Protein 2WU8 (pdb70)

Solvent-accessible surface area: 23755 Å² total; per-residue (Å²): 172,40,18,44,83,30,111,10,24,75,21,0,36,136,11,44,116,141,24,7,149,30,49,0,88,101,9,46,77,110,25,119,30,1,33,204,106,6,27,15,89,14,52,61,4,89,0,24,9,3,34,5,30,0,41,98,104,0,16,55,32,0,6,66,0,0,103,66,12,101,2,62,97,91,17,74,52,1,44,58,5,58,68,34,3,57,54,43,98,91,8,5,0,3,4,0,3,6,34,52,154,124,24,168,32,108,11,114,77,48,68,0,5,83,51,4,25,54,25,25,48,48,0,0,55,9,0,61,113,5,63,90,28,74,12,42,1,43,69,68,107,53,6,50,10,0,0,1,1,0,51,30,10,16,15,46,2,0,23,1,0,45,59,0,1,127,74,53,45,102,34,72,8,47,8,75,30,1,31,81,79,67,89,58,31,15,124,70,26,11,84,106,22,66,23,7,23,0,0,0,0,0,0,4,48,76,1,68,37,129,58,0,47,62,7,0,40,35,0,75,146,65,0,28,122,59,42,32,120,96,6,10,49,106,0,0,0,0,0,0,71,43,54,172,45,0,72,111,17,32,2,75,63,111,16,35,6,19,13,50,91,23,7,27,38,8,3,1,2,1,4,2,1,0,0,1,1,4,0,2,6,5,86,109,19,2,55,77,0,12,46,0,0,42,66,0,4,150,27,0,30,83,16,87,1,93,59,0,1,0,1,3,9,0,2,4,7,0,0,1,9,28,26,42,49,8,144,19,13,0,2,0,0,2,15,116,26,0,26,95,0,4,16,10,0,70,29,1,7,61,54,0,5,51,37,83,66,35,41,123,47,33,101,40,69,34,101,16,28,13,86,6,65,15,73,4,10,52,87,1,27,145,79,38,4,123,83,6,22,62,20,120,152,43,16,8,1,9,0,0,0,9,51,83,43,32,109,63,110,74,25,112,136,55,91,65,17,95,25,95,96,40,11,64,45,1,110,44,29,1,106,61,3,0,47,16,85,59,51,142,69,5,56,91,97,63,13,75,90,151,48,14,78,145,97,42,45,66,6,17,37,1,1,4,14,1,45,0,41,85,6,33,9,22,1,0,0,0,0,0,0,0,1,3,0,4,5,5,0,5,0,19,2,10,23,13,10,4,24,6,57,142,79,67,97,132,49,136,70,82,62,154,57,48,102,78,21,44,75,29,113,49,80,10,92,124,43,113,62,104,71,40,29,40,120,11,81,161,92,5,69,130,139,71,77,13,64,191,87

CATH classification: 3.40.50.10490 (+2 more: 3.40.50.10490, 1.10.1390.10)

Nearest PDB structures (foldseek):
  2wu8-assembly1_A-2  TM=1.002E+00  e=4.234E-99  Mycobacterium tuberculosis H37Rv
  1gzd-assembly1_A  TM=9.671E-01  e=4.983E-58  Sus scrofa
  7e77-assembly2_D  TM=9.723E-01  e=6.398E-58  Triticum aestivum
  3ljk-assembly1_A  TM=9.546E-01  e=1.048E-55  Francisella tularensis subsp. tularensis
  3ujh-assembly1_B  TM=9.706E-01  e=7.358E-55  Toxoplasma gondii

InterPro domains:
  IPR001672 Phosphoglucose isomerase (PGI) [MF_00473] (48-524)
  IPR001672 Phosphoglucose isomerase (PGI) [PF00342] (54-542)
  IPR001672 Phosphoglucose isomerase (PGI) [PR00662] (152-171)
  IPR001672 Phosphoglucose isomerase (PGI) [PR00662] (263-281)
  IPR001672 Phosphoglucose isomerase (PGI) [PR00662] (340-361)
  IPR001672 Phosphoglucose isomerase (PGI) [PR00662] (465-483)
  IPR001672 Phosphoglucose isomerase (PGI) [PR00662] (483-497)
  IPR001672 Phosphoglucose isomerase (PGI) [PR00662] (497-510)
  IPR001672 Phosphoglucose isomerase (PGI) [PS51463] (12-549)
  IPR001672 Phosphoglucose isomerase (PGI) [PTHR11469] (4-548)
  IPR018189 Phosphoglucose isomerase, conserved site [PS00174] (497-514)
  IPR018189 Phosphoglucose isomerase, conserved site [PS00765] (267-280)
  IPR023096 Phosphoglucose isomerase, C-terminal [G3DSA:1.10.1390.10] (511-553)
  IPR035476 Phosphoglucose isomerase, SIS domain 1 [cd05015] (123-284)
  IPR035482 Phosphoglucose isomerase, SIS domain 2 [cd05016] (333-520)
  IPR046348 SIS domain superfamily [SSF53697] (8-549)

GO terms:
  GO:0004347 glucose-6-phosphate isomerase activity (F, IDA)
  GO:0006096 glycolytic process (P, IDA)
  GO:0005886 plasma membrane (C, HDA)
  GO:0004347 glucose-6-phosphate isomerase activity (F, EXP)

Radius of gyration: 25.59 Å; Cα contacts (8 Å, |Δi|>4): 986; chains: 1; bounding box: 72×73×70 Å

Foldseek 3Di:
DFLCPDPLNVVLLVVCVPQVPPALVVLCVVPVCLQPVQWFDFDLKTWRQSLASDHLVNLVSLVVLLVVLVLLVVLVCQCQWAQLLQVVRGHAPLVLLLDDLPDAHDYPNDRSSVVNVVLLVLLQVVLVCLLVLVQFFLPRHGAQEEEEFEEDLLFLLLVLLCLLAVVLQDSNHHYHYAYDLPVCRLCVVCVPDDLRRYAYEQEDAACVDDSRVSSVLVVLCVSCVRNNDLRNARRYAYAYNDQVNCVVVNYDSSSYRYDDPSYFSLSPCLGCSVSSVCNRNNSVLSSLLSVLLNSLSVQQNPPDLSNNQLQSVLSSVCSCCFNVVAQAAEEEEQDPSSFSVQVSLQCLFCLQWVDQAFSVGDGFPTDITHGYYYGYAPVRVVPPVVCLFPNDHAHEYEYEYEDDEPDWAADPVRHDTVNVVSVVCSVVSQVCQRNWAALVRVVVVVDDNVCSVVRGGPHSRGYMYMYGHYSGSSVVSNVVSSSSSSSSSSSSSSNHSRRDRPPCVVVVVVCVVCVCQLPPADHHDQDPDVVVNVVSQVSCVVVVRVPVD

Secondary structure (DSSP, 8-state):
--GGGSHHHHHHHHHHHHHTT--HHHHHHH-TTHHHHSEEEETTEEEE--SSS--HHHHHHHHHHHHHTTHHHHHHHHHHT---BTTTTB---GGGGG--TT---EETTEEHHHHHHHHHHHHHHHHHHHHHT-SB-SSSPBP-EEEEE--GGGTHHHHHHHHHTGGG--SS-EEEEE--SSHHHHHHHHTT--GGGEEEEEE-SSS--HHHHHHHHHHHHHHHHHH-GGGGGGTEEEE-S-HHHHHHHT--GGGEE---TTS-GGG-TTTGGGHHHHHHH-HHHHHHHHHHHHHHHHHHHHS-GGG-HHHHHHHHHHIIIIIS---EEEEEES-GGGTTHHHHHHIIIIIHH--SBBSSSPBPSS----EEE---TTTGGGTTHHHHHHSS----EEEEEEEE-SS----TTS-S-HHHHHHHHHHHHHHHHHH-B-HHHHHTTT--HHHHHHH-B-----EEEEEEEE--HHHHHHHHHHHHHHHHHHHHHHTB-TT--GGGHHHHHHHHHHHHHHHSSSPPPP-SSHHHHHHHHHHHHHTT--TT-

Structure (mmCIF, N/CA/C/O backbone):
data_2WU8
#
_entry.id   2WU8
#
_cell.length_a   109.700
_cell.length_b   118.500
_cell.length_c   137.600
_cell.angle_alpha   90.00
_cell.angle_beta   90.00
_cell.angle_gamma   90.00
#
_symmetry.space_group_name_H-M   'I 21 21 21'
#
loop_
_entity.id
_entity.type
_entity.pdbx_description
1 polymer 'GLUCOSE-6-PHOSPHATE ISOMERASE'
2 non-polymer 'SULFATE ION'
3 water water
#
loop_
_atom_site.group_PDB
_atom_site.id
_atom_site.type_symbol
_atom_site.label_atom_id
_atom_site.label_alt_id
_atom_site.label_comp_id
_atom_site.label_asym_id
_atom_site.label_entity_id
_atom_site.label_seq_id
_atom_site.pdbx_PDB_ins_code
_atom_site.Cartn_x
_atom_site.Cartn_y
_atom_site.Cartn_z
_atom_site.occupancy
_atom_site.B_iso_or_equiv
_atom_site.auth_seq_id
_atom_site.auth_comp_id
_atom_site.auth_asym_id
_atom_site.auth_atom_id
_atom_site.pdbx_PDB_model_num
ATOM 1 N N . PRO A 1 1 ? 9.576 -6.008 -39.013 1.00 77.79 7 PRO A N 1
ATOM 2 C CA . PRO A 1 1 ? 9.201 -6.722 -40.239 1.00 82.04 7 PRO A CA 1
ATOM 3 C C . PRO A 1 1 ? 8.805 -8.165 -39.939 1.00 88.26 7 PRO A C 1
ATOM 4 O O . PRO A 1 1 ? 9.115 -8.661 -38.856 1.00 95.55 7 PRO A O 1
ATOM 8 N N . ASP A 1 2 ? 8.134 -8.824 -40.881 1.00 79.98 8 ASP A N 1
ATOM 9 C CA . ASP A 1 2 ? 7.705 -10.212 -40.701 1.00 69.30 8 ASP A CA 1
ATOM 10 C C . ASP A 1 2 ? 8.874 -11.199 -40.778 1.00 63.92 8 ASP A C 1
ATOM 11 O O . ASP A 1 2 ? 9.405 -11.451 -41.858 1.00 62.31 8 ASP A O 1
ATOM 16 N N . ILE A 1 3 ? 9.252 -11.767 -39.632 1.00 52.73 9 ILE A N 1
ATOM 17 C CA . ILE A 1 3 ? 10.368 -12.712 -39.557 1.00 50.09 9 ILE A CA 1
ATOM 18 C C . ILE A 1 3 ? 10.190 -13.903 -40.503 1.00 49.76 9 ILE A C 1
ATOM 19 O O . ILE A 1 3 ? 11.167 -14.504 -40.948 1.00 51.09 9 ILE A O 1
ATOM 24 N N . THR A 1 4 ? 8.941 -14.223 -40.822 1.00 43.22 10 THR A N 1
ATOM 25 C CA . THR A 1 4 ? 8.625 -15.389 -41.640 1.00 49.30 10 THR A CA 1
ATOM 26 C C . THR A 1 4 ? 8.952 -15.169 -43.123 1.00 59.30 10 THR A C 1
ATOM 27 O O . THR A 1 4 ? 8.958 -16.112 -43.918 1.00 59.04 10 THR A O 1
ATOM 31 N N . ALA A 1 5 ? 9.235 -13.923 -43.489 1.00 54.78 11 ALA A N 1
ATOM 32 C CA . ALA A 1 5 ? 9.524 -13.592 -44.881 1.00 62.05 11 ALA A CA 1
ATOM 33 C C . ALA A 1 5 ? 11.017 -13.404 -45.150 1.00 64.82 11 ALA A C 1
ATOM 34 O O . ALA A 1 5 ? 11.419 -13.168 -46.287 1.00 75.89 11 ALA A O 1
ATOM 36 N N . THR A 1 6 ? 11.835 -13.510 -44.108 1.00 58.39 12 THR A N 1
ATOM 37 C CA . THR A 1 6 ? 13.268 -13.285 -44.247 1.00 56.37 12 THR A CA 1
ATOM 38 C C . THR A 1 6 ? 13.983 -14.495 -44.837 1.00 56.46 12 THR A C 1
ATOM 39 O O . THR A 1 6 ? 13.485 -15.617 -44.751 1.00 59.98 12 THR A O 1
ATOM 43 N N . PRO A 1 7 ? 15.155 -14.263 -45.449 1.00 54.80 13 PRO A N 1
ATOM 44 C CA . PRO A 1 7 ? 16.016 -15.345 -45.944 1.00 58.02 13 PRO A CA 1
ATOM 45 C C . PRO A 1 7 ? 16.384 -16.350 -44.849 1.00 54.38 13 PRO A C 1
ATOM 46 O O . PRO A 1 7 ? 16.332 -17.554 -45.096 1.00 55.73 13 PRO A O 1
ATOM 50 N N . ALA A 1 8 ? 16.738 -15.870 -43.661 1.00 50.65 14 ALA A N 1
ATOM 51 C CA . ALA A 1 8 ? 17.033 -16.773 -42.549 1.00 54.15 14 ALA A CA 1
ATOM 52 C C . ALA A 1 8 ? 15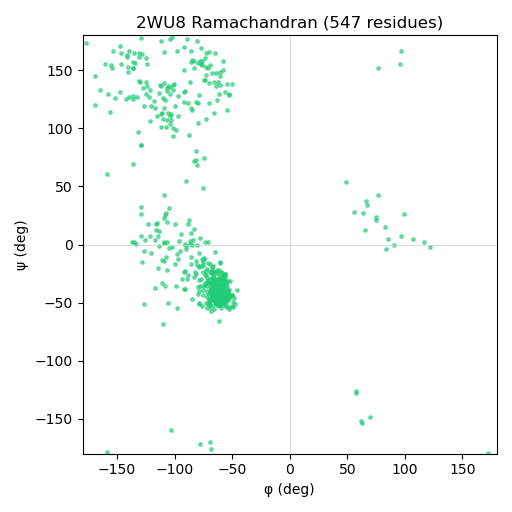.899 -17.781 -42.318 1.00 57.86 14 ALA A C 1
ATOM 53 O O . ALA A 1 8 ? 16.151 -18.972 -42.111 1.00 52.95 14 ALA A O 1
ATOM 55 N N . TRP A 1 9 ? 14.653 -17.309 -42.368 1.00 52.73 15 TRP A N 1
ATOM 56 C CA . TRP A 1 9 ? 13.514 -18.197 -42.148 1.00 52.01 15 TRP A CA 1
ATOM 57 C C . TRP A 1 9 ? 13.428 -19.233 -43.261 1.00 49.13 15 TRP A C 1
ATOM 58 O O . TRP A 1 9 ? 13.282 -20.421 -42.997 1.00 47.32 15 TRP A O 1
ATOM 69 N N . ASP A 1 10 ? 13.528 -18.783 -44.507 1.00 51.50 16 ASP A N 1
ATOM 70 C CA . ASP A 1 10 ? 13.472 -19.700 -45.642 1.00 60.50 16 ASP A CA 1
ATOM 71 C C . ASP A 1 10 ? 14.596 -20.732 -45.596 1.00 55.17 16 ASP A C 1
ATOM 72 O O . ASP A 1 10 ? 14.374 -21.911 -45.874 1.00 51.76 16 ASP A O 1
ATOM 77 N N . ALA A 1 11 ? 15.799 -20.283 -45.248 1.00 50.82 17 ALA A N 1
ATOM 78 C CA . ALA A 1 11 ? 16.940 -21.185 -45.112 1.00 53.69 17 ALA A CA 1
ATOM 79 C C . ALA A 1 11 ? 16.637 -22.295 -44.107 1.00 54.42 17 ALA A C 1
ATOM 80 O O . ALA A 1 11 ? 16.985 -23.455 -44.323 1.00 57.62 17 ALA A O 1
ATOM 82 N N . LEU A 1 12 ? 15.967 -21.939 -43.017 1.00 52.29 18 LEU A N 1
ATOM 83 C CA . LEU A 1 12 ? 15.561 -22.928 -42.019 1.00 55.09 18 LEU A CA 1
ATOM 84 C C . LEU A 1 12 ? 14.473 -23.882 -42.541 1.00 54.66 18 LEU A C 1
ATOM 85 O O . LEU A 1 12 ? 14.506 -25.078 -42.254 1.00 43.87 18 LEU A O 1
ATOM 90 N N . ALA A 1 13 ? 13.523 -23.365 -43.320 1.00 50.20 19 ALA A N 1
ATOM 91 C CA . ALA A 1 13 ? 12.524 -24.228 -43.947 1.00 53.91 19 ALA A CA 1
ATOM 92 C C . ALA A 1 13 ? 13.195 -25.264 -44.855 1.00 53.87 19 ALA A C 1
ATOM 93 O O . ALA A 1 13 ? 12.892 -26.459 -44.777 1.00 49.03 19 ALA A O 1
ATOM 95 N N . ARG A 1 14 ? 14.117 -24.809 -45.703 1.00 42.96 20 ARG A N 1
ATOM 96 C CA . ARG A 1 14 ? 14.827 -25.720 -46.596 1.00 53.71 20 ARG A CA 1
ATOM 97 C C . ARG A 1 14 ? 15.650 -26.744 -45.815 1.00 54.96 20 ARG A C 1
ATOM 98 O O . ARG A 1 14 ? 15.673 -27.927 -46.154 1.00 53.72 20 ARG A O 1
ATOM 106 N N . HIS A 1 15 ? 16.305 -26.284 -44.756 1.00 51.09 21 HIS A N 1
ATOM 107 C CA . HIS A 1 15 ? 17.066 -27.167 -43.885 1.00 47.34 21 HIS A CA 1
ATOM 108 C C . HIS A 1 15 ? 16.162 -28.249 -43.280 1.00 45.56 21 HIS A C 1
ATOM 109 O O . HIS A 1 15 ? 16.528 -29.428 -43.260 1.00 46.72 21 HIS A O 1
ATOM 116 N N . HIS A 1 16 ? 14.981 -27.849 -42.802 1.00 39.84 22 HIS A N 1
ATOM 117 C CA . HIS A 1 16 ? 14.015 -28.803 -42.256 1.00 41.38 22 HIS A CA 1
ATOM 118 C C . HIS A 1 16 ? 13.558 -29.825 -43.295 1.00 47.13 22 HIS A C 1
ATOM 119 O O . HIS A 1 16 ? 13.322 -30.987 -42.971 1.00 45.74 22 HIS A O 1
ATOM 126 N N . ASP A 1 17 ? 13.412 -29.387 -44.541 1.00 46.29 23 ASP A N 1
ATOM 127 C CA . ASP A 1 17 ? 13.101 -30.313 -45.623 1.00 53.72 23 ASP A CA 1
ATOM 128 C C . ASP A 1 17 ? 14.139 -31.440 -45.733 1.00 52.95 23 ASP A C 1
ATOM 129 O O . ASP A 1 17 ? 13.802 -32.552 -46.126 1.00 53.76 23 ASP A O 1
ATOM 134 N N . GLN A 1 18 ? 15.388 -31.156 -45.370 1.00 50.44 24 GLN A N 1
ATOM 135 C CA . GLN A 1 18 ? 16.440 -32.176 -45.414 1.00 56.51 24 GLN A CA 1
ATOM 136 C C . GLN A 1 18 ? 16.543 -33.069 -44.183 1.00 59.28 24 GLN A C 1
ATOM 137 O O . GLN A 1 18 ? 16.660 -34.284 -44.318 1.00 63.31 24 GLN A O 1
ATOM 143 N N . ILE A 1 19 ? 16.529 -32.483 -42.990 1.00 51.33 25 ILE A N 1
ATOM 144 C CA . ILE A 1 19 ? 16.831 -33.271 -41.792 1.00 57.38 25 ILE A CA 1
ATOM 145 C C . ILE A 1 19 ? 15.616 -33.521 -40.888 1.00 53.84 25 ILE A C 1
ATOM 146 O O . ILE A 1 19 ? 15.736 -34.155 -39.841 1.00 48.88 25 ILE A O 1
ATOM 151 N N . GLY A 1 20 ? 14.452 -33.029 -41.304 1.00 43.37 26 GLY A N 1
ATOM 152 C CA . GLY A 1 20 ? 13.236 -33.139 -40.514 1.00 41.49 26 GLY A CA 1
ATOM 153 C C . GLY A 1 20 ? 12.826 -34.548 -40.125 1.00 43.23 26 GLY A C 1
ATOM 154 O O . GLY A 1 20 ? 12.133 -34.743 -39.131 1.00 47.78 26 GLY A O 1
ATOM 155 N N . ASN A 1 21 ? 13.243 -35.534 -40.905 1.00 46.80 27 ASN A N 1
ATOM 156 C CA . ASN A 1 21 ? 12.905 -36.921 -40.604 1.00 51.99 27 ASN A CA 1
ATOM 157 C C . ASN A 1 21 ? 14.092 -37.751 -40.132 1.00 49.05 27 ASN A C 1
ATOM 158 O O . ASN A 1 21 ? 13.957 -38.944 -39.867 1.00 49.79 27 ASN A O 1
ATOM 163 N N . THR A 1 22 ? 15.250 -37.110 -40.013 1.00 41.83 28 THR A N 1
ATOM 164 C CA . THR A 1 22 ? 16.445 -37.786 -39.516 1.00 42.75 28 THR A CA 1
ATOM 165 C C . THR A 1 22 ? 16.283 -38.189 -38.045 1.00 47.32 28 THR A C 1
ATOM 166 O O . THR A 1 22 ? 15.727 -37.437 -37.245 1.00 48.50 28 THR A O 1
ATOM 170 N N . HIS A 1 23 ? 16.773 -39.377 -37.707 1.00 43.27 29 HIS A N 1
ATOM 171 C CA . HIS A 1 23 ? 16.643 -39.944 -36.371 1.00 40.76 29 HIS A CA 1
ATOM 172 C C . HIS A 1 23 ? 17.844 -39.576 -35.495 1.00 45.74 29 HIS A C 1
ATOM 173 O O . HIS A 1 23 ? 18.955 -39.398 -35.997 1.00 43.54 29 HIS A O 1
ATOM 180 N N . LEU A 1 24 ? 17.619 -39.467 -34.186 1.00 37.31 30 LEU A N 1
ATOM 181 C CA . LEU A 1 24 ? 18.689 -39.098 -33.262 1.00 36.60 30 LEU A CA 1
ATOM 182 C C . LEU A 1 24 ? 19.845 -40.100 -33.281 1.00 37.11 30 LEU A C 1
ATOM 183 O O . LEU A 1 24 ? 20.998 -39.721 -33.083 1.00 43.28 30 LEU A O 1
ATOM 188 N N . ARG A 1 25 ? 19.541 -41.371 -33.529 1.00 37.63 31 ARG A N 1
ATOM 189 C CA . ARG A 1 25 ? 20.595 -42.374 -33.701 1.00 43.37 31 ARG A CA 1
ATOM 190 C C . ARG A 1 25 ? 21.591 -41.963 -34.791 1.00 44.69 31 ARG A C 1
ATOM 191 O O . ARG A 1 25 ? 22.797 -42.156 -34.646 1.00 45.85 31 ARG A O 1
ATOM 199 N N . GLN A 1 26 ? 21.080 -41.394 -35.881 1.00 44.93 32 GLN A N 1
ATOM 200 C CA . GLN A 1 26 ? 21.930 -40.982 -36.991 1.00 52.98 32 GLN A CA 1
ATOM 201 C C . GLN A 1 26 ? 22.627 -39.661 -36.682 1.00 56.46 32 GLN A C 1
ATOM 202 O O . GLN A 1 26 ? 23.803 -39.479 -37.001 1.00 52.40 32 GLN A O 1
ATOM 208 N N . PHE A 1 27 ? 21.902 -38.741 -36.054 1.00 49.29 33 PHE A N 1
ATOM 209 C CA . PHE A 1 27 ? 22.511 -37.494 -35.614 1.00 46.45 33 PHE A CA 1
ATOM 210 C C . PHE A 1 27 ? 23.773 -37.775 -34.798 1.00 45.20 33 PHE A C 1
ATOM 211 O O . PHE A 1 27 ? 24.804 -37.135 -34.993 1.00 47.81 33 PHE A O 1
ATOM 219 N N . PHE A 1 28 ? 23.682 -38.736 -33.885 1.00 37.90 34 PHE A N 1
ATOM 220 C CA . PHE A 1 28 ? 24.798 -39.062 -33.012 1.00 39.41 34 PHE A CA 1
ATOM 221 C C . PHE A 1 28 ? 25.900 -39.853 -33.728 1.00 48.97 34 PHE A C 1
ATOM 222 O O . PHE A 1 28 ? 27.084 -39.646 -33.470 1.00 50.83 34 PHE A O 1
ATOM 230 N N . ALA A 1 29 ? 25.510 -40.732 -34.646 1.00 47.08 35 ALA A N 1
ATOM 231 C CA . ALA A 1 29 ? 26.485 -41.493 -35.422 1.00 49.86 35 ALA A CA 1
ATOM 232 C C . ALA A 1 29 ? 27.346 -40.561 -36.269 1.00 51.93 35 ALA A C 1
ATOM 233 O O . ALA A 1 29 ? 28.555 -40.771 -36.404 1.00 54.25 35 ALA A O 1
ATOM 235 N N . ASP A 1 30 ? 26.721 -39.528 -36.825 1.00 48.69 36 ASP A N 1
ATOM 236 C CA . ASP A 1 30 ? 27.418 -38.569 -37.672 1.00 52.11 36 ASP A CA 1
ATOM 237 C C . ASP A 1 30 ? 28.216 -37.548 -36.858 1.00 54.43 36 ASP A C 1
ATOM 238 O O . ASP A 1 30 ? 29.120 -36.900 -37.384 1.00 50.78 36 ASP A O 1
ATOM 243 N N . ASP A 1 31 ? 27.878 -37.400 -35.579 1.00 42.95 37 ASP A N 1
ATOM 244 C CA . ASP A 1 31 ? 28.442 -36.317 -34.777 1.00 49.11 37 ASP A CA 1
ATOM 245 C C . ASP A 1 31 ? 28.873 -36.807 -33.391 1.00 49.57 37 ASP A C 1
ATOM 246 O O . ASP A 1 31 ? 28.278 -36.443 -32.373 1.00 44.99 37 ASP A O 1
ATOM 251 N N . PRO A 1 32 ? 29.935 -37.622 -33.353 1.00 58.34 38 PRO A N 1
ATOM 252 C CA . PRO A 1 32 ? 30.416 -38.288 -32.135 1.00 57.33 38 PRO A CA 1
ATOM 253 C C . PRO A 1 32 ? 30.710 -37.339 -30.966 1.00 55.93 38 PRO A C 1
ATOM 254 O O . PRO A 1 32 ? 30.484 -37.727 -29.818 1.00 59.75 38 PRO A O 1
ATOM 258 N N . GLY A 1 33 ? 31.210 -36.135 -31.243 1.00 36.16 39 GLY A N 1
ATOM 259 C CA . GLY A 1 33 ? 31.585 -35.215 -30.182 1.00 41.73 39 GLY A CA 1
ATOM 260 C C . GLY A 1 33 ? 30.454 -34.354 -29.622 1.00 47.62 39 GLY A C 1
ATOM 261 O O . GLY A 1 33 ? 30.675 -33.541 -28.719 1.00 36.90 39 GLY A O 1
ATOM 262 N N . ARG A 1 34 ? 29.245 -34.516 -30.152 1.00 40.36 40 ARG A N 1
ATOM 263 C CA . ARG A 1 34 ? 28.153 -33.618 -29.774 1.00 42.29 40 ARG A CA 1
ATOM 264 C C . ARG A 1 34 ? 27.869 -33.663 -28.282 1.00 35.19 40 ARG A C 1
ATOM 265 O O . ARG A 1 34 ? 27.539 -32.643 -27.683 1.00 39.39 40 ARG A O 1
ATOM 273 N N . GLY A 1 35 ? 28.022 -34.844 -27.688 1.00 38.62 41 GLY A N 1
ATOM 274 C CA . GLY A 1 35 ? 27.767 -35.036 -26.270 1.00 36.37 41 GLY A CA 1
ATOM 275 C C . GLY A 1 35 ? 28.609 -34.134 -25.385 1.00 47.16 41 GLY A C 1
ATOM 276 O O . GLY A 1 35 ? 28.205 -33.775 -24.277 1.00 46.96 41 GLY A O 1
ATOM 277 N N . ARG A 1 36 ? 29.781 -33.751 -25.871 1.00 39.39 42 ARG A N 1
ATOM 278 C CA . ARG A 1 36 ? 30.650 -32.885 -25.094 1.00 47.71 42 ARG A CA 1
ATOM 279 C C . ARG A 1 36 ? 30.513 -31.444 -25.555 1.00 44.32 42 ARG A C 1
ATOM 280 O O . ARG A 1 36 ? 30.541 -30.518 -24.747 1.00 44.92 42 ARG A O 1
ATOM 288 N N . GLU A 1 37 ? 30.327 -31.269 -26.857 1.00 38.23 43 GLU A N 1
ATOM 289 C CA . GLU A 1 37 ? 30.403 -29.947 -27.469 1.00 41.23 43 GLU A CA 1
ATOM 290 C C . GLU A 1 37 ? 29.093 -29.164 -27.518 1.00 40.43 43 GLU A C 1
ATOM 291 O O . GLU A 1 37 ? 29.111 -27.934 -27.486 1.00 45.00 43 GLU A O 1
ATOM 297 N N . LEU A 1 38 ? 27.963 -29.861 -27.604 1.00 33.50 44 LEU A N 1
ATOM 298 C CA . LEU A 1 38 ? 26.674 -29.179 -27.556 1.00 36.01 44 LEU A CA 1
ATOM 299 C C . LEU A 1 38 ? 26.206 -29.085 -26.107 1.00 38.11 44 LEU A C 1
ATOM 300 O O . LEU A 1 38 ? 25.112 -29.532 -25.765 1.00 40.11 44 LEU A O 1
ATOM 305 N N . THR A 1 39 ? 27.058 -28.518 -25.258 1.00 28.26 45 THR A N 1
ATOM 306 C CA . THR A 1 39 ? 26.726 -28.295 -23.863 1.00 33.65 45 THR A CA 1
ATOM 307 C C . THR A 1 39 ? 27.171 -26.900 -23.465 1.00 37.78 45 THR A C 1
ATOM 308 O O . THR A 1 39 ? 28.042 -26.313 -24.099 1.00 43.81 45 THR A O 1
ATOM 312 N N . VAL A 1 40 ? 26.556 -26.363 -22.421 1.00 37.13 46 VAL A N 1
ATOM 313 C CA . VAL A 1 40 ? 27.013 -25.112 -21.851 1.00 42.89 46 VAL A CA 1
ATOM 314 C C . VAL A 1 40 ? 27.088 -25.274 -20.350 1.00 42.63 46 VAL A C 1
ATOM 315 O O . VAL A 1 40 ? 26.125 -25.710 -19.721 1.00 39.79 46 VAL A O 1
ATOM 319 N N . SER A 1 41 ? 28.246 -24.952 -19.784 1.00 39.61 47 SER A N 1
ATOM 320 C CA . SER A 1 41 ? 28.401 -24.903 -18.337 1.00 38.42 47 SER A CA 1
ATOM 321 C C . SER A 1 41 ? 28.317 -23.451 -17.886 1.00 41.58 47 SER A C 1
ATOM 322 O O . SER A 1 41 ? 29.129 -22.618 -18.303 1.00 39.25 47 SER A O 1
ATOM 325 N N . VAL A 1 42 ? 27.339 -23.137 -17.044 1.00 35.82 48 VAL A N 1
ATOM 326 C CA . VAL A 1 42 ? 27.175 -21.762 -16.572 1.00 37.41 48 VAL A CA 1
ATOM 327 C C . VAL A 1 42 ? 26.640 -21.719 -15.150 1.00 37.27 48 VAL A C 1
ATOM 328 O O . VAL A 1 42 ? 25.653 -22.385 -14.825 1.00 34.90 48 VAL A O 1
ATOM 332 N N . GLY A 1 43 ? 27.280 -20.922 -14.304 1.00 41.56 49 GLY A N 1
ATOM 333 C CA . GLY A 1 43 ? 26.942 -20.913 -12.895 1.00 40.00 49 GLY A CA 1
ATOM 334 C C . GLY A 1 43 ? 27.105 -22.316 -12.354 1.00 40.85 49 GLY A C 1
ATOM 335 O O . GLY A 1 43 ? 28.145 -22.947 -12.565 1.00 39.58 49 GLY A O 1
ATOM 336 N N . ASP A 1 44 ? 26.065 -22.818 -11.691 1.00 34.93 50 ASP A N 1
ATOM 337 C CA . ASP A 1 44 ? 26.061 -24.182 -11.166 1.00 39.66 50 ASP A CA 1
ATOM 338 C C . ASP A 1 44 ? 25.299 -25.149 -12.065 1.00 43.44 50 ASP A C 1
ATOM 339 O O . ASP A 1 44 ? 24.928 -26.253 -11.647 1.00 40.44 50 ASP A O 1
ATOM 344 N N . LEU A 1 45 ? 25.090 -24.731 -13.307 1.00 37.63 51 LEU A N 1
ATOM 345 C CA . LEU A 1 45 ? 24.303 -25.504 -14.262 1.00 36.10 51 LEU A CA 1
ATOM 346 C C . LEU A 1 45 ? 25.178 -26.157 -15.324 1.00 39.38 51 LEU A C 1
ATOM 347 O O . LEU A 1 45 ? 26.043 -25.517 -15.923 1.00 39.97 51 LEU A O 1
ATOM 352 N N . TYR A 1 46 ? 24.948 -27.441 -15.547 1.00 33.19 52 TYR A N 1
ATOM 353 C CA . TYR A 1 46 ? 25.498 -28.115 -16.704 1.00 34.33 52 TYR A CA 1
ATOM 354 C C . TYR A 1 46 ? 24.323 -28.386 -17.629 1.00 35.79 52 TYR A C 1
ATOM 355 O O . TYR A 1 46 ? 23.389 -29.110 -17.263 1.00 33.66 52 TYR A O 1
ATOM 364 N N . ILE A 1 47 ? 24.366 -27.790 -18.813 1.00 34.40 53 ILE A N 1
ATOM 365 C CA . ILE A 1 47 ? 23.256 -27.842 -19.756 1.00 28.06 53 ILE A CA 1
ATOM 366 C C . ILE A 1 47 ? 23.673 -28.591 -21.003 1.00 30.41 53 ILE A C 1
ATOM 367 O O . ILE A 1 47 ? 24.506 -28.117 -21.771 1.00 35.10 53 ILE A O 1
ATOM 372 N N . ASP A 1 48 ? 23.097 -29.773 -21.179 1.00 34.09 54 ASP A N 1
ATOM 373 C CA . ASP A 1 48 ? 23.412 -30.653 -22.290 1.00 27.13 54 ASP A CA 1
ATOM 374 C C . ASP A 1 48 ? 22.250 -30.615 -23.266 1.00 39.10 54 ASP A C 1
ATOM 375 O O . ASP A 1 48 ? 21.183 -31.168 -22.987 1.00 32.90 54 ASP A O 1
ATOM 380 N N . TYR A 1 49 ? 22.451 -29.961 -24.406 1.00 27.66 55 TYR A N 1
ATOM 381 C CA . TYR A 1 49 ? 21.396 -29.851 -25.405 1.00 37.10 55 TYR A CA 1
ATOM 382 C C . TYR A 1 49 ? 21.671 -30.714 -26.635 1.00 36.61 55 TYR A C 1
ATOM 383 O O . TYR A 1 49 ? 21.168 -30.433 -27.723 1.00 39.12 55 TYR A O 1
ATOM 392 N N . SER A 1 50 ? 22.454 -31.773 -26.448 1.00 26.70 56 SER A N 1
ATOM 393 C CA . SER A 1 50 ? 22.914 -32.596 -27.561 1.00 35.97 56 SER A CA 1
ATOM 394 C C . SER A 1 50 ? 21.859 -33.579 -28.066 1.00 37.81 56 SER A C 1
ATOM 395 O O . SER A 1 50 ? 21.850 -33.914 -29.248 1.00 39.63 56 SER A O 1
ATOM 398 N N . LYS A 1 51 ? 20.975 -34.043 -27.185 1.00 36.00 57 LYS A N 1
ATOM 399 C CA . LYS A 1 51 ? 19.868 -34.923 -27.605 1.00 35.62 57 LYS A CA 1
ATOM 400 C C . LYS A 1 51 ? 18.743 -34.159 -28.319 1.00 36.79 57 LYS A C 1
ATOM 401 O O . LYS A 1 51 ? 17.573 -34.316 -27.986 1.00 38.33 57 LYS A O 1
ATOM 407 N N . HIS A 1 52 ? 19.103 -33.323 -29.286 1.00 33.32 58 HIS A N 1
ATOM 408 C CA . HIS A 1 52 ? 18.104 -32.604 -30.047 1.00 32.27 58 HIS A CA 1
ATOM 409 C C . HIS A 1 52 ? 18.272 -32.870 -31.523 1.00 35.93 58 HIS A C 1
ATOM 410 O O . HIS A 1 52 ? 19.362 -33.234 -31.979 1.00 35.44 58 HIS A O 1
ATOM 417 N N . ARG A 1 53 ? 17.190 -32.712 -32.274 1.00 36.90 59 ARG A N 1
ATOM 418 C CA . ARG A 1 53 ? 17.247 -32.999 -33.698 1.00 42.29 59 ARG A CA 1
ATOM 419 C C . ARG A 1 53 ? 17.871 -31.828 -34.434 1.00 40.65 59 ARG A C 1
ATOM 420 O O . ARG A 1 53 ? 17.199 -31.126 -35.186 1.00 38.86 59 ARG A O 1
ATOM 428 N N . VAL A 1 54 ? 19.161 -31.620 -34.199 1.00 33.63 60 VAL A N 1
ATOM 429 C CA . VAL A 1 54 ? 19.893 -30.515 -34.808 1.00 39.17 60 VAL A CA 1
ATOM 430 C C . VAL A 1 54 ? 21.301 -30.952 -35.227 1.00 41.48 60 VAL A C 1
ATOM 431 O O . VAL A 1 54 ? 21.899 -31.822 -34.590 1.00 39.36 60 VAL A O 1
ATOM 435 N N . THR A 1 55 ? 21.818 -30.355 -36.300 1.00 41.64 61 THR A N 1
ATOM 436 C CA . THR A 1 55 ? 23.231 -30.483 -36.644 1.00 44.68 61 THR A CA 1
ATOM 437 C C . THR A 1 55 ? 23.915 -29.198 -36.213 1.00 48.29 61 THR A C 1
ATOM 438 O O . THR A 1 55 ? 23.251 -28.280 -35.718 1.00 37.93 61 THR A O 1
ATOM 442 N N . ARG A 1 56 ? 25.229 -29.114 -36.407 1.00 40.08 62 ARG A N 1
ATOM 443 C CA . ARG A 1 56 ? 25.931 -27.865 -36.133 1.00 42.22 62 ARG A CA 1
ATOM 444 C C . ARG A 1 56 ? 25.406 -26.807 -37.091 1.00 42.51 62 ARG A C 1
ATOM 445 O O . ARG A 1 56 ? 25.314 -25.629 -36.743 1.00 47.32 62 ARG A O 1
ATOM 453 N N . GLU A 1 57 ? 25.059 -27.236 -38.300 1.00 44.72 63 GLU A N 1
ATOM 454 C CA . GLU A 1 57 ? 24.471 -26.333 -39.287 1.00 48.84 63 GLU A CA 1
ATOM 455 C C . GLU A 1 57 ? 23.107 -25.786 -38.832 1.00 51.51 63 GLU A C 1
ATOM 456 O O . GLU A 1 57 ? 22.819 -24.605 -39.024 1.00 56.31 63 GLU A O 1
ATOM 462 N N . THR A 1 58 ? 22.271 -26.630 -38.228 1.00 50.19 64 THR A N 1
ATOM 463 C CA . THR A 1 58 ? 20.983 -26.158 -37.708 1.00 41.63 64 THR A CA 1
ATOM 464 C C . THR A 1 58 ? 21.212 -25.009 -36.738 1.00 46.13 64 THR A C 1
ATOM 465 O O . THR A 1 58 ? 20.543 -23.978 -36.801 1.00 40.54 64 THR A O 1
ATOM 469 N N . LEU A 1 59 ? 22.172 -25.192 -35.839 1.00 45.06 65 LEU A N 1
ATOM 470 C CA . LEU A 1 59 ? 22.425 -24.209 -34.798 1.00 38.96 65 LEU A CA 1
ATOM 471 C C . LEU A 1 59 ? 22.841 -22.870 -35.388 1.00 44.65 65 LEU A C 1
ATOM 472 O O . LEU A 1 59 ? 22.399 -21.817 -34.919 1.00 44.13 65 LEU A O 1
ATOM 477 N N . ALA A 1 60 ? 23.673 -22.916 -36.430 1.00 45.59 66 ALA A N 1
ATOM 478 C CA . ALA A 1 60 ? 24.140 -21.704 -37.091 1.00 41.98 66 ALA A CA 1
ATOM 479 C C . ALA A 1 60 ? 22.982 -21.008 -37.799 1.00 49.36 66 ALA A C 1
ATOM 480 O O . ALA A 1 60 ? 22.843 -19.786 -37.733 1.00 54.69 66 ALA A O 1
ATOM 482 N N . LEU A 1 61 ? 22.143 -21.790 -38.469 1.00 48.45 67 LEU A N 1
ATOM 483 C CA . LEU A 1 61 ? 20.973 -21.232 -39.144 1.00 49.42 67 LEU A CA 1
ATOM 484 C C . LEU A 1 61 ? 19.993 -20.615 -38.142 1.00 50.10 67 LEU A C 1
ATOM 485 O O . LEU A 1 61 ? 19.437 -19.542 -38.390 1.00 45.86 67 LEU A O 1
ATOM 490 N N . LEU A 1 62 ? 19.799 -21.280 -37.003 1.00 47.61 68 LEU A N 1
ATOM 491 C CA . LEU A 1 62 ? 18.928 -20.746 -35.953 1.00 46.70 68 LEU A CA 1
ATOM 492 C C . LEU A 1 62 ? 19.487 -19.437 -35.406 1.00 47.87 68 LEU A C 1
ATOM 493 O O . LEU A 1 62 ? 18.743 -18.484 -35.158 1.00 45.96 68 LEU A O 1
ATOM 498 N N . ILE A 1 63 ? 20.805 -19.402 -35.228 1.00 44.46 69 ILE A N 1
ATOM 499 C CA . ILE A 1 63 ? 21.488 -18.213 -34.731 1.00 43.85 69 ILE A CA 1
ATOM 500 C C . ILE A 1 63 ? 21.406 -17.068 -35.755 1.00 49.04 69 ILE A C 1
ATOM 501 O O . ILE A 1 63 ? 21.233 -15.906 -35.387 1.00 50.49 69 ILE A O 1
ATOM 506 N N . ASP A 1 64 ? 21.492 -17.407 -37.038 1.00 47.14 70 ASP A N 1
ATOM 507 C CA . ASP A 1 64 ? 21.241 -16.440 -38.111 1.00 52.95 70 ASP A CA 1
ATOM 508 C C . ASP A 1 64 ? 19.858 -15.796 -37.985 1.00 54.24 70 ASP A C 1
ATOM 509 O O . ASP A 1 64 ? 19.721 -14.579 -38.116 1.00 53.72 70 ASP A O 1
ATOM 514 N N . LEU A 1 65 ? 18.837 -16.616 -37.741 1.00 48.17 71 LEU A N 1
ATOM 515 C CA . LEU A 1 65 ? 17.480 -16.108 -37.540 1.00 47.16 71 LEU A CA 1
ATOM 516 C C . LEU A 1 65 ? 17.460 -15.116 -36.385 1.00 46.71 71 LEU A C 1
ATOM 517 O O . LEU A 1 65 ? 16.885 -14.037 -36.489 1.00 49.63 71 LEU A O 1
ATOM 522 N N . ALA A 1 66 ? 18.104 -15.492 -35.286 1.00 45.07 72 ALA A N 1
ATOM 523 C CA . ALA A 1 66 ? 18.195 -14.640 -34.108 1.00 43.27 72 ALA A CA 1
ATOM 524 C C . ALA A 1 66 ? 18.799 -13.275 -34.430 1.00 52.88 72 ALA A C 1
ATOM 525 O O . ALA A 1 66 ? 18.262 -12.237 -34.031 1.00 51.54 72 ALA A O 1
ATOM 527 N N . ARG A 1 67 ? 19.919 -13.280 -35.150 1.00 46.56 73 ARG A N 1
ATOM 528 C CA . ARG A 1 67 ? 20.585 -12.034 -35.517 1.00 52.11 73 ARG A CA 1
ATOM 529 C C . ARG A 1 67 ? 19.726 -11.163 -36.425 1.00 53.07 73 ARG A C 1
ATOM 530 O O . ARG A 1 67 ? 19.667 -9.951 -36.232 1.00 54.93 73 ARG A O 1
ATOM 538 N N . THR A 1 68 ? 19.052 -11.767 -37.402 1.00 50.81 74 THR A N 1
ATOM 539 C CA . THR A 1 68 ? 18.189 -10.981 -38.278 1.00 52.44 74 THR A CA 1
ATOM 540 C C . THR A 1 68 ? 16.994 -10.414 -37.511 1.00 59.45 74 THR A C 1
ATOM 541 O O . THR A 1 68 ? 16.355 -9.466 -37.966 1.00 60.73 74 THR A O 1
ATOM 545 N N . ALA A 1 69 ? 16.706 -10.989 -36.344 1.00 51.18 75 ALA A N 1
ATOM 546 C CA . ALA A 1 69 ? 15.647 -10.475 -35.477 1.00 53.38 75 ALA A CA 1
ATOM 547 C C . ALA A 1 69 ? 16.189 -9.438 -34.494 1.00 58.16 75 ALA A C 1
ATOM 548 O O . ALA A 1 69 ? 15.430 -8.843 -33.730 1.00 59.32 75 ALA A O 1
ATOM 550 N N . HIS A 1 70 ? 17.504 -9.232 -34.524 1.00 60.89 76 HIS A N 1
ATOM 551 C CA . HIS A 1 70 ? 18.169 -8.230 -33.688 1.00 65.91 76 HIS A CA 1
ATOM 552 C C . HIS A 1 70 ? 18.091 -8.567 -32.201 1.00 59.80 76 HIS A C 1
ATOM 553 O O . HIS A 1 70 ? 17.942 -7.681 -31.359 1.00 53.88 76 HIS A O 1
ATOM 560 N N . LEU A 1 71 ? 18.198 -9.852 -31.887 1.00 53.21 77 LEU A N 1
ATOM 561 C CA . LEU A 1 71 ? 18.079 -10.318 -30.512 1.00 49.44 77 LEU A CA 1
ATOM 562 C C . LEU A 1 71 ? 18.962 -9.506 -29.574 1.00 49.85 77 LEU A C 1
ATOM 563 O O . LEU A 1 71 ? 18.510 -9.027 -28.537 1.00 46.29 77 LEU A O 1
ATOM 568 N N . GLU A 1 72 ? 20.226 -9.345 -29.951 1.00 53.01 78 GLU A N 1
ATOM 569 C CA . GLU A 1 72 ? 21.200 -8.711 -29.070 1.00 51.57 78 GLU A CA 1
ATOM 570 C C . GLU A 1 72 ? 20.904 -7.237 -28.822 1.00 54.31 78 GLU A C 1
ATOM 571 O O . GLU A 1 72 ? 21.085 -6.740 -27.712 1.00 55.87 78 GLU A O 1
ATOM 577 N N . GLU A 1 73 ? 20.427 -6.545 -29.847 1.00 60.57 79 GLU A N 1
ATOM 578 C CA . GLU A 1 73 ? 20.032 -5.154 -29.678 1.00 70.65 79 GLU A CA 1
ATOM 579 C C . GLU A 1 73 ? 18.860 -5.062 -28.694 1.00 63.48 79 GLU A C 1
ATOM 580 O O . GLU A 1 73 ? 18.917 -4.312 -27.720 1.00 61.47 79 GLU A O 1
ATOM 586 N N . ARG A 1 74 ? 17.809 -5.840 -28.944 1.00 54.80 80 ARG A N 1
ATOM 587 C CA . ARG A 1 74 ? 16.644 -5.861 -28.062 1.00 57.31 80 ARG A CA 1
ATOM 588 C C . ARG A 1 74 ? 17.028 -6.243 -26.634 1.00 53.32 80 ARG A C 1
ATOM 589 O O . ARG A 1 74 ? 16.521 -5.668 -25.673 1.00 51.75 80 ARG A O 1
ATOM 597 N N . ARG A 1 75 ? 17.927 -7.211 -26.497 1.00 45.89 81 ARG A N 1
ATOM 598 C CA . ARG A 1 75 ? 18.386 -7.621 -25.176 1.00 49.46 81 ARG A CA 1
ATOM 599 C C . ARG A 1 75 ? 19.019 -6.453 -24.428 1.00 55.16 81 ARG A C 1
ATOM 600 O O . ARG A 1 75 ? 18.681 -6.188 -23.272 1.00 52.46 81 ARG A O 1
ATOM 608 N N . ASP A 1 76 ? 19.945 -5.762 -25.092 1.00 51.61 82 ASP A N 1
ATOM 609 C CA . ASP A 1 76 ? 20.591 -4.597 -24.502 1.00 50.44 82 ASP A CA 1
ATOM 610 C C . ASP A 1 76 ? 19.556 -3.530 -24.159 1.00 55.11 82 ASP A C 1
ATOM 611 O O . ASP A 1 76 ? 19.616 -2.917 -23.093 1.00 52.08 82 ASP A O 1
ATOM 616 N N . GLN A 1 77 ? 18.599 -3.329 -25.062 1.00 55.65 83 GLN A N 1
ATOM 617 C CA . GLN A 1 77 ? 17.509 -2.376 -24.844 1.00 58.91 83 GLN A CA 1
ATOM 618 C C . GLN A 1 77 ? 16.658 -2.695 -23.607 1.00 60.63 83 GLN A C 1
ATOM 619 O O . GLN A 1 77 ? 16.151 -1.785 -22.950 1.00 64.03 83 GLN A O 1
ATOM 625 N N . MET A 1 78 ? 16.495 -3.978 -23.292 1.00 56.06 84 MET A N 1
ATOM 626 C CA . MET A 1 78 ? 15.747 -4.366 -22.096 1.00 57.58 84 MET A CA 1
ATOM 627 C C . MET A 1 78 ? 16.520 -3.988 -20.842 1.00 51.70 84 MET A C 1
ATOM 628 O O . MET A 1 78 ? 15.999 -3.303 -19.966 1.00 51.82 84 MET A O 1
ATOM 633 N N . PHE A 1 79 ? 17.766 -4.444 -20.766 1.00 55.71 85 PHE A N 1
ATOM 634 C CA . PHE A 1 79 ? 18.633 -4.141 -19.634 1.00 61.19 85 PHE A CA 1
ATOM 635 C C . PHE A 1 79 ? 18.724 -2.639 -19.392 1.00 62.19 85 PHE A C 1
ATOM 636 O O . PHE A 1 79 ? 18.730 -2.187 -18.246 1.00 54.03 85 PHE A O 1
ATOM 644 N N . ALA A 1 80 ? 18.782 -1.873 -20.477 1.00 63.01 86 ALA A N 1
ATOM 645 C CA . ALA A 1 80 ? 18.951 -0.423 -20.395 1.00 63.30 86 ALA A CA 1
ATOM 646 C C . ALA A 1 80 ? 17.686 0.294 -19.932 1.00 65.12 86 ALA A C 1
ATOM 647 O O . ALA A 1 80 ? 17.754 1.383 -19.363 1.00 66.11 86 ALA A O 1
ATOM 649 N N . GLY A 1 81 ? 16.529 -0.308 -20.178 1.00 56.59 87 GLY A N 1
ATOM 650 C CA . GLY A 1 81 ? 15.290 0.255 -19.678 1.00 55.88 87 GLY A CA 1
ATOM 651 C C . GLY A 1 81 ? 14.520 1.043 -20.713 1.00 58.01 87 GLY A C 1
ATOM 652 O O . GLY A 1 81 ? 13.765 1.954 -20.383 1.00 60.23 87 GLY A O 1
ATOM 653 N N . VAL A 1 82 ? 14.713 0.701 -21.978 1.00 57.85 88 VAL A N 1
ATOM 654 C CA . VAL A 1 82 ? 13.888 1.274 -23.023 1.00 56.64 88 VAL A CA 1
ATOM 655 C C . VAL A 1 82 ? 12.530 0.584 -22.969 1.00 61.74 88 VAL A C 1
ATOM 656 O O . VAL A 1 82 ? 12.403 -0.523 -22.439 1.00 63.30 88 VAL A O 1
ATOM 660 N N . HIS A 1 83 ? 11.512 1.239 -23.509 1.00 63.65 89 HIS A N 1
ATOM 661 C CA . HIS A 1 83 ? 10.148 0.737 -23.396 1.00 65.06 89 HIS A CA 1
ATOM 662 C C . HIS A 1 83 ? 9.805 -0.314 -24.450 1.00 66.68 89 HIS A C 1
ATOM 663 O O . HIS A 1 83 ? 9.035 -0.050 -25.372 1.00 72.54 89 HIS A O 1
ATOM 670 N N . ILE A 1 84 ? 10.369 -1.510 -24.298 1.00 63.41 90 ILE A N 1
ATOM 671 C CA . ILE A 1 84 ? 10.124 -2.602 -25.241 1.00 59.37 90 ILE A CA 1
ATOM 672 C C . ILE A 1 84 ? 8.751 -3.256 -25.058 1.00 60.25 90 ILE A C 1
ATOM 673 O O . ILE A 1 84 ? 8.312 -4.042 -25.900 1.00 62.16 90 ILE A O 1
ATOM 678 N N . ASN A 1 85 ? 8.081 -2.941 -23.953 1.00 55.32 91 ASN A N 1
ATOM 679 C CA . ASN A 1 85 ? 6.682 -3.310 -23.801 1.00 51.74 91 ASN A CA 1
ATOM 680 C C . ASN A 1 85 ? 5.865 -2.261 -24.542 1.00 54.10 91 ASN A C 1
ATOM 681 O O . ASN A 1 85 ? 5.326 -1.334 -23.943 1.00 59.19 91 ASN A O 1
ATOM 686 N N . THR A 1 86 ? 5.791 -2.420 -25.857 1.00 58.37 92 THR A N 1
ATOM 687 C CA . THR A 1 86 ? 5.228 -1.407 -26.746 1.00 61.85 92 THR A CA 1
ATOM 688 C C . THR A 1 86 ? 3.743 -1.105 -26.537 1.00 57.43 92 THR A C 1
ATOM 689 O O . THR A 1 86 ? 3.332 0.052 -26.571 1.00 61.09 92 THR A O 1
ATOM 693 N N . SER A 1 87 ? 2.937 -2.140 -26.337 1.00 48.08 93 SER A N 1
ATOM 694 C CA . SER A 1 87 ? 1.499 -1.948 -26.241 1.00 44.08 93 SER A CA 1
ATOM 695 C C . SER A 1 87 ? 1.123 -1.135 -25.005 1.00 57.17 93 SER A C 1
ATOM 696 O O . SER A 1 87 ? 0.071 -0.498 -24.970 1.00 60.45 93 SER A O 1
ATOM 699 N N . GLU A 1 88 ? 1.990 -1.150 -23.998 1.00 57.10 94 GLU A N 1
ATOM 700 C CA . GLU A 1 88 ? 1.712 -0.432 -22.756 1.00 58.33 94 GLU A CA 1
ATOM 701 C C . GLU A 1 88 ? 2.670 0.740 -22.541 1.00 56.34 94 GLU A C 1
ATOM 702 O O . GLU A 1 88 ? 2.544 1.492 -21.577 1.00 60.20 94 GLU A O 1
ATOM 708 N N . ASP A 1 89 ? 3.599 0.892 -23.481 1.00 52.25 95 ASP A N 1
ATOM 709 C CA . ASP A 1 89 ? 4.675 1.877 -23.404 1.00 54.21 95 ASP A CA 1
ATOM 710 C C . ASP A 1 89 ? 5.421 1.898 -22.085 1.00 55.58 95 ASP A C 1
ATOM 711 O O . ASP A 1 89 ? 5.598 2.964 -21.485 1.00 65.05 95 ASP A O 1
ATOM 716 N N . ARG A 1 90 ? 5.922 0.753 -21.652 1.00 59.95 96 ARG A N 1
ATOM 717 C CA . ARG A 1 90 ? 6.750 0.793 -20.461 1.00 66.02 96 ARG A CA 1
ATOM 718 C C . ARG A 1 90 ? 7.975 -0.086 -20.483 1.00 57.73 96 ARG A C 1
ATOM 719 O O . ARG A 1 90 ? 8.151 -0.924 -21.371 1.00 51.03 96 ARG A O 1
ATOM 727 N N . ALA A 1 91 ? 8.847 0.175 -19.519 1.00 48.88 97 ALA A N 1
ATOM 728 C CA . ALA A 1 91 ? 10.088 -0.561 -19.404 1.00 51.61 97 ALA A CA 1
ATOM 72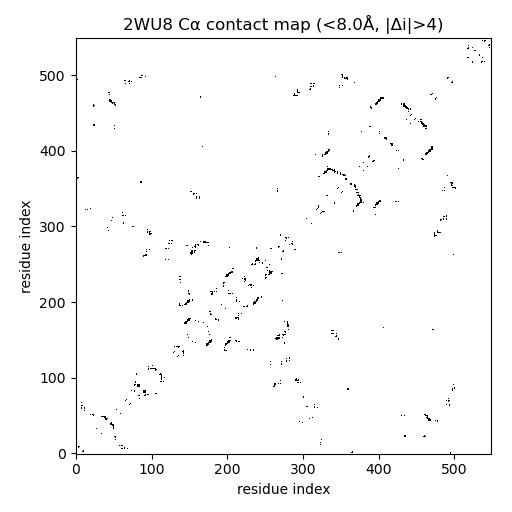9 C C . ALA A 1 91 ? 9.816 -1.994 -18.953 1.00 56.05 97 ALA A C 1
ATOM 730 O O . ALA A 1 91 ? 8.726 -2.319 -18.477 1.00 54.18 97 ALA A O 1
ATOM 732 N N . VAL A 1 92 ? 10.824 -2.840 -19.098 1.00 51.25 98 VAL A N 1
ATOM 733 C CA . VAL A 1 92 ? 10.756 -4.218 -18.664 1.00 44.41 98 VAL A CA 1
ATOM 734 C C . VAL A 1 92 ? 12.026 -4.460 -17.874 1.00 51.28 98 VAL A C 1
ATOM 735 O O . VAL A 1 92 ? 13.084 -4.726 -18.449 1.00 53.09 98 VAL A O 1
ATOM 739 N N . LEU A 1 93 ? 11.933 -4.346 -16.555 1.00 43.97 99 LEU A N 1
ATOM 740 C CA . LEU A 1 93 ? 13.139 -4.298 -15.742 1.00 47.45 99 LEU A CA 1
ATOM 741 C C . LEU A 1 93 ? 13.185 -5.265 -14.560 1.00 50.30 99 LEU A C 1
ATOM 742 O O . LEU A 1 93 ? 13.794 -4.962 -13.532 1.00 51.09 99 LEU A O 1
ATOM 747 N N . HIS A 1 94 ? 12.569 -6.432 -14.703 1.00 45.45 100 HIS A N 1
ATOM 748 C CA . HIS A 1 94 ? 12.698 -7.446 -13.663 1.00 41.52 100 HIS A CA 1
ATOM 749 C C . HIS A 1 94 ? 14.173 -7.758 -13.418 1.00 40.29 100 HIS A C 1
ATOM 750 O O . HIS A 1 94 ? 14.585 -8.082 -12.303 1.00 41.92 100 HIS A O 1
ATOM 757 N N . THR A 1 95 ? 14.965 -7.646 -14.476 1.00 42.66 101 THR A N 1
ATOM 758 C CA . THR A 1 95 ? 16.403 -7.872 -14.392 1.00 46.27 101 THR A CA 1
ATOM 759 C C . THR A 1 95 ? 17.085 -6.913 -13.391 1.00 43.81 101 THR A C 1
ATOM 760 O O . THR A 1 95 ? 18.067 -7.274 -12.745 1.00 43.70 101 THR A O 1
ATOM 764 N N . ALA A 1 96 ? 16.530 -5.714 -13.234 1.00 44.62 102 ALA A N 1
ATOM 765 C CA . ALA A 1 96 ? 17.036 -4.743 -12.259 1.00 53.89 102 ALA A CA 1
ATOM 766 C C . ALA A 1 96 ? 16.843 -5.168 -10.801 1.00 49.99 102 ALA A C 1
ATOM 767 O O . ALA A 1 96 ? 17.555 -4.693 -9.914 1.00 45.07 102 ALA A O 1
ATOM 769 N N . LEU A 1 97 ? 15.875 -6.054 -10.565 1.00 43.35 103 LEU A N 1
ATOM 770 C CA . LEU A 1 97 ? 15.522 -6.501 -9.216 1.00 42.91 103 LEU A CA 1
ATOM 771 C C . LEU A 1 97 ? 16.641 -7.274 -8.522 1.00 44.80 103 LEU A C 1
ATOM 772 O O . LEU A 1 97 ? 16.677 -7.357 -7.292 1.00 39.54 103 LEU A O 1
ATOM 777 N N . ARG A 1 98 ? 17.540 -7.854 -9.310 1.00 39.92 104 ARG A N 1
ATOM 778 C CA . ARG A 1 98 ? 18.605 -8.679 -8.755 1.00 43.08 104 ARG A CA 1
ATOM 779 C C . ARG A 1 98 ? 20.014 -8.096 -8.986 1.00 54.12 104 ARG A C 1
ATOM 780 O O . ARG A 1 98 ? 21.018 -8.810 -8.881 1.00 55.05 104 ARG A O 1
ATOM 788 N N . LEU A 1 99 ? 20.082 -6.800 -9.284 1.00 52.21 105 LEU A N 1
ATOM 789 C CA . LEU A 1 99 ? 21.366 -6.115 -9.457 1.00 50.29 105 LEU A CA 1
ATOM 790 C C . LEU A 1 99 ? 22.035 -5.877 -8.116 1.00 48.70 105 LEU A C 1
ATOM 791 O O . LEU A 1 99 ? 21.370 -5.535 -7.135 1.00 45.60 105 LEU A O 1
ATOM 796 N N . PRO A 1 100 ? 23.362 -6.030 -8.072 1.00 54.28 106 PRO A N 1
ATOM 797 C CA . PRO A 1 100 ? 24.093 -5.734 -6.839 1.00 57.07 106 PRO A CA 1
ATOM 798 C C . PRO A 1 100 ? 23.856 -4.290 -6.397 1.00 59.10 106 PRO A C 1
ATOM 799 O O . PRO A 1 100 ? 23.480 -3.434 -7.200 1.00 52.57 106 PRO A O 1
ATOM 803 N N . ARG A 1 101 ? 24.069 -4.034 -5.114 1.00 65.39 107 ARG A N 1
ATOM 804 C CA . ARG A 1 101 ? 23.857 -2.716 -4.534 1.00 72.42 107 ARG A CA 1
ATOM 805 C C . ARG A 1 101 ? 24.646 -1.628 -5.265 1.00 72.23 107 ARG A C 1
ATOM 806 O O . ARG A 1 101 ? 24.186 -0.493 -5.407 1.00 66.62 107 ARG A O 1
ATOM 814 N N . ASP A 1 102 ? 25.834 -1.992 -5.732 1.00 73.25 108 ASP A N 1
ATOM 815 C CA . ASP A 1 102 ? 26.756 -1.040 -6.344 1.00 82.77 108 ASP A CA 1
ATOM 816 C C . ASP A 1 102 ? 26.483 -0.795 -7.829 1.00 82.49 108 ASP A C 1
ATOM 817 O O . ASP A 1 102 ? 27.222 -0.062 -8.486 1.00 86.41 108 ASP A O 1
ATOM 822 N N . ALA A 1 103 ? 25.423 -1.403 -8.354 1.00 67.35 109 ALA A N 1
ATOM 823 C CA . ALA A 1 103 ? 25.116 -1.297 -9.776 1.00 66.77 109 ALA A CA 1
ATOM 824 C C . ALA A 1 103 ? 24.655 0.102 -10.179 1.00 67.40 109 ALA A C 1
ATOM 825 O O . ALA A 1 103 ? 24.125 0.861 -9.366 1.00 69.08 109 ALA A O 1
ATOM 827 N N . GLU A 1 104 ? 24.861 0.434 -11.446 1.00 70.13 110 GLU A N 1
ATOM 828 C CA . GLU A 1 104 ? 24.534 1.759 -11.952 1.00 80.69 110 GLU A CA 1
ATOM 829 C C . GLU A 1 104 ? 23.361 1.654 -12.901 1.00 71.38 110 GLU A C 1
ATOM 830 O O . GLU A 1 104 ? 23.487 1.069 -13.972 1.00 74.94 110 GLU A O 1
ATOM 836 N N . LEU A 1 105 ? 22.224 2.222 -12.524 1.00 65.00 111 LEU A N 1
ATOM 837 C CA . LEU A 1 105 ? 21.072 2.190 -13.414 1.00 69.56 111 LEU A CA 1
ATOM 838 C C . LEU A 1 105 ? 20.093 3.319 -13.125 1.00 73.44 111 LEU A C 1
ATOM 839 O O . LEU A 1 105 ? 19.481 3.370 -12.060 1.00 72.83 111 LEU A O 1
ATOM 844 N N . VAL A 1 106 ? 19.957 4.225 -14.085 1.00 74.38 112 VAL A N 1
ATOM 845 C CA . VAL A 1 106 ? 18.953 5.270 -14.007 1.00 73.22 112 VAL A CA 1
ATOM 846 C C . VAL A 1 106 ? 18.056 5.158 -15.232 1.00 71.81 112 VAL A C 1
ATOM 847 O O . VAL A 1 106 ? 18.538 5.106 -16.360 1.00 76.62 112 VAL A O 1
ATOM 851 N N . VAL A 1 107 ? 16.751 5.087 -15.007 1.00 71.07 113 VAL A N 1
ATOM 852 C CA . VAL A 1 107 ? 15.807 4.925 -16.104 1.00 69.18 113 VAL A CA 1
ATOM 853 C C . VAL A 1 107 ? 14.615 5.847 -15.921 1.00 78.89 113 VAL A C 1
ATOM 854 O O . VAL A 1 107 ? 13.959 5.826 -14.880 1.00 81.53 113 VAL A O 1
ATOM 858 N N . ASP A 1 108 ? 14.345 6.661 -16.938 1.00 85.21 114 ASP A N 1
ATOM 859 C CA . ASP A 1 108 ? 13.220 7.593 -16.910 1.00 87.88 114 ASP A CA 1
ATOM 860 C C . ASP A 1 108 ? 13.265 8.520 -15.695 1.00 84.74 114 ASP A C 1
ATOM 861 O O . ASP A 1 108 ? 12.230 8.976 -15.214 1.00 77.75 114 ASP A O 1
ATOM 866 N N . GLY A 1 109 ? 14.468 8.793 -15.201 1.00 89.22 115 GLY A N 1
ATOM 867 C CA . GLY A 1 109 ? 14.643 9.704 -14.084 1.00 93.72 115 GLY A CA 1
ATOM 868 C C . GLY A 1 109 ? 14.616 9.018 -12.732 1.00 94.37 115 GLY A C 1
ATOM 869 O O . GLY A 1 109 ? 14.764 9.664 -11.695 1.00 95.42 115 GLY A O 1
ATOM 870 N N . GLN A 1 110 ? 14.424 7.703 -12.744 1.00 88.01 116 GLN A N 1
ATOM 871 C CA . GLN A 1 110 ? 14.393 6.921 -11.517 1.00 79.90 116 GLN A CA 1
ATOM 872 C C . GLN A 1 110 ? 15.721 6.203 -11.322 1.00 75.77 116 GLN A C 1
ATOM 873 O O . GLN A 1 110 ? 16.250 5.599 -12.255 1.00 72.78 116 GLN A O 1
ATOM 879 N N . ASP A 1 111 ? 16.268 6.285 -10.114 1.00 77.41 117 ASP A N 1
ATOM 880 C CA . ASP A 1 111 ? 17.411 5.456 -9.756 1.00 80.43 117 ASP A CA 1
ATOM 881 C C . ASP A 1 111 ? 16.877 4.135 -9.227 1.00 77.58 117 ASP A C 1
ATOM 882 O O . ASP A 1 111 ? 16.558 4.010 -8.045 1.00 74.46 117 ASP A O 1
ATOM 887 N N . VAL A 1 112 ? 16.771 3.151 -10.112 1.00 76.63 118 VAL A N 1
ATOM 888 C CA . VAL A 1 112 ? 16.114 1.897 -9.768 1.00 71.63 118 VAL A CA 1
ATOM 889 C C . VAL A 1 112 ? 16.920 1.033 -8.803 1.00 65.33 118 VAL A C 1
ATOM 890 O O . VAL A 1 112 ? 16.339 0.294 -8.008 1.00 67.99 118 VAL A O 1
ATOM 894 N N . VAL A 1 113 ? 18.246 1.123 -8.866 1.00 56.77 119 VAL A N 1
ATOM 895 C CA . VAL A 1 113 ? 19.089 0.330 -7.978 1.00 55.79 119 VAL A CA 1
ATOM 896 C C . VAL A 1 113 ? 18.829 0.705 -6.525 1.00 59.63 119 VAL A C 1
ATOM 897 O O . VAL A 1 113 ? 18.621 -0.160 -5.676 1.00 63.19 119 VAL A O 1
ATOM 901 N N . THR A 1 114 ? 18.828 2.004 -6.261 1.00 62.24 120 THR A N 1
ATOM 902 C CA . THR A 1 114 ? 18.558 2.538 -4.940 1.00 60.50 120 THR A CA 1
ATOM 903 C C . THR A 1 114 ? 17.145 2.203 -4.475 1.00 56.15 120 THR A C 1
ATOM 904 O O . THR A 1 114 ? 16.952 1.814 -3.325 1.00 57.77 120 THR A O 1
ATOM 908 N N . ASP A 1 115 ? 16.164 2.366 -5.361 1.00 51.72 121 ASP A N 1
ATOM 909 C CA . ASP A 1 115 ? 14.781 2.027 -5.049 1.00 58.25 121 ASP A CA 1
ATOM 910 C C . ASP A 1 115 ? 14.625 0.541 -4.744 1.00 61.26 121 ASP A C 1
ATOM 911 O O . ASP A 1 115 ? 13.931 0.173 -3.801 1.00 58.85 121 ASP A O 1
ATOM 916 N N . VAL A 1 116 ? 15.289 -0.308 -5.524 1.00 57.42 122 VAL A N 1
ATOM 917 C CA . VAL A 1 116 ? 15.215 -1.754 -5.315 1.00 60.76 122 VAL A CA 1
ATOM 918 C C . VAL A 1 116 ? 15.744 -2.157 -3.945 1.00 55.99 122 VAL A C 1
ATOM 919 O O . VAL A 1 116 ? 15.076 -2.874 -3.201 1.00 53.99 122 VAL A O 1
ATOM 923 N N . HIS A 1 117 ? 16.948 -1.705 -3.611 1.00 52.36 123 HIS A N 1
ATOM 924 C CA . HIS A 1 117 ? 17.581 -2.121 -2.363 1.00 51.08 123 HIS A CA 1
ATOM 925 C C . HIS A 1 117 ? 16.928 -1.487 -1.146 1.00 54.11 123 HIS A C 1
ATOM 926 O O . HIS A 1 117 ? 16.955 -2.054 -0.056 1.00 57.97 123 HIS A O 1
ATOM 933 N N . ALA A 1 118 ? 16.312 -0.328 -1.340 1.00 53.44 124 ALA A N 1
ATOM 934 C CA . ALA A 1 118 ? 15.544 0.283 -0.271 1.00 55.67 124 ALA A CA 1
ATOM 935 C C . ALA A 1 118 ? 14.438 -0.681 0.163 1.00 60.62 124 ALA A C 1
ATOM 936 O O . ALA A 1 118 ? 14.276 -0.957 1.353 1.00 59.15 124 ALA A O 1
ATOM 938 N N . VAL A 1 119 ? 13.694 -1.209 -0.807 1.00 53.86 125 VAL A N 1
ATOM 939 C CA . VAL A 1 119 ? 12.645 -2.177 -0.507 1.00 48.16 125 VAL A CA 1
ATOM 940 C C . VAL A 1 119 ? 13.229 -3.456 0.102 1.00 49.71 125 VAL A C 1
ATOM 941 O O . VAL A 1 119 ? 12.714 -3.960 1.100 1.00 49.66 125 VAL A O 1
ATOM 945 N N . LEU A 1 120 ? 14.310 -3.969 -0.482 1.00 50.04 126 LEU A N 1
ATOM 946 C CA . LEU A 1 120 ? 14.937 -5.187 0.037 1.00 50.80 126 LEU A CA 1
ATOM 947 C C . LEU A 1 120 ? 15.409 -5.035 1.486 1.00 54.23 126 LEU A C 1
ATOM 948 O O . LEU A 1 120 ? 15.265 -5.958 2.291 1.00 55.92 126 LEU A O 1
ATOM 953 N N . ASP A 1 121 ? 15.973 -3.873 1.810 1.00 50.73 127 ASP A N 1
ATOM 954 C CA . ASP A 1 121 ? 16.378 -3.560 3.182 1.00 51.35 127 ASP A CA 1
ATOM 955 C C . ASP A 1 121 ? 15.190 -3.536 4.139 1.00 46.73 127 ASP A C 1
ATOM 956 O O . ASP A 1 121 ? 15.242 -4.120 5.224 1.00 45.36 127 ASP A O 1
ATOM 961 N N . ALA A 1 122 ? 14.130 -2.843 3.734 1.00 39.14 128 ALA A N 1
ATOM 962 C CA . ALA A 1 122 ? 12.888 -2.803 4.501 1.00 45.10 128 ALA A CA 1
ATOM 963 C C . ALA A 1 122 ? 12.298 -4.202 4.723 1.00 53.69 128 ALA A C 1
ATOM 964 O O . ALA A 1 122 ? 11.814 -4.508 5.814 1.00 56.75 128 ALA A O 1
ATOM 966 N N . MET A 1 123 ? 12.345 -5.047 3.693 1.00 52.24 129 MET A N 1
ATOM 967 C CA . MET A 1 123 ? 11.886 -6.431 3.827 1.00 43.89 129 MET A CA 1
ATOM 968 C C . MET A 1 123 ? 12.799 -7.175 4.789 1.00 45.33 129 MET A C 1
ATOM 969 O O . MET A 1 123 ? 12.335 -7.949 5.627 1.00 40.52 129 MET A O 1
ATOM 974 N N . GLY A 1 124 ? 14.103 -6.942 4.658 1.00 41.27 130 GLY A N 1
ATOM 975 C CA . GLY A 1 124 ? 15.072 -7.590 5.524 1.00 46.49 130 GLY A CA 1
ATOM 976 C C . GLY A 1 124 ? 14.829 -7.245 6.981 1.00 49.76 130 GLY A C 1
ATOM 977 O O . GLY A 1 124 ? 14.916 -8.105 7.856 1.00 47.83 130 GLY A O 1
ATOM 978 N N . ALA A 1 125 ? 14.513 -5.979 7.237 1.00 42.81 131 ALA A N 1
ATOM 979 C CA . ALA A 1 125 ? 14.285 -5.504 8.594 1.00 49.99 131 ALA A CA 1
ATOM 980 C C . ALA A 1 125 ? 12.986 -6.058 9.166 1.00 55.94 131 ALA A C 1
ATOM 981 O O . ALA A 1 125 ? 12.959 -6.550 10.294 1.00 55.30 131 ALA A O 1
ATOM 983 N N . PHE A 1 126 ? 11.909 -5.982 8.386 1.00 55.85 132 PHE A N 1
ATOM 984 C CA . PHE A 1 126 ? 10.624 -6.510 8.836 1.00 50.37 132 PHE A CA 1
ATOM 985 C C . PHE A 1 126 ? 10.734 -7.994 9.097 1.00 47.76 132 PHE A C 1
ATOM 986 O O . PHE A 1 126 ? 10.226 -8.513 10.088 1.00 46.04 132 PHE A O 1
ATOM 994 N N . THR A 1 127 ? 11.410 -8.674 8.186 1.00 52.47 133 THR A N 1
ATOM 995 C CA . THR A 1 127 ? 11.457 -10.120 8.218 1.00 49.41 133 THR A CA 1
ATOM 996 C C . THR A 1 127 ? 12.314 -10.593 9.397 1.00 49.63 133 THR A C 1
ATOM 997 O O . THR A 1 127 ? 11.909 -11.490 10.131 1.00 48.30 133 THR A O 1
ATOM 1001 N N . ASP A 1 128 ? 13.457 -9.943 9.616 1.00 50.77 134 ASP A N 1
ATOM 1002 C CA . ASP A 1 128 ? 14.285 -10.196 10.805 1.00 56.18 134 ASP A CA 1
ATOM 1003 C C . ASP A 1 128 ? 13.498 -10.145 12.120 1.00 56.34 134 ASP A C 1
ATOM 1004 O O . ASP A 1 128 ? 13.683 -10.996 12.993 1.00 59.41 134 ASP A O 1
ATOM 1009 N N . ARG A 1 129 ? 12.628 -9.147 12.258 1.00 47.31 135 ARG A N 1
ATOM 1010 C CA . ARG A 1 129 ? 11.773 -9.028 13.438 1.00 52.61 135 ARG A CA 1
ATOM 1011 C C . ARG A 1 129 ? 10.864 -10.247 13.623 1.00 53.19 135 ARG A C 1
ATOM 1012 O O . ARG A 1 129 ? 10.677 -10.725 14.744 1.00 53.59 135 ARG A O 1
ATOM 1020 N N . LEU A 1 130 ? 10.301 -10.747 12.522 1.00 44.44 136 LEU A N 1
ATOM 1021 C CA . LEU A 1 130 ? 9.465 -11.942 12.572 1.00 41.63 136 LEU A CA 1
ATOM 1022 C C . LEU A 1 130 ? 10.262 -13.171 13.007 1.00 42.05 136 LEU A C 1
ATOM 1023 O O . LEU A 1 130 ? 9.847 -13.910 13.902 1.00 46.71 136 LEU A O 1
ATOM 1028 N N . ARG A 1 131 ? 11.403 -13.389 12.363 1.00 31.87 137 ARG A N 1
ATOM 1029 C CA . ARG A 1 131 ? 12.225 -14.562 12.653 1.00 46.37 137 ARG A CA 1
ATOM 1030 C C . ARG A 1 131 ? 12.837 -14.550 14.067 1.00 49.45 137 ARG A C 1
ATOM 1031 O O . ARG A 1 131 ? 13.114 -15.605 14.638 1.00 48.85 137 ARG A O 1
ATOM 1039 N N . SER A 1 132 ? 13.040 -13.365 14.633 1.00 47.98 138 SER A N 1
ATOM 1040 C CA . SER A 1 132 ? 13.653 -13.263 15.961 1.00 57.68 138 SER A CA 1
ATOM 1041 C C . SER A 1 132 ? 12.612 -13.251 17.078 1.00 63.15 138 SER A C 1
ATOM 1042 O O . SER A 1 132 ? 12.919 -13.588 18.221 1.00 63.42 138 SER A O 1
ATOM 1045 N N . GLY A 1 133 ? 11.387 -12.852 16.749 1.00 58.49 139 GLY A N 1
ATOM 1046 C CA . GLY A 1 133 ? 10.332 -12.778 17.743 1.00 58.26 139 GLY A CA 1
ATOM 1047 C C . GLY A 1 133 ? 10.142 -11.388 18.328 1.00 56.82 139 GLY A C 1
ATOM 1048 O O . GLY A 1 133 ? 9.378 -11.208 19.272 1.00 62.19 139 GLY A O 1
ATOM 1049 N N . GLU A 1 134 ? 10.841 -10.404 17.773 1.00 55.01 140 GLU A N 1
ATOM 1050 C CA . GLU A 1 134 ? 10.638 -9.014 18.164 1.00 53.00 140 GLU A CA 1
ATOM 1051 C C . GLU A 1 134 ? 9.246 -8.566 17.735 1.00 52.35 140 GLU A C 1
ATOM 1052 O O . GLU A 1 134 ? 8.619 -7.738 18.389 1.00 64.05 140 GLU A O 1
ATOM 1054 N N . TRP A 1 135 ? 8.769 -9.123 16.625 1.00 58.70 141 TRP A N 1
ATOM 1055 C CA . TRP A 1 135 ? 7.404 -8.888 16.164 1.00 56.65 141 TRP A CA 1
ATOM 1056 C C . TRP A 1 135 ? 6.477 -9.924 16.796 1.00 57.49 141 TRP A C 1
ATOM 1057 O O . TRP A 1 135 ? 6.686 -11.127 16.645 1.00 59.14 141 TRP A O 1
ATOM 1068 N N . THR A 1 136 ? 5.464 -9.470 17.522 1.00 57.28 142 THR A N 1
ATOM 1069 C CA . THR A 1 136 ? 4.525 -10.410 18.129 1.00 60.25 142 THR A CA 1
ATOM 1070 C C . THR A 1 136 ? 3.074 -10.132 17.739 1.00 55.86 142 THR A C 1
ATOM 1071 O O . THR A 1 136 ? 2.728 -9.030 17.316 1.00 52.57 142 THR A O 1
ATOM 1075 N N . GLY A 1 137 ? 2.231 -11.146 17.898 1.00 51.27 143 GLY A N 1
ATOM 1076 C CA . GLY A 1 137 ? 0.822 -11.027 17.571 1.00 55.38 143 GLY A CA 1
ATOM 1077 C C . GLY A 1 137 ? 0.100 -10.087 18.520 1.00 61.31 143 GLY A C 1
ATOM 1078 O O . GLY A 1 137 ? 0.741 -9.484 19.389 1.00 61.53 143 GLY A O 1
ATOM 1079 N N . ALA A 1 138 ? -1.220 -9.963 18.358 1.00 57.58 144 ALA A N 1
ATOM 1080 C CA . ALA A 1 138 ? -2.036 -9.060 19.176 1.00 55.29 144 ALA A CA 1
ATOM 1081 C C . ALA A 1 138 ? -2.126 -9.509 20.639 1.00 63.44 144 ALA A C 1
ATOM 1082 O O . ALA A 1 138 ? -2.244 -8.677 21.541 1.00 69.52 144 ALA A O 1
ATOM 1084 N N . THR A 1 139 ? -2.091 -10.823 20.854 1.00 64.66 145 THR A N 1
ATOM 1085 C CA . THR A 1 139 ? -1.730 -11.385 22.146 1.00 59.70 145 THR A CA 1
ATOM 1086 C C . THR A 1 139 ? -0.217 -11.546 22.067 1.00 64.85 145 THR A C 1
ATOM 1087 O O . THR A 1 139 ? 0.384 -11.303 21.020 1.00 84.13 145 THR A O 1
ATOM 1091 N N . GLY A 1 140 ? 0.422 -11.981 23.134 1.00 52.71 146 GLY A N 1
ATOM 1092 C CA . GLY A 1 140 ? 1.876 -11.900 23.154 1.00 64.41 146 GLY A CA 1
ATOM 1093 C C . GLY A 1 140 ? 2.763 -12.795 22.289 1.00 68.61 146 GLY A C 1
ATOM 1094 O O . GLY A 1 140 ? 4.001 -12.695 22.363 1.00 69.40 146 GLY A O 1
ATOM 1095 N N . LYS A 1 141 ? 2.169 -13.642 21.454 1.00 69.76 147 LYS A N 1
ATOM 1096 C CA . LYS A 1 141 ? 2.953 -14.703 20.840 1.00 69.02 147 LYS A CA 1
ATOM 1097 C C . LYS A 1 141 ? 3.724 -14.364 19.553 1.00 61.03 147 LYS A C 1
ATOM 1098 O O . LYS A 1 141 ? 3.426 -13.399 18.830 1.00 56.31 147 LYS A O 1
ATOM 1104 N N . ARG A 1 142 ? 4.740 -15.178 19.292 1.00 50.80 148 ARG A N 1
ATOM 1105 C CA . ARG A 1 142 ? 5.515 -15.073 18.063 1.00 55.21 148 ARG A CA 1
ATOM 1106 C C . ARG A 1 142 ? 4.740 -15.665 16.883 1.00 52.83 148 ARG A C 1
ATOM 1107 O O . ARG A 1 142 ? 3.886 -16.531 17.064 1.00 44.43 148 ARG A O 1
ATOM 1109 N N . ILE A 1 143 ? 5.049 -15.192 15.679 1.00 50.48 149 ILE A N 1
ATOM 1110 C CA . ILE A 1 143 ? 4.396 -15.647 14.459 1.00 39.49 149 ILE A CA 1
ATOM 1111 C C . ILE A 1 143 ? 5.028 -16.950 13.985 1.00 44.82 149 ILE A C 1
ATOM 1112 O O . ILE A 1 143 ? 6.233 -17.003 13.743 1.00 51.72 149 ILE A O 1
ATOM 1117 N N . SER A 1 144 ? 4.227 -18.003 13.847 1.00 48.37 150 SER A N 1
ATOM 1118 C CA . SER A 1 144 ? 4.765 -19.286 13.398 1.00 47.47 150 SER A CA 1
ATOM 1119 C C . SER A 1 144 ? 4.290 -19.673 11.997 1.00 42.81 150 SER A C 1
ATOM 1120 O O . SER A 1 144 ? 4.827 -20.596 11.384 1.00 42.81 150 SER A O 1
ATOM 1123 N N . THR A 1 145 ? 3.277 -18.976 11.496 1.00 46.87 151 THR A N 1
ATOM 1124 C CA . THR A 1 145 ? 2.796 -19.211 10.135 1.00 35.09 151 THR A CA 1
ATOM 1125 C C . THR A 1 145 ? 2.531 -17.910 9.407 1.00 38.41 151 THR A C 1
ATOM 1126 O O . THR A 1 145 ? 1.815 -17.040 9.895 1.00 46.17 151 THR A O 1
ATOM 1130 N N . VAL A 1 146 ? 3.117 -17.793 8.228 1.00 36.43 152 VAL A N 1
ATOM 1131 C CA . VAL A 1 146 ? 2.814 -16.703 7.321 1.00 36.61 152 VAL A CA 1
ATOM 1132 C C . VAL A 1 146 ? 1.918 -17.237 6.191 1.00 39.14 152 VAL A C 1
ATOM 1133 O O . VAL A 1 146 ? 2.199 -18.278 5.592 1.00 40.15 152 VAL A O 1
ATOM 1137 N N . VAL A 1 147 ? 0.815 -16.553 5.932 1.00 30.67 153 VAL A N 1
ATOM 1138 C CA . VAL A 1 147 ? -0.059 -16.966 4.843 1.00 33.97 153 VAL A CA 1
ATOM 1139 C C . VAL A 1 147 ? -0.203 -15.862 3.824 1.00 35.37 153 VAL A C 1
ATOM 1140 O O . VAL A 1 147 ? -0.642 -14.752 4.129 1.00 36.70 153 VAL A O 1
ATOM 1144 N N . ASN A 1 148 ? 0.233 -16.192 2.615 1.00 32.21 154 ASN A N 1
ATOM 1145 C CA . ASN A 1 148 ? 0.273 -15.268 1.499 1.00 33.51 154 ASN A CA 1
ATOM 1146 C C . ASN A 1 148 ? -1.069 -15.299 0.817 1.00 34.46 154 ASN A C 1
ATOM 1147 O O . ASN A 1 148 ? -1.668 -16.361 0.682 1.00 32.27 154 ASN A O 1
ATOM 1152 N N . ILE A 1 149 ? -1.550 -14.134 0.406 1.00 33.23 155 ILE A N 1
ATOM 1153 C CA . ILE A 1 149 ? -2.783 -14.062 -0.351 1.00 31.74 155 ILE A CA 1
ATOM 1154 C C . ILE A 1 149 ? -2.553 -13.296 -1.638 1.00 39.84 155 ILE A C 1
ATOM 1155 O O . ILE A 1 149 ? -2.182 -12.124 -1.614 1.00 39.52 155 ILE A O 1
ATOM 1160 N N . GLY A 1 150 ? -2.785 -13.967 -2.760 1.00 40.82 156 GLY A N 1
ATOM 1161 C CA . GLY A 1 150 ? -2.622 -13.357 -4.065 1.00 44.69 156 GLY A CA 1
ATOM 1162 C C . GLY A 1 150 ? -3.032 -14.318 -5.164 1.00 44.57 156 GLY A C 1
ATOM 1163 O O . GLY A 1 150 ? -3.341 -15.486 -4.907 1.00 37.56 156 GLY A O 1
ATOM 1164 N N . ILE A 1 151 ? -3.054 -13.828 -6.398 1.00 40.74 157 ILE A N 1
ATOM 1165 C CA . ILE A 1 151 ? -3.321 -14.704 -7.525 1.00 36.84 157 ILE A CA 1
ATOM 1166 C C . ILE A 1 151 ? -2.270 -14.480 -8.606 1.00 32.71 157 ILE A C 1
ATOM 1167 O O . ILE A 1 151 ? -1.582 -13.463 -8.607 1.00 40.16 157 ILE A O 1
ATOM 1172 N N . GLY A 1 152 ? -2.148 -15.440 -9.515 1.00 38.38 158 GLY A N 1
ATOM 1173 C CA . GLY A 1 152 ? -1.231 -15.328 -10.635 1.00 40.74 158 GLY A CA 1
ATOM 1174 C C . GLY A 1 152 ? 0.208 -15.111 -10.206 1.00 41.26 158 GLY A C 1
ATOM 1175 O O . GLY A 1 152 ? 0.755 -15.884 -9.411 1.00 40.74 158 GLY A O 1
ATOM 1176 N N . GLY A 1 153 ? 0.821 -14.057 -10.732 1.00 36.63 159 GLY A N 1
ATOM 1177 C CA . GLY A 1 153 ? 2.197 -13.726 -10.405 1.00 36.06 159 GLY A CA 1
ATOM 1178 C C . GLY A 1 153 ? 2.396 -13.554 -8.911 1.00 41.06 159 GLY A C 1
ATOM 1179 O O . GLY A 1 153 ? 3.497 -13.752 -8.400 1.00 38.61 159 GLY A O 1
ATOM 1180 N N . SER A 1 154 ? 1.322 -13.204 -8.205 1.00 37.87 160 SER A N 1
ATOM 1181 C CA . SER A 1 154 ? 1.396 -12.995 -6.759 1.00 38.65 160 SER A CA 1
ATOM 1182 C C . SER A 1 154 ? 1.197 -14.275 -5.947 1.00 40.62 160 SER A C 1
ATOM 1183 O O . SER A 1 154 ? 1.234 -14.231 -4.714 1.00 36.40 160 SER A O 1
ATOM 1186 N N . ASP A 1 155 ? 1.000 -15.403 -6.637 1.00 36.72 161 ASP A N 1
ATOM 1187 C CA . ASP A 1 155 ? 0.850 -16.710 -5.987 1.00 30.50 161 ASP A CA 1
ATOM 1188 C C . ASP A 1 155 ? 1.797 -17.805 -6.509 1.00 33.07 161 ASP A C 1
ATOM 1189 O O . ASP A 1 155 ? 2.441 -18.484 -5.717 1.00 28.10 161 ASP A O 1
ATOM 1194 N N . LEU A 1 156 ? 1.852 -18.010 -7.828 1.00 27.01 162 LEU A N 1
ATOM 1195 C CA . LEU A 1 156 ? 2.587 -19.154 -8.381 1.00 34.35 162 LEU A CA 1
ATOM 1196 C C . LEU A 1 156 ? 4.057 -19.131 -7.957 1.00 37.58 162 LEU A C 1
ATOM 1197 O O . LEU A 1 156 ? 4.619 -20.156 -7.581 1.00 33.50 162 LEU A O 1
ATOM 1202 N N . GLY A 1 157 ? 4.667 -17.952 -7.992 1.00 33.06 163 GLY A N 1
ATOM 1203 C CA . GLY A 1 157 ? 6.036 -17.810 -7.531 1.00 30.69 163 GLY A CA 1
ATOM 1204 C C . GLY A 1 157 ? 6.182 -18.163 -6.064 1.00 28.31 163 GLY A C 1
ATOM 1205 O O . GLY A 1 157 ? 6.879 -19.130 -5.722 1.00 26.58 163 GLY A O 1
ATOM 1206 N N . PRO A 1 158 ? 5.553 -17.364 -5.181 1.00 30.69 164 PRO A N 1
ATOM 1207 C CA . PRO A 1 158 ? 5.684 -17.624 -3.745 1.00 33.93 164 PRO A CA 1
ATOM 1208 C C . PRO A 1 158 ? 5.494 -19.102 -3.388 1.00 38.44 164 PRO A C 1
ATOM 1209 O O . PRO A 1 158 ? 6.252 -19.593 -2.543 1.00 33.13 164 PRO A O 1
ATOM 1213 N N . VAL A 1 159 ? 4.552 -19.800 -4.028 1.00 30.07 165 VAL A N 1
ATOM 1214 C CA . VAL A 1 159 ? 4.313 -21.195 -3.677 1.00 33.68 165 VAL A CA 1
ATOM 1215 C C . VAL A 1 159 ? 5.428 -22.109 -4.171 1.00 28.99 165 VAL A C 1
ATOM 1216 O O . VAL A 1 159 ? 5.953 -22.907 -3.400 1.00 29.33 165 VAL A O 1
ATOM 1220 N N . MET A 1 160 ? 5.783 -22.000 -5.449 1.00 34.57 166 MET A N 1
ATOM 1221 C CA . MET A 1 160 ? 6.817 -22.850 -6.047 1.00 29.75 166 MET A CA 1
ATOM 1222 C C . MET A 1 160 ? 8.132 -22.709 -5.273 1.00 30.99 166 MET A C 1
ATOM 1223 O O . MET A 1 160 ? 8.784 -23.679 -4.888 1.00 33.59 166 MET A O 1
ATOM 1228 N N . VAL A 1 161 ? 8.479 -21.465 -5.024 1.00 26.25 167 VAL A N 1
ATOM 1229 C CA . VAL A 1 161 ? 9.729 -21.084 -4.384 1.00 34.02 167 VAL A CA 1
ATOM 1230 C C . VAL A 1 161 ? 9.817 -21.529 -2.910 1.00 37.47 167 VAL A C 1
ATOM 1231 O O . VAL A 1 161 ? 10.875 -21.951 -2.446 1.00 28.14 167 VAL A O 1
ATOM 1235 N N . TYR A 1 162 ? 8.698 -21.474 -2.190 1.00 33.89 168 TYR A N 1
ATOM 1236 C CA . TYR A 1 162 ? 8.646 -21.993 -0.829 1.00 33.12 168 TYR A CA 1
ATOM 1237 C C . TYR A 1 162 ? 8.858 -23.504 -0.808 1.00 34.19 168 TYR A C 1
ATOM 1238 O O . TYR A 1 162 ? 9.594 -24.028 0.025 1.00 34.79 168 TYR A O 1
ATOM 1247 N N . GLN A 1 163 ? 8.211 -24.207 -1.726 1.00 25.96 169 GLN A N 1
ATOM 1248 C CA . GLN A 1 163 ? 8.349 -25.656 -1.787 1.00 31.09 169 GLN A CA 1
ATOM 1249 C C . GLN A 1 163 ? 9.741 -26.073 -2.246 1.00 31.33 169 GLN A C 1
ATOM 1250 O O . GLN A 1 163 ? 10.314 -27.030 -1.731 1.00 29.08 169 GLN A O 1
ATOM 1256 N N . ALA A 1 164 ? 10.278 -25.352 -3.224 1.00 30.78 170 ALA A N 1
ATOM 1257 C CA . ALA A 1 164 ? 11.610 -25.641 -3.745 1.00 34.78 170 ALA A CA 1
ATOM 1258 C C . ALA A 1 164 ? 12.715 -25.479 -2.690 1.00 37.08 170 ALA A C 1
ATOM 1259 O O . ALA A 1 164 ? 13.662 -26.258 -2.666 1.00 34.47 170 ALA A O 1
ATOM 1261 N N . LEU A 1 165 ? 12.596 -24.469 -1.829 1.00 37.24 171 LEU A N 1
ATOM 1262 C CA . LEU A 1 165 ? 13.658 -24.166 -0.864 1.00 33.94 171 LEU A CA 1
ATOM 1263 C C . LEU A 1 165 ? 13.241 -24.562 0.540 1.00 37.29 171 LEU A C 1
ATOM 1264 O O . LEU A 1 165 ? 13.714 -24.005 1.527 1.00 33.29 171 LEU A O 1
ATOM 1269 N N . ARG A 1 166 ? 12.356 -25.546 0.603 1.00 35.11 172 ARG A N 1
ATOM 1270 C CA . ARG A 1 166 ? 11.830 -26.049 1.853 1.00 39.67 172 ARG A CA 1
ATOM 1271 C C . ARG A 1 166 ? 12.959 -26.404 2.828 1.00 42.70 172 ARG A C 1
ATOM 1272 O O . ARG A 1 166 ? 12.905 -26.064 4.003 1.00 37.56 172 ARG A O 1
ATOM 1280 N N . HIS A 1 167 ? 13.988 -27.070 2.322 1.00 36.83 173 HIS A N 1
ATOM 1281 C CA . HIS A 1 167 ? 15.144 -27.442 3.128 1.00 34.84 173 HIS A CA 1
ATOM 1282 C C . HIS A 1 167 ? 15.819 -26.252 3.821 1.00 37.89 173 HIS A C 1
ATOM 1283 O O . HIS A 1 167 ? 16.441 -26.418 4.860 1.00 42.37 173 HIS A O 1
ATOM 1290 N N . TYR A 1 168 ? 15.698 -25.059 3.248 1.00 31.47 174 TYR A N 1
ATOM 1291 C CA . TYR A 1 168 ? 16.312 -23.872 3.838 1.00 28.98 174 TYR A CA 1
ATOM 1292 C C . TYR A 1 168 ? 15.431 -23.081 4.823 1.00 44.71 174 TYR A C 1
ATOM 1293 O O . TYR A 1 168 ? 15.864 -22.054 5.344 1.00 41.87 174 TYR A O 1
ATOM 1302 N N . ALA A 1 169 ? 14.205 -23.540 5.072 1.00 40.30 175 ALA A N 1
ATOM 1303 C CA . ALA A 1 169 ? 13.380 -22.931 6.120 1.00 43.51 175 ALA A CA 1
ATOM 1304 C C . ALA A 1 169 ? 14.032 -23.199 7.473 1.00 48.62 175 ALA A C 1
ATOM 1305 O O . ALA A 1 169 ? 14.097 -24.344 7.916 1.00 51.12 175 ALA A O 1
ATOM 1307 N N . ASP A 1 170 ? 14.516 -22.151 8.133 1.00 46.95 176 ASP A N 1
ATOM 1308 C CA . ASP A 1 170 ? 15.366 -22.347 9.305 1.00 59.82 176 ASP A CA 1
ATOM 1309 C C . ASP A 1 170 ? 14.951 -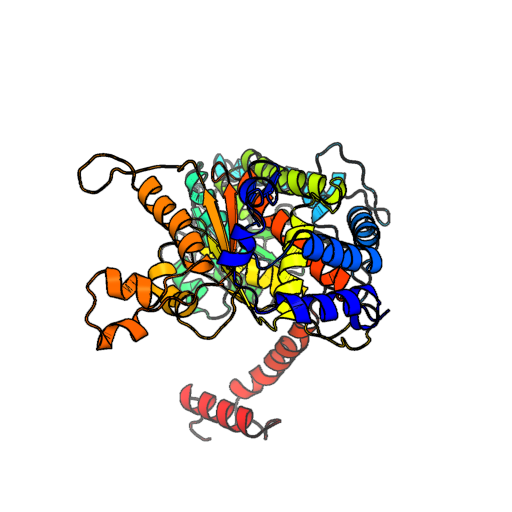21.568 10.555 1.00 63.94 176 ASP A C 1
ATOM 1310 O O . ASP A 1 170 ? 15.675 -21.561 11.549 1.00 68.39 176 ASP A O 1
ATOM 1315 N N . ALA A 1 171 ? 13.797 -20.915 10.510 1.00 54.56 177 ALA A N 1
ATOM 1316 C CA . ALA A 1 171 ? 13.383 -20.068 11.620 1.00 44.35 177 ALA A CA 1
ATOM 1317 C C . ALA A 1 171 ? 12.122 -20.580 12.297 1.00 49.05 177 ALA A C 1
ATOM 1318 O O . ALA A 1 171 ? 11.505 -19.875 13.094 1.00 52.79 177 ALA A O 1
ATOM 1320 N N . GLY A 1 172 ? 11.742 -21.809 11.976 1.00 48.28 178 GLY A N 1
ATOM 1321 C CA . GLY A 1 172 ? 10.559 -22.407 12.563 1.00 48.24 178 GLY A CA 1
ATOM 1322 C C . GLY A 1 172 ? 9.252 -21.734 12.180 1.00 48.41 178 GLY A C 1
ATOM 1323 O O . GLY A 1 172 ? 8.219 -21.994 12.799 1.00 47.99 178 GLY A O 1
ATOM 1324 N N . ILE A 1 173 ? 9.277 -20.858 11.179 1.00 39.80 179 ILE A N 1
ATOM 1325 C CA . ILE A 1 173 ? 8.012 -20.380 10.636 1.00 46.14 179 ILE A CA 1
ATOM 1326 C C . ILE A 1 173 ? 7.727 -20.987 9.261 1.00 44.58 179 ILE A C 1
ATOM 1327 O O . ILE A 1 173 ? 8.607 -21.066 8.393 1.00 44.19 179 ILE A O 1
ATOM 1332 N N . SER A 1 174 ? 6.489 -21.430 9.080 1.00 40.77 180 SER A N 1
ATOM 1333 C CA . SER A 1 174 ? 6.072 -22.049 7.831 1.00 42.10 180 SER A CA 1
ATOM 1334 C C . SER A 1 174 ? 5.231 -21.075 7.015 1.00 36.65 180 SER A C 1
ATOM 1335 O O . SER A 1 174 ? 4.943 -19.966 7.459 1.00 39.00 180 SER A O 1
ATOM 1338 N N . ALA A 1 175 ? 4.841 -21.485 5.815 1.00 35.54 181 ALA A N 1
ATOM 1339 C CA . ALA A 1 175 ? 4.003 -20.636 4.979 1.00 32.11 181 ALA A CA 1
ATOM 1340 C C . ALA A 1 175 ? 2.867 -21.408 4.310 1.00 30.67 181 ALA A C 1
ATOM 1341 O O . ALA A 1 175 ? 2.982 -22.614 4.050 1.00 29.51 181 ALA A O 1
ATOM 1343 N N . ARG A 1 176 ? 1.781 -20.684 4.038 1.00 35.88 182 ARG A N 1
ATOM 1344 C CA . ARG A 1 176 ? 0.638 -21.176 3.272 1.00 29.94 182 ARG A CA 1
ATOM 1345 C C . ARG A 1 176 ? 0.218 -20.097 2.270 1.00 31.69 182 ARG A C 1
ATOM 1346 O O . ARG A 1 176 ? 0.629 -18.937 2.389 1.00 36.04 182 ARG A O 1
ATOM 1354 N N . PHE A 1 177 ? -0.593 -20.475 1.286 1.00 34.47 183 PHE A N 1
ATOM 1355 C CA . PHE A 1 177 ? -0.873 -19.621 0.128 1.00 36.45 183 PHE A CA 1
ATOM 1356 C C . PHE A 1 177 ? -2.344 -19.762 -0.279 1.00 35.52 183 PHE A C 1
ATOM 1357 O O . PHE A 1 177 ? -2.818 -20.870 -0.505 1.00 37.77 183 PHE A O 1
ATOM 1365 N N . VAL A 1 178 ? -3.058 -18.644 -0.349 1.00 35.74 184 VAL A N 1
ATOM 1366 C CA . VAL A 1 178 ? -4.485 -18.688 -0.610 1.00 43.11 184 VAL A CA 1
ATOM 1367 C C . VAL A 1 178 ? -4.836 -17.890 -1.872 1.00 48.33 184 VAL A C 1
ATOM 1368 O O . VAL A 1 178 ? -4.909 -16.659 -1.803 1.00 67.38 184 VAL A O 1
ATOM 1372 N N . SER A 1 179 ? -5.151 -18.556 -2.988 1.00 36.93 185 SER A N 1
ATOM 1373 C CA . SER A 1 179 ? -5.269 -17.820 -4.258 1.00 39.36 185 SER A CA 1
ATOM 1374 C C . SER A 1 179 ? -6.660 -17.867 -4.844 1.00 35.01 185 SER A C 1
ATOM 1375 O O . SER A 1 179 ? -7.104 -16.896 -5.429 1.00 32.47 185 SER A O 1
ATOM 1378 N N . ASN A 1 180 ? -7.344 -18.999 -4.721 1.00 31.06 186 ASN A N 1
ATOM 1379 C CA . ASN A 1 180 ? -8.620 -19.153 -5.406 1.00 24.40 186 ASN A CA 1
ATOM 1380 C C . ASN A 1 180 ? -9.705 -18.312 -4.740 1.00 32.93 186 ASN A C 1
ATOM 1381 O O . ASN A 1 180 ? -9.690 -18.137 -3.525 1.00 30.47 186 ASN A O 1
ATOM 1386 N N . VAL A 1 181 ? -10.635 -17.795 -5.540 1.00 30.07 187 VAL A N 1
ATOM 1387 C CA . VAL A 1 181 ? -11.818 -17.122 -5.003 1.00 25.95 187 VAL A CA 1
ATOM 1388 C C . VAL A 1 181 ? -12.871 -18.149 -4.588 1.00 34.86 187 VAL A C 1
ATOM 1389 O O . VAL A 1 181 ? -13.836 -17.818 -3.906 1.00 33.11 187 VAL A O 1
ATOM 1393 N N . ASP A 1 182 ? -12.696 -19.392 -5.025 1.00 27.20 188 ASP A N 1
ATOM 1394 C CA . ASP A 1 182 ? -13.432 -20.491 -4.428 1.00 26.01 188 ASP A CA 1
ATOM 1395 C C . ASP A 1 182 ? -13.159 -20.448 -2.930 1.00 30.69 188 ASP A C 1
ATOM 1396 O O . ASP A 1 182 ? -12.022 -20.640 -2.514 1.00 24.95 188 ASP A O 1
ATOM 1401 N N . PRO A 1 183 ? -14.199 -20.198 -2.109 1.00 31.71 189 PRO A N 1
ATOM 1402 C CA . PRO A 1 183 ? -13.993 -20.035 -0.659 1.00 29.96 189 PRO A CA 1
ATOM 1403 C C . PRO A 1 183 ? -13.386 -21.274 0.006 1.00 26.65 189 PRO A C 1
ATOM 1404 O O . PRO A 1 183 ? -12.910 -21.201 1.144 1.00 35.75 189 PRO A O 1
ATOM 1408 N N . ALA A 1 184 ? -13.414 -22.405 -0.688 1.00 30.80 190 ALA A N 1
ATOM 1409 C CA . ALA A 1 184 ? -12.859 -23.639 -0.147 1.00 32.27 190 ALA A CA 1
ATOM 1410 C C . ALA A 1 184 ? -11.357 -23.487 0.099 1.00 31.31 190 ALA A C 1
ATOM 1411 O O . ALA A 1 184 ? -10.781 -24.196 0.921 1.00 27.30 190 ALA A O 1
ATOM 1413 N N . ASP A 1 185 ? -10.721 -22.583 -0.639 1.00 34.39 191 ASP A N 1
ATOM 1414 C CA . ASP A 1 185 ? -9.284 -22.393 -0.523 1.00 32.44 191 ASP A CA 1
ATOM 1415 C C . ASP A 1 185 ? -8.986 -21.787 0.852 1.00 33.79 191 ASP A C 1
ATOM 1416 O O . ASP A 1 185 ? -8.254 -22.368 1.660 1.00 34.35 191 ASP A O 1
ATOM 1421 N N . LEU A 1 186 ? -9.597 -20.639 1.122 1.00 35.44 192 LEU A N 1
ATOM 1422 C CA . LEU A 1 186 ? -9.388 -19.938 2.392 1.00 34.99 192 LEU A CA 1
ATOM 1423 C C . LEU A 1 186 ? -9.782 -20.804 3.585 1.00 38.96 192 LEU A C 1
ATOM 1424 O O . LEU A 1 186 ? -9.076 -20.869 4.604 1.00 33.47 192 LEU A O 1
ATOM 1429 N N . ILE A 1 187 ? -10.926 -21.461 3.452 1.00 38.31 193 ILE A N 1
ATOM 1430 C CA . ILE A 1 187 ? -11.480 -22.238 4.546 1.00 33.62 193 ILE A CA 1
ATOM 1431 C C . ILE A 1 187 ? -10.575 -23.426 4.877 1.00 37.09 193 ILE A C 1
ATOM 1432 O O . ILE A 1 187 ? -10.395 -23.761 6.038 1.00 41.62 193 ILE A O 1
ATOM 1437 N N . ALA A 1 188 ? -10.005 -24.062 3.857 1.00 40.64 194 ALA A N 1
ATOM 1438 C CA . ALA A 1 188 ? -9.130 -25.212 4.091 1.00 41.44 194 ALA A CA 1
ATOM 1439 C C . ALA A 1 188 ? -7.788 -24.775 4.659 1.00 36.52 194 ALA A C 1
ATOM 1440 O O . ALA A 1 188 ? -7.180 -25.482 5.453 1.00 43.62 194 ALA A O 1
ATOM 1442 N N . THR A 1 189 ? -7.326 -23.602 4.259 1.00 32.95 195 THR A N 1
ATOM 1443 C CA . THR A 1 189 ? -5.993 -23.192 4.666 1.00 38.37 195 THR A CA 1
ATOM 1444 C C . THR A 1 189 ? -5.984 -22.617 6.076 1.00 40.23 195 THR A C 1
ATOM 1445 O O . THR A 1 189 ? -4.972 -22.686 6.763 1.00 44.09 195 THR A O 1
ATOM 1449 N N . LEU A 1 190 ? -7.118 -22.093 6.527 1.00 37.59 196 LEU A N 1
ATOM 1450 C CA . LEU A 1 190 ? -7.183 -21.487 7.860 1.00 36.45 196 LEU A CA 1
ATOM 1451 C C . LEU A 1 190 ? -7.696 -22.440 8.931 1.00 40.08 196 LEU A C 1
ATOM 1452 O O . LEU A 1 190 ? -7.706 -22.098 10.108 1.00 37.15 196 LEU A O 1
ATOM 1457 N N . ALA A 1 191 ? -8.114 -23.633 8.523 1.00 41.10 197 ALA A N 1
ATOM 1458 C CA . ALA A 1 191 ? -8.840 -24.531 9.415 1.00 45.50 197 ALA A CA 1
ATOM 1459 C C . ALA A 1 191 ? -8.136 -24.807 10.741 1.00 53.89 197 ALA A C 1
ATOM 1460 O O . ALA A 1 191 ? -8.754 -24.737 11.804 1.00 55.98 197 ALA A O 1
ATOM 1462 N N . ASP A 1 192 ? -6.845 -25.126 10.675 1.00 48.27 198 ASP A N 1
ATOM 1463 C CA . ASP A 1 192 ? -6.112 -25.561 11.858 1.00 49.81 198 ASP A CA 1
ATOM 1464 C C . ASP A 1 192 ? -5.111 -24.509 12.333 1.00 53.89 198 ASP A C 1
ATOM 1465 O O . ASP A 1 192 ? -4.141 -24.832 13.015 1.00 60.35 198 ASP A O 1
ATOM 1470 N N . LEU A 1 193 ? -5.346 -23.253 11.974 1.00 45.90 199 LEU A N 1
ATOM 1471 C CA . LEU A 1 193 ? -4.414 -22.191 12.325 1.00 42.14 199 LEU A CA 1
ATOM 1472 C C . LEU A 1 193 ? -4.883 -21.382 13.530 1.00 48.87 199 LEU A C 1
ATOM 1473 O O . LEU A 1 193 ? -6.069 -21.059 13.659 1.00 39.23 199 LEU A O 1
ATOM 1478 N N . ASP A 1 194 ? -3.941 -21.063 14.413 1.00 47.81 200 ASP A N 1
ATOM 1479 C CA . ASP A 1 194 ? -4.209 -20.166 15.530 1.00 45.76 200 ASP A CA 1
ATOM 1480 C C . ASP A 1 194 ? -4.007 -18.736 15.053 1.00 42.56 200 ASP A C 1
ATOM 1481 O O . ASP A 1 194 ? -2.906 -18.364 14.654 1.00 45.83 200 ASP A O 1
ATOM 1486 N N . PRO A 1 195 ? -5.077 -17.930 15.085 1.00 47.38 201 PRO A N 1
ATOM 1487 C CA . PRO A 1 195 ? -5.001 -16.538 14.625 1.00 45.57 201 PRO A CA 1
ATOM 1488 C C . PRO A 1 195 ? -3.930 -15.731 15.361 1.00 51.97 201 PRO A C 1
ATOM 1489 O O . PRO A 1 195 ? -3.381 -14.792 14.780 1.00 48.73 201 PRO A O 1
ATOM 1493 N N . ALA A 1 196 ? -3.639 -16.089 16.610 1.00 46.97 202 ALA A N 1
ATOM 1494 C CA . ALA A 1 196 ? -2.655 -15.342 17.398 1.00 52.97 202 ALA A CA 1
ATOM 1495 C C . ALA A 1 196 ? -1.222 -15.515 16.883 1.00 54.14 202 ALA A C 1
ATOM 1496 O O . ALA A 1 196 ? -0.366 -14.665 17.119 1.00 50.04 202 ALA A O 1
ATOM 1498 N N . THR A 1 197 ? -0.970 -16.615 16.178 1.00 51.95 203 THR A N 1
ATOM 1499 C CA . THR A 1 197 ? 0.378 -16.927 15.707 1.00 48.31 203 THR A CA 1
ATOM 1500 C C . THR A 1 197 ? 0.465 -16.869 14.187 1.00 49.41 203 THR A C 1
ATOM 1501 O O . THR A 1 197 ? 1.471 -17.280 13.597 1.00 47.08 203 THR A O 1
ATOM 1505 N N . THR A 1 198 ? -0.581 -16.332 13.565 1.00 44.90 204 THR A N 1
ATOM 1506 C CA . THR A 1 198 ? -0.686 -16.295 12.110 1.00 38.13 204 THR A CA 1
ATOM 1507 C C . THR A 1 198 ? -0.571 -14.860 11.615 1.00 40.41 204 THR A C 1
ATOM 1508 O O . THR A 1 198 ? -1.152 -13.950 12.200 1.00 46.40 204 THR A O 1
ATOM 1512 N N . LEU A 1 199 ? 0.188 -14.651 10.547 1.00 29.51 205 LEU A N 1
ATOM 1513 C CA . LEU A 1 199 ? 0.292 -13.321 9.949 1.00 34.41 205 LEU A CA 1
ATOM 1514 C C . LEU A 1 199 ? 0.060 -13.398 8.445 1.00 46.05 205 LEU A C 1
ATOM 1515 O O . LEU A 1 199 ? 0.536 -14.326 7.779 1.00 37.82 205 LEU A O 1
ATOM 1520 N N . PHE A 1 200 ? -0.668 -12.419 7.916 1.00 39.81 206 PHE A N 1
ATOM 1521 C CA . PHE A 1 200 ? -1.072 -12.435 6.513 1.00 35.32 206 PHE A CA 1
ATOM 1522 C C . PHE A 1 200 ? -0.256 -11.487 5.648 1.00 39.79 206 PHE A C 1
ATOM 1523 O O . PHE A 1 200 ? 0.001 -10.343 6.021 1.00 37.59 206 PHE A O 1
ATOM 1531 N N . ILE A 1 201 ? 0.148 -11.975 4.484 1.00 35.56 207 ILE A N 1
ATOM 1532 C CA . ILE A 1 201 ? 0.780 -11.123 3.491 1.00 35.52 207 ILE A CA 1
ATOM 1533 C C . ILE A 1 201 ? -0.185 -10.975 2.332 1.00 41.19 207 ILE A C 1
ATOM 1534 O O . ILE A 1 201 ? -0.396 -11.923 1.572 1.00 42.19 207 ILE A O 1
ATOM 1539 N N . VAL A 1 202 ? -0.786 -9.801 2.187 1.00 36.47 208 VAL A N 1
ATOM 1540 C CA . VAL A 1 202 ? -1.697 -9.609 1.071 1.00 39.44 208 VAL A CA 1
ATOM 1541 C C . VAL A 1 202 ? -1.003 -8.912 -0.098 1.00 41.20 208 VAL A C 1
ATOM 1542 O O . VAL A 1 202 ? -0.656 -7.733 -0.037 1.00 43.90 208 VAL A O 1
ATOM 1546 N N . ALA A 1 203 ? -0.804 -9.684 -1.162 1.00 41.87 209 ALA A N 1
ATOM 1547 C CA . ALA A 1 203 ? 0.006 -9.282 -2.302 1.00 42.65 209 ALA A CA 1
ATOM 1548 C C . ALA A 1 203 ? -0.824 -8.863 -3.515 1.00 47.84 209 ALA A C 1
ATOM 1549 O O . ALA A 1 203 ? -1.427 -9.693 -4.193 1.00 47.32 209 ALA A O 1
ATOM 1551 N N . SER A 1 204 ? -0.851 -7.564 -3.786 1.00 49.40 210 SER A N 1
ATOM 1552 C CA . SER A 1 204 ? -1.412 -7.059 -5.043 1.00 53.65 210 SER A CA 1
ATOM 1553 C C . SER A 1 204 ? -1.017 -5.608 -5.307 1.00 54.53 210 SER A C 1
ATOM 1554 O O . SER A 1 204 ? -1.112 -4.745 -4.439 1.00 55.30 210 SER A O 1
ATOM 1557 N N . LYS A 1 205 ? -0.575 -5.359 -6.524 1.00 61.78 211 LYS A N 1
ATOM 1558 C CA . LYS A 1 205 ? -0.032 -4.072 -6.896 1.00 70.39 211 LYS A CA 1
ATOM 1559 C C . LYS A 1 205 ? -1.019 -2.924 -6.749 1.00 75.55 211 LYS A C 1
ATOM 1560 O O . LYS A 1 205 ? -0.633 -1.819 -6.394 1.00 81.15 211 LYS A O 1
ATOM 1566 N N . THR A 1 206 ? -2.281 -3.190 -7.066 1.00 72.15 212 THR A N 1
ATOM 1567 C CA . THR A 1 206 ? -3.312 -2.164 -7.031 1.00 68.01 212 THR A CA 1
ATOM 1568 C C . THR A 1 206 ? -3.989 -2.197 -5.679 1.00 68.39 212 THR A C 1
ATOM 1569 O O . THR A 1 206 ? -4.477 -1.180 -5.160 1.00 64.58 212 THR A O 1
ATOM 1573 N N . PHE A 1 207 ? -4.001 -3.398 -5.118 1.00 66.53 213 PHE A N 1
ATOM 1574 C CA . PHE A 1 207 ? -4.683 -3.662 -3.872 1.00 58.87 213 PHE A CA 1
ATOM 1575 C C . PHE A 1 207 ? -6.175 -3.504 -4.103 1.00 54.74 213 PHE A C 1
ATOM 1576 O O . PHE A 1 207 ? -6.903 -3.081 -3.215 1.00 52.81 213 PHE A O 1
ATOM 1584 N N . SER A 1 208 ? -6.615 -3.863 -5.307 1.00 56.52 214 SER A N 1
ATOM 1585 C CA . SER A 1 208 ? -8.032 -3.841 -5.665 1.00 64.12 214 SER A CA 1
ATOM 1586 C C . SER A 1 208 ? -8.439 -5.126 -6.377 1.00 62.53 214 SER A C 1
ATOM 1587 O O . SER A 1 208 ? -9.603 -5.297 -6.764 1.00 68.15 214 SER A O 1
ATOM 1590 N N . THR A 1 209 ? -7.471 -6.026 -6.544 1.00 49.91 215 THR A N 1
ATOM 1591 C CA . THR A 1 209 ? -7.716 -7.328 -7.167 1.00 47.96 215 THR A CA 1
ATOM 1592 C C . THR A 1 209 ? -8.871 -8.073 -6.507 1.00 52.24 215 THR A C 1
ATOM 1593 O O . THR A 1 209 ? -8.917 -8.226 -5.286 1.00 55.66 215 THR A O 1
ATOM 1597 N N . LEU A 1 210 ? -9.795 -8.540 -7.332 1.00 55.88 216 LEU A N 1
ATOM 1598 C CA . LEU A 1 210 ? -11.043 -9.060 -6.830 1.00 49.07 216 LEU A CA 1
ATOM 1599 C C . LEU A 1 210 ? -10.859 -10.263 -5.925 1.00 39.48 216 LEU A C 1
ATOM 1600 O O . LEU A 1 210 ? -11.431 -10.300 -4.855 1.00 50.01 216 LEU A O 1
ATOM 1605 N N . GLU A 1 211 ? -10.123 -11.270 -6.377 1.00 43.43 217 GLU A N 1
ATOM 1606 C CA . GLU A 1 211 ? -9.988 -12.480 -5.574 1.00 39.92 217 GLU A CA 1
ATOM 1607 C C . GLU A 1 211 ? -9.225 -12.196 -4.290 1.00 41.94 217 GLU A C 1
ATOM 1608 O O . GLU A 1 211 ? -9.619 -12.620 -3.192 1.00 40.88 217 GLU A O 1
ATOM 1614 N N . THR A 1 212 ? -8.125 -11.472 -4.456 1.00 37.17 218 THR A N 1
ATOM 1615 C CA . THR A 1 212 ? -7.183 -11.236 -3.384 1.00 36.47 218 THR A CA 1
ATOM 1616 C C . THR A 1 212 ? -7.804 -10.418 -2.266 1.00 37.24 218 THR A C 1
ATOM 1617 O O . THR A 1 212 ? -7.727 -10.804 -1.106 1.00 37.67 218 THR A O 1
ATOM 1621 N N . LEU A 1 213 ? -8.432 -9.303 -2.609 1.00 32.89 219 LEU A N 1
ATOM 1622 C CA . LEU A 1 213 ? -9.037 -8.468 -1.584 1.00 39.87 219 LEU A CA 1
ATOM 1623 C C . LEU A 1 213 ? -10.248 -9.155 -0.960 1.00 42.86 219 LEU A C 1
ATOM 1624 O O . LEU A 1 213 ? -10.554 -8.944 0.206 1.00 42.50 219 LEU A O 1
ATOM 1629 N N . THR A 1 214 ? -10.925 -9.991 -1.736 1.00 40.79 220 THR A N 1
ATOM 1630 C CA . THR A 1 214 ? -12.070 -10.724 -1.214 1.00 40.23 220 THR A CA 1
ATOM 1631 C C . THR A 1 214 ? -11.594 -11.769 -0.211 1.00 41.31 220 THR A C 1
ATOM 1632 O O . THR A 1 214 ? -12.133 -11.876 0.896 1.00 34.42 220 THR A O 1
ATOM 1636 N N . ASN A 1 215 ? -10.579 -12.535 -0.604 1.00 34.45 221 ASN A N 1
ATOM 1637 C CA . ASN A 1 215 ? -9.918 -13.450 0.317 1.00 32.97 221 ASN A CA 1
ATOM 1638 C C . ASN A 1 215 ? -9.382 -12.710 1.545 1.00 38.45 221 ASN A C 1
ATOM 1639 O O . ASN A 1 215 ? -9.582 -13.154 2.677 1.00 39.33 221 ASN A O 1
ATOM 1644 N N . ALA A 1 216 ? -8.725 -11.571 1.324 1.00 31.66 222 ALA A N 1
ATOM 1645 C CA . ALA A 1 216 ? -8.082 -10.849 2.422 1.00 34.01 222 ALA A CA 1
ATOM 1646 C C . ALA A 1 216 ? -9.097 -10.322 3.431 1.00 35.83 222 ALA A C 1
ATOM 1647 O O . ALA A 1 216 ? -8.867 -10.369 4.638 1.00 37.98 222 ALA A O 1
ATOM 1649 N N . THR A 1 217 ? -10.216 -9.814 2.937 1.00 35.88 223 THR A N 1
ATOM 1650 C CA . THR A 1 217 ? -11.230 -9.280 3.838 1.00 44.35 223 THR A CA 1
ATOM 1651 C C . THR A 1 217 ? -11.854 -10.396 4.684 1.00 35.64 223 THR A C 1
ATOM 1652 O O . THR A 1 217 ? -12.062 -10.224 5.878 1.00 38.42 223 THR A O 1
ATOM 1656 N N . ALA A 1 218 ? -12.129 -11.547 4.073 1.00 36.58 224 ALA A N 1
ATOM 1657 C CA . ALA A 1 218 ? -12.626 -12.692 4.843 1.00 36.27 224 ALA A CA 1
ATOM 1658 C C . ALA A 1 218 ? -11.625 -13.126 5.912 1.00 41.15 224 ALA A C 1
ATOM 1659 O O . ALA A 1 218 ? -12.014 -13.459 7.025 1.00 37.22 224 ALA A O 1
ATOM 1661 N N . ALA A 1 219 ? -10.338 -13.123 5.574 1.00 35.42 225 ALA A N 1
ATOM 1662 C CA . ALA A 1 219 ? -9.305 -13.489 6.538 1.00 31.13 225 ALA A CA 1
ATOM 1663 C C . ALA A 1 219 ? -9.271 -12.493 7.688 1.00 34.98 225 ALA A C 1
ATOM 1664 O O . ALA A 1 219 ? -9.009 -12.859 8.837 1.00 34.34 225 ALA A O 1
ATOM 1666 N N . ARG A 1 220 ? -9.525 -11.230 7.362 1.00 34.05 226 ARG A N 1
ATOM 1667 C CA . ARG A 1 220 ? -9.495 -10.160 8.341 1.00 36.76 226 ARG A CA 1
ATOM 1668 C C . ARG A 1 220 ? -10.629 -10.358 9.347 1.00 44.09 226 ARG A C 1
ATOM 1669 O O . ARG A 1 220 ? -10.465 -10.132 10.546 1.00 50.16 226 ARG A O 1
ATOM 1677 N N . ARG A 1 221 ? -11.778 -10.796 8.847 1.00 39.95 227 ARG A N 1
ATOM 1678 C CA . ARG A 1 221 ? -12.939 -11.055 9.691 1.00 44.27 227 ARG A CA 1
ATOM 1679 C C . ARG A 1 221 ? -12.642 -12.224 10.644 1.00 43.62 227 ARG A C 1
ATOM 1680 O O . ARG A 1 221 ? -12.963 -12.178 11.837 1.00 38.34 227 ARG A O 1
ATOM 1688 N N . TRP A 1 222 ? -11.997 -13.259 10.109 1.00 37.75 228 TRP A N 1
ATOM 1689 C CA . TRP A 1 222 ? -11.546 -14.405 10.896 1.00 43.74 228 TRP A CA 1
ATOM 1690 C C . TRP A 1 222 ? -10.582 -13.969 11.999 1.00 49.51 228 TRP A C 1
ATOM 1691 O O . TRP A 1 222 ? -10.692 -14.402 13.150 1.00 48.29 228 TRP A O 1
ATOM 1702 N N . LEU A 1 223 ? -9.639 -13.108 11.637 1.00 42.45 229 LEU A N 1
ATOM 1703 C CA . LEU A 1 223 ? -8.626 -12.635 12.577 1.00 44.24 229 LEU A CA 1
ATOM 1704 C C . LEU A 1 223 ? -9.266 -11.738 13.645 1.00 42.82 229 LEU A C 1
ATOM 1705 O O . LEU A 1 223 ? -9.007 -11.899 14.840 1.00 45.68 229 LEU A O 1
ATOM 1710 N N . THR A 1 224 ? -10.118 -10.815 13.209 1.00 43.78 230 THR A N 1
ATOM 1711 C CA . THR A 1 224 ? -10.765 -9.862 14.116 1.00 51.81 230 THR A CA 1
ATOM 1712 C C . THR A 1 224 ? -11.757 -10.522 15.076 1.00 52.30 230 THR A C 1
ATOM 1713 O O . THR A 1 224 ? -11.793 -10.191 16.266 1.00 48.25 230 THR A O 1
ATOM 1717 N N . ASP A 1 225 ? -12.565 -11.445 14.562 1.00 50.85 231 ASP A N 1
ATOM 1718 C CA . ASP A 1 225 ? -13.510 -12.174 15.406 1.00 53.03 231 ASP A CA 1
ATOM 1719 C C . ASP A 1 225 ? -12.778 -12.806 16.588 1.00 51.24 231 ASP A C 1
ATOM 1720 O O . ASP A 1 225 ? -13.334 -12.931 17.678 1.00 53.26 231 ASP A O 1
ATOM 1725 N N . ALA A 1 226 ? -11.523 -13.185 16.372 1.00 48.07 232 ALA A N 1
ATOM 1726 C CA . ALA A 1 226 ? -10.748 -13.876 17.399 1.00 55.92 232 ALA A CA 1
ATOM 1727 C C . ALA A 1 226 ? -9.936 -12.941 18.309 1.00 56.56 232 ALA A C 1
ATOM 1728 O O . ALA A 1 226 ? -9.845 -13.162 19.513 1.00 55.81 232 ALA A O 1
ATOM 1730 N N . LEU A 1 227 ? -9.368 -11.895 17.724 1.00 56.93 233 LEU A N 1
ATOM 1731 C CA . LEU A 1 227 ? -8.356 -11.105 18.393 1.00 53.65 233 LEU A CA 1
ATOM 1732 C C . LEU A 1 227 ? -8.758 -9.643 18.551 1.00 50.61 233 LEU A C 1
ATOM 1733 O O . LEU A 1 227 ? -8.059 -8.881 19.220 1.00 57.67 233 LEU A O 1
ATOM 1738 N N . GLY A 1 228 ? -9.879 -9.252 17.950 1.00 49.71 234 GLY A N 1
ATOM 1739 C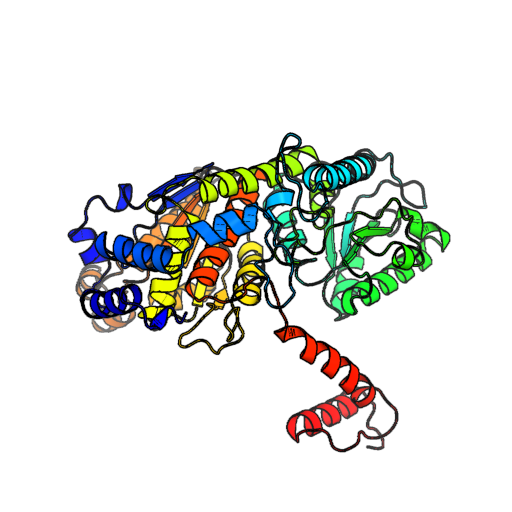 CA . GLY A 1 228 ? -10.363 -7.889 18.083 1.00 47.77 234 GLY A CA 1
ATOM 1740 C C . GLY A 1 228 ? -9.961 -6.987 16.930 1.00 53.95 234 GLY A C 1
ATOM 1741 O O . GLY A 1 228 ? -9.082 -7.319 16.143 1.00 55.14 234 GLY A O 1
ATOM 1742 N N . ASP A 1 229 ? -10.589 -5.821 16.858 1.00 60.62 235 ASP A N 1
ATOM 1743 C CA . ASP A 1 229 ? -10.482 -4.944 15.701 1.00 60.40 235 ASP A CA 1
ATOM 1744 C C . ASP A 1 229 ? -9.104 -4.294 15.510 1.00 63.80 235 ASP A C 1
ATOM 1745 O O . ASP A 1 229 ? -8.640 -4.113 14.381 1.00 60.99 235 ASP A O 1
ATOM 1750 N N . ALA A 1 230 ? -8.449 -3.938 16.609 1.00 65.22 236 ALA A N 1
ATOM 1751 C CA . ALA A 1 230 ? -7.174 -3.230 16.523 1.00 63.47 236 ALA A CA 1
ATOM 1752 C C . ALA A 1 230 ? -6.014 -4.168 16.207 1.00 62.38 236 ALA A C 1
ATOM 1753 O O . ALA A 1 230 ? -4.895 -3.718 15.964 1.00 58.43 236 ALA A O 1
ATOM 1755 N N . ALA A 1 231 ? -6.293 -5.469 16.202 1.00 64.70 237 ALA A N 1
ATOM 1756 C CA . ALA A 1 231 ? -5.259 -6.486 16.003 1.00 56.14 237 ALA A CA 1
ATOM 1757 C C . ALA A 1 231 ? -4.737 -6.526 14.574 1.00 50.18 237 ALA A C 1
ATOM 1758 O O . ALA A 1 231 ? -3.686 -7.105 14.312 1.00 56.24 237 ALA A O 1
ATOM 1760 N N . VAL A 1 232 ? -5.472 -5.909 13.656 1.00 42.90 238 VAL A N 1
ATOM 1761 C CA . VAL A 1 232 ? -5.124 -5.963 12.239 1.00 51.35 238 VAL A CA 1
ATOM 1762 C C . VAL A 1 232 ? -3.679 -5.571 11.962 1.00 51.73 238 VAL A C 1
ATOM 1763 O O . VAL A 1 232 ? -2.985 -6.230 11.188 1.00 52.35 238 VAL A O 1
ATOM 1767 N N . SER A 1 233 ? -3.234 -4.507 12.617 1.00 48.51 239 SER A N 1
ATOM 1768 C CA . SER A 1 233 ? -1.941 -3.903 12.329 1.00 49.18 239 SER A CA 1
ATOM 1769 C C . SER A 1 233 ? -0.746 -4.810 12.545 1.00 48.24 239 SER A C 1
ATOM 1770 O O . SER A 1 233 ? 0.306 -4.559 11.958 1.00 56.96 239 SER A O 1
ATOM 1773 N N . ARG A 1 234 ? -0.897 -5.853 13.358 1.00 40.69 240 ARG A N 1
ATOM 1774 C CA . ARG A 1 234 ? 0.219 -6.749 13.603 1.00 51.08 240 ARG A CA 1
ATOM 1775 C C . ARG A 1 234 ? -0.024 -8.173 13.103 1.00 50.28 240 ARG A C 1
ATOM 1776 O O . ARG A 1 234 ? 0.691 -9.097 13.494 1.00 51.29 240 ARG A O 1
ATOM 1784 N N . HIS A 1 235 ? -1.002 -8.332 12.213 1.00 44.09 241 HIS A N 1
ATOM 1785 C CA . HIS A 1 235 ? -1.292 -9.623 11.625 1.00 43.50 241 HIS A CA 1
ATOM 1786 C C . HIS A 1 235 ? -1.499 -9.510 10.123 1.00 45.37 241 HIS A C 1
ATOM 1787 O O . HIS A 1 235 ? -1.780 -10.507 9.459 1.00 47.15 241 HIS A O 1
ATOM 1794 N N . PHE A 1 236 ? -1.337 -8.301 9.595 1.00 46.22 242 PHE A N 1
ATOM 1795 C CA . PHE A 1 236 ? -1.497 -8.041 8.174 1.00 45.49 242 PHE A CA 1
ATOM 1796 C C . PHE A 1 236 ? -0.416 -7.084 7.692 1.00 52.57 242 PHE A C 1
ATOM 1797 O O . PHE A 1 236 ? -0.220 -6.017 8.279 1.00 50.97 242 PHE A O 1
ATOM 1805 N N . VAL A 1 237 ? 0.291 -7.485 6.637 1.00 50.70 243 VAL A N 1
ATOM 1806 C CA . VAL A 1 237 ? 1.197 -6.600 5.916 1.00 46.60 243 VAL A CA 1
ATOM 1807 C C . VAL A 1 237 ? 0.839 -6.671 4.433 1.00 49.09 243 VAL A C 1
ATOM 1808 O O . VAL A 1 237 ? 0.118 -7.585 4.005 1.00 41.35 243 VAL A O 1
ATOM 1812 N N . ALA A 1 238 ? 1.324 -5.711 3.649 1.00 49.73 244 ALA A N 1
ATOM 1813 C CA . ALA A 1 238 ? 0.948 -5.636 2.239 1.00 48.37 244 ALA A CA 1
ATOM 1814 C C . ALA A 1 238 ? 2.141 -5.556 1.294 1.00 53.31 244 ALA A C 1
ATOM 1815 O O . ALA A 1 238 ? 3.092 -4.810 1.531 1.00 54.64 244 ALA A O 1
ATOM 1817 N N . VAL A 1 239 ? 2.091 -6.342 0.226 1.00 47.32 245 VAL A N 1
ATOM 1818 C CA . VAL A 1 239 ? 2.969 -6.117 -0.906 1.00 48.73 245 VAL A CA 1
ATOM 1819 C C . VAL A 1 239 ? 2.115 -5.421 -1.940 1.00 50.11 245 VAL A C 1
ATOM 1820 O O . VAL A 1 239 ? 1.309 -6.051 -2.629 1.00 48.95 245 VAL A O 1
ATOM 1824 N N . SER A 1 240 ? 2.263 -4.108 -2.023 1.00 54.72 246 SER A N 1
ATOM 1825 C CA . SER A 1 240 ? 1.395 -3.308 -2.873 1.00 64.46 246 SER A CA 1
ATOM 1826 C C . SER A 1 240 ? 2.085 -1.982 -3.180 1.00 70.03 246 SER A C 1
ATOM 1827 O O . SER A 1 240 ? 3.210 -1.754 -2.733 1.00 66.47 246 SER A O 1
ATOM 1830 N N . THR A 1 241 ? 1.407 -1.113 -3.927 1.00 73.18 247 THR A N 1
ATOM 1831 C CA . THR A 1 241 ? 1.950 0.180 -4.300 1.00 72.64 247 THR A CA 1
ATOM 1832 C C . THR A 1 241 ? 0.963 1.282 -3.909 1.00 80.08 247 THR A C 1
ATOM 1833 O O . THR A 1 241 ? 1.270 2.476 -4.002 1.00 81.86 247 THR A O 1
ATOM 1837 N N . ASN A 1 242 ? -0.210 0.870 -3.436 1.00 74.09 248 ASN A N 1
ATOM 1838 C CA . ASN A 1 242 ? -1.304 1.790 -3.141 1.00 68.97 248 ASN A CA 1
ATOM 1839 C C . ASN A 1 242 ? -1.437 2.087 -1.635 1.00 72.86 248 ASN A C 1
ATOM 1840 O O . ASN A 1 242 ? -2.119 1.358 -0.908 1.00 70.99 248 ASN A O 1
ATOM 1845 N N . LYS A 1 243 ? -0.797 3.166 -1.183 1.00 72.67 249 LYS A N 1
ATOM 1846 C CA . LYS A 1 243 ? -0.710 3.485 0.238 1.00 71.57 249 LYS A CA 1
ATOM 1847 C C . LYS A 1 243 ? -2.078 3.754 0.836 1.00 69.07 249 LYS A C 1
ATOM 1848 O O . LYS A 1 243 ? -2.308 3.440 1.996 1.00 66.67 249 LYS A O 1
ATOM 1850 N N . ARG A 1 244 ? -2.980 4.333 0.048 0.0000 72.36 250 ARG A N 1
ATOM 1851 C CA . ARG A 1 244 ? -4.299 4.695 0.554 1.00 76.91 250 ARG A CA 1
ATOM 1852 C C . ARG A 1 244 ? -5.311 3.537 0.622 1.00 81.28 250 ARG A C 1
ATOM 1853 O O . ARG A 1 244 ? -6.329 3.632 1.321 1.00 84.09 250 ARG A O 1
ATOM 1861 N N . LEU A 1 245 ? -5.056 2.442 -0.082 1.00 75.67 251 LEU A N 1
ATOM 1862 C CA . LEU A 1 245 ? -5.937 1.295 0.059 1.00 72.70 251 LEU A CA 1
ATOM 1863 C C . LEU A 1 245 ? -5.417 0.380 1.144 1.00 71.49 251 LEU A C 1
ATOM 1864 O O . LEU A 1 245 ? -6.202 -0.146 1.919 1.00 77.91 251 LEU A O 1
ATOM 1869 N N . VAL A 1 246 ? -4.098 0.223 1.218 1.00 59.71 252 VAL A N 1
ATOM 1870 C CA . VAL A 1 246 ? -3.479 -0.591 2.259 1.00 58.55 252 VAL A CA 1
ATOM 1871 C C . VAL A 1 246 ? -3.899 -0.137 3.656 1.00 60.15 252 VAL A C 1
ATOM 1872 O O . VAL A 1 246 ? -4.328 -0.939 4.490 1.00 60.79 252 VAL A O 1
ATOM 1876 N N . ASP A 1 247 ? -3.704 1.142 3.926 1.00 67.78 253 ASP A N 1
ATOM 1877 C CA . ASP A 1 247 ? -4.543 1.841 4.865 1.00 87.16 253 ASP A CA 1
ATOM 1878 C C . ASP A 1 247 ? -5.443 2.429 3.826 1.00 97.85 253 ASP A C 1
ATOM 1879 O O . ASP A 1 247 ? -4.923 3.051 2.905 1.00 107.47 253 ASP A O 1
ATOM 1884 N N . ASP A 1 248 ? -6.761 2.267 3.948 1.00 91.85 254 ASP A N 1
ATOM 1885 C CA . ASP A 1 248 ? -7.441 1.922 5.194 1.00 91.74 254 ASP A CA 1
ATOM 1886 C C . ASP A 1 248 ? -8.012 0.501 5.234 1.00 82.33 254 ASP A C 1
ATOM 1887 O O . ASP A 1 248 ? -9.144 0.283 5.679 1.00 79.81 254 ASP A O 1
ATOM 1892 N N . PHE A 1 249 ? -7.242 -0.466 4.753 1.00 72.13 255 PHE A N 1
ATOM 1893 C CA . PHE A 1 249 ? -7.592 -1.856 4.994 1.00 61.50 255 PHE A CA 1
ATOM 1894 C C . PHE A 1 249 ? -7.331 -2.162 6.470 1.00 59.94 255 PHE A C 1
ATOM 1895 O O . PHE A 1 249 ? -7.890 -3.104 7.029 1.00 56.50 255 PHE A O 1
ATOM 1903 N N . GLY A 1 250 ? -6.483 -1.346 7.096 1.00 61.02 256 GLY A N 1
ATOM 1904 C CA . GLY A 1 250 ? -6.130 -1.526 8.493 1.00 57.82 256 GLY A CA 1
ATOM 1905 C C . GLY A 1 250 ? -4.656 -1.838 8.666 1.00 64.07 256 GLY A C 1
ATOM 1906 O O . GLY A 1 250 ? -4.177 -2.066 9.780 1.00 61.82 256 GLY A O 1
ATOM 1907 N N . ILE A 1 251 ? -3.933 -1.846 7.550 1.00 62.62 257 ILE A N 1
ATOM 1908 C CA . ILE A 1 251 ? -2.517 -2.185 7.550 1.00 58.43 257 ILE A CA 1
ATOM 1909 C C . ILE A 1 251 ? -1.651 -0.946 7.729 1.00 62.86 257 ILE A C 1
ATOM 1910 O O . ILE A 1 251 ? -1.851 0.062 7.050 1.00 63.16 257 ILE A O 1
ATOM 1915 N N . ASN A 1 252 ? -0.685 -1.024 8.640 1.00 68.20 258 ASN A N 1
ATOM 1916 C CA . ASN A 1 252 ? 0.252 0.077 8.835 1.00 73.57 258 ASN A CA 1
ATOM 1917 C C . ASN A 1 252 ? 1.079 0.324 7.576 1.00 65.82 258 ASN A C 1
ATOM 1918 O O . ASN A 1 252 ? 1.742 -0.577 7.072 1.00 63.35 258 ASN A O 1
ATOM 1923 N N . THR A 1 253 ? 1.038 1.555 7.082 1.00 65.95 259 THR A N 1
ATOM 1924 C CA . THR A 1 253 ? 1.617 1.897 5.787 1.00 71.10 259 THR A CA 1
ATOM 1925 C C . THR A 1 253 ? 3.123 1.629 5.648 1.00 73.97 259 THR A C 1
ATOM 1926 O O . THR A 1 253 ? 3.616 1.437 4.535 1.00 78.27 259 THR A O 1
ATOM 1930 N N . ASP A 1 254 ? 3.857 1.591 6.758 1.00 66.25 260 ASP A N 1
ATOM 1931 C CA . ASP A 1 254 ? 5.275 1.230 6.677 1.00 70.77 260 ASP A CA 1
ATOM 1932 C C . ASP A 1 254 ? 5.496 -0.286 6.735 1.00 71.65 260 ASP A C 1
ATOM 1933 O O . ASP A 1 254 ? 6.633 -0.771 6.730 1.00 68.72 260 ASP A O 1
ATOM 1938 N N . ASN A 1 255 ? 4.392 -1.023 6.788 1.00 68.63 261 ASN A N 1
ATOM 1939 C CA . ASN A 1 255 ? 4.411 -2.461 6.595 1.00 60.42 261 ASN A CA 1
ATOM 1940 C C . ASN A 1 255 ? 3.871 -2.765 5.210 1.00 59.00 261 ASN A C 1
ATOM 1941 O O . ASN A 1 255 ? 3.256 -3.800 4.970 1.00 51.90 261 ASN A O 1
ATOM 1946 N N . MET A 1 256 ? 4.113 -1.832 4.305 1.00 60.87 262 MET A N 1
ATOM 1947 C CA . MET A 1 256 ? 3.740 -1.990 2.923 1.00 56.06 262 MET A CA 1
ATOM 1948 C C . MET A 1 256 ? 5.010 -1.992 2.066 1.00 56.12 262 MET A C 1
ATOM 1949 O O . MET A 1 256 ? 5.760 -1.007 2.041 1.00 54.85 262 MET A O 1
ATOM 1954 N N . PHE A 1 257 ? 5.259 -3.102 1.382 1.00 54.31 263 PHE A N 1
ATOM 1955 C CA . PHE A 1 257 ? 6.462 -3.237 0.576 1.00 54.20 263 PHE A CA 1
ATOM 1956 C C . PHE A 1 257 ? 6.114 -3.184 -0.902 1.00 50.22 263 PHE A C 1
ATOM 1957 O O . PHE A 1 257 ? 5.296 -3.962 -1.393 1.00 49.73 263 PHE A O 1
ATOM 1965 N N . GLY A 1 258 ? 6.744 -2.253 -1.607 1.00 43.39 264 GLY A N 1
ATOM 1966 C CA . GLY A 1 258 ? 6.357 -1.942 -2.970 1.00 41.56 264 GLY A CA 1
ATOM 1967 C C . GLY A 1 258 ? 7.174 -2.593 -4.071 1.00 45.14 264 GLY A C 1
ATOM 1968 O O . GLY A 1 258 ? 8.246 -3.157 -3.838 1.00 47.13 264 GLY A O 1
ATOM 1969 N N . PHE A 1 259 ? 6.634 -2.527 -5.281 1.00 46.86 265 PHE A N 1
ATOM 1970 C CA . PHE A 1 259 ? 7.354 -2.895 -6.488 1.00 53.08 265 PHE A CA 1
ATOM 1971 C C . PHE A 1 259 ? 6.746 -2.110 -7.649 1.00 57.43 265 PHE A C 1
ATOM 1972 O O . PHE A 1 259 ? 5.664 -1.554 -7.509 1.00 67.97 265 PHE A O 1
ATOM 1980 N N . TRP A 1 260 ? 7.429 -2.084 -8.787 1.00 54.09 266 TRP A N 1
ATOM 1981 C CA . TRP A 1 260 ? 7.163 -1.065 -9.796 1.00 57.75 266 TRP A CA 1
ATOM 1982 C C . TRP A 1 260 ? 6.472 -1.577 -11.052 1.00 62.18 266 TRP A C 1
ATOM 1983 O O . TRP A 1 260 ? 6.407 -2.778 -11.284 1.00 59.07 266 TRP A O 1
ATOM 1994 N N . ASP A 1 261 ? 5.951 -0.654 -11.853 1.00 66.90 267 ASP A N 1
ATOM 1995 C CA . ASP A 1 261 ? 5.215 -1.001 -13.069 1.00 72.63 267 ASP A CA 1
ATOM 1996 C C . ASP A 1 261 ? 6.060 -1.798 -14.066 1.00 62.72 267 ASP A C 1
ATOM 1997 O O . ASP A 1 261 ? 5.525 -2.579 -14.853 1.00 58.11 267 ASP A O 1
ATOM 2002 N N . TRP A 1 262 ? 7.377 -1.607 -14.026 1.00 53.29 268 TRP A N 1
ATOM 2003 C CA . TRP A 1 262 ? 8.267 -2.297 -14.959 1.00 53.28 268 TRP A CA 1
ATOM 2004 C C . TRP A 1 262 ? 8.598 -3.747 -14.575 1.00 53.70 268 TRP A C 1
ATOM 2005 O O . TRP A 1 262 ? 9.334 -4.425 -15.289 1.00 51.89 268 TRP A O 1
ATOM 2016 N N . VAL A 1 263 ? 8.056 -4.221 -13.456 1.00 51.75 269 VAL A N 1
ATOM 2017 C CA . VAL A 1 263 ? 8.111 -5.653 -13.152 1.00 55.17 269 VAL A CA 1
ATOM 2018 C C . VAL A 1 263 ? 6.751 -6.325 -13.351 1.00 54.66 269 VAL A C 1
ATOM 2019 O O . VAL A 1 263 ? 5.795 -6.040 -12.631 1.00 56.75 269 VAL A O 1
ATOM 2023 N N . GLY A 1 264 ? 6.673 -7.212 -14.341 1.00 48.25 270 GLY A N 1
ATOM 2024 C CA . GLY A 1 264 ? 5.464 -7.976 -14.602 1.00 38.91 270 GLY A CA 1
ATOM 2025 C C . GLY A 1 264 ? 5.186 -9.023 -13.535 1.00 42.10 270 GLY A C 1
ATOM 2026 O O . GLY A 1 264 ? 6.113 -9.536 -12.895 1.00 37.38 270 GLY A O 1
ATOM 2027 N N . GLY A 1 265 ? 3.907 -9.347 -13.342 1.00 42.11 271 GLY A N 1
ATOM 2028 C CA . GLY A 1 265 ? 3.510 -10.287 -12.307 1.00 35.74 271 GLY A CA 1
ATOM 2029 C C . GLY A 1 265 ? 4.226 -11.624 -12.424 1.00 39.99 271 GLY A C 1
ATOM 2030 O O . GLY A 1 265 ? 4.739 -12.168 -11.442 1.00 37.67 271 GLY A O 1
ATOM 2031 N N . ARG A 1 266 ? 4.268 -12.158 -13.637 1.00 39.27 272 ARG A N 1
ATOM 2032 C CA . ARG A 1 266 ? 4.938 -13.428 -13.880 1.00 37.23 272 ARG A CA 1
ATOM 2033 C C . ARG A 1 266 ? 6.467 -13.301 -13.835 1.00 36.72 272 ARG A C 1
ATOM 2034 O O . ARG A 1 266 ? 7.171 -14.279 -14.060 1.00 33.99 272 ARG A O 1
ATOM 2042 N N . TYR A 1 267 ? 6.964 -12.099 -13.543 1.00 36.93 273 TYR A N 1
ATOM 2043 C CA . TYR A 1 267 ? 8.396 -11.854 -13.370 1.00 39.44 273 TYR A CA 1
ATOM 2044 C C . TYR A 1 267 ? 8.689 -11.251 -11.995 1.00 38.86 273 TYR A C 1
ATOM 2045 O O . TYR A 1 267 ? 9.763 -10.682 -11.779 1.00 40.70 273 TYR A O 1
ATOM 2054 N N . SER A 1 268 ? 7.741 -11.370 -11.068 1.00 29.95 274 SER A N 1
ATOM 2055 C CA . SER A 1 268 ? 7.786 -10.589 -9.830 1.00 40.13 274 SER A CA 1
ATOM 2056 C C . SER A 1 268 ? 8.355 -11.287 -8.586 1.00 41.99 274 SER A C 1
ATOM 2057 O O . SER A 1 268 ? 8.551 -10.639 -7.554 1.00 34.30 274 SER A O 1
ATOM 2060 N N . VAL A 1 269 ? 8.609 -12.589 -8.659 1.00 31.43 275 VAL A N 1
ATOM 2061 C CA . VAL A 1 269 ? 8.951 -13.339 -7.449 1.00 33.89 275 VAL A CA 1
ATOM 2062 C C . VAL A 1 269 ? 10.242 -12.856 -6.771 1.00 40.53 275 VAL A C 1
ATOM 2063 O O . VAL A 1 269 ? 10.379 -12.966 -5.551 1.00 32.88 275 VAL A O 1
ATOM 2067 N N . ASP A 1 270 ? 11.182 -12.319 -7.548 1.00 35.99 276 ASP A N 1
ATOM 2068 C CA . ASP A 1 270 ? 12.419 -11.799 -6.961 1.00 37.50 276 ASP A CA 1
ATOM 2069 C C . ASP A 1 270 ? 12.275 -10.360 -6.477 1.00 43.07 276 ASP A C 1
ATOM 2070 O O . ASP A 1 270 ? 13.254 -9.724 -6.117 1.00 40.63 276 ASP A O 1
ATOM 2075 N N . SER A 1 271 ? 11.043 -9.864 -6.458 1.00 44.59 277 SER A N 1
ATOM 2076 C CA . SER A 1 271 ? 10.754 -8.550 -5.899 1.00 36.55 277 SER A CA 1
ATOM 2077 C C . SER A 1 271 ? 10.126 -8.715 -4.525 1.00 40.32 277 SER A C 1
ATOM 2078 O O . SER A 1 271 ? 10.255 -9.766 -3.900 1.00 38.10 277 SER A O 1
ATOM 2081 N N . ALA A 1 272 ? 9.434 -7.680 -4.063 1.00 40.13 278 ALA A N 1
ATOM 2082 C CA . ALA A 1 272 ? 8.757 -7.724 -2.773 1.00 41.79 278 ALA A CA 1
ATOM 2083 C C . ALA A 1 272 ? 7.706 -8.834 -2.716 1.00 41.59 278 ALA A C 1
ATOM 2084 O O . ALA A 1 272 ? 7.246 -9.214 -1.638 1.00 47.53 278 ALA A O 1
ATOM 2086 N N . ILE A 1 273 ? 7.327 -9.346 -3.881 1.00 36.73 279 ILE A N 1
ATOM 2087 C CA . ILE A 1 273 ? 6.382 -10.456 -3.957 1.00 38.58 279 ILE A CA 1
ATOM 2088 C C . ILE A 1 273 ? 6.977 -11.693 -3.280 1.00 37.90 279 ILE A C 1
ATOM 2089 O O . ILE A 1 273 ? 6.253 -12.582 -2.842 1.00 34.01 279 ILE A O 1
ATOM 2094 N N . GLY A 1 274 ? 8.303 -11.731 -3.175 1.00 40.31 280 GLY A N 1
ATOM 2095 C CA . GLY A 1 274 ? 8.991 -12.829 -2.517 1.00 39.20 280 GLY A CA 1
ATOM 2096 C C . GLY A 1 274 ? 9.067 -12.696 -1.006 1.00 40.29 280 GLY A C 1
ATOM 2097 O O . GLY A 1 274 ? 9.819 -13.415 -0.344 1.00 40.20 280 GLY A O 1
ATOM 2098 N N . LEU A 1 275 ? 8.277 -11.781 -0.455 1.00 41.21 281 LEU A N 1
ATOM 2099 C CA . LEU A 1 275 ? 8.332 -11.490 0.976 1.00 40.13 281 LEU A CA 1
ATOM 2100 C C . LEU A 1 275 ? 8.175 -12.735 1.838 1.00 38.57 281 LEU A C 1
ATOM 2101 O O . LEU A 1 275 ? 8.861 -12.884 2.851 1.00 35.08 281 LEU A O 1
ATOM 2106 N N . SER A 1 276 ? 7.271 -13.627 1.439 1.00 36.51 282 SER A N 1
ATOM 2107 C CA . SER A 1 276 ? 7.009 -14.836 2.215 1.00 34.42 282 SER A CA 1
ATOM 2108 C C . SER A 1 276 ? 8.226 -15.755 2.220 1.00 36.98 282 SER A C 1
ATOM 2109 O O . SER A 1 276 ? 8.557 -16.349 3.245 1.00 38.00 282 SER A O 1
ATOM 2112 N N . LEU A 1 277 ? 8.882 -15.872 1.070 1.00 30.47 283 LEU A N 1
ATOM 2113 C CA . LEU A 1 277 ? 10.125 -16.629 0.984 1.00 31.14 283 LEU A CA 1
ATOM 2114 C C . LEU A 1 277 ? 11.190 -16.047 1.920 1.00 29.92 283 LEU A C 1
ATOM 2115 O O . LEU A 1 277 ? 11.796 -16.777 2.698 1.00 32.48 283 LEU A O 1
ATOM 2120 N N . MET A 1 278 ? 11.408 -14.736 1.849 1.00 30.59 284 MET A N 1
ATOM 2121 C CA . MET A 1 278 ? 12.404 -14.113 2.710 1.00 34.00 284 MET A CA 1
ATOM 2122 C C . MET A 1 278 ? 12.056 -14.384 4.166 1.00 44.56 284 MET A C 1
ATOM 2123 O O . MET A 1 278 ? 12.946 -14.498 5.006 1.00 48.47 284 MET A O 1
ATOM 2128 N N . THR A 1 279 ? 10.761 -14.488 4.461 1.00 39.88 285 THR A N 1
ATOM 2129 C CA . THR A 1 279 ? 10.327 -14.718 5.833 1.00 43.86 285 THR A CA 1
ATOM 2130 C C . THR A 1 279 ? 10.815 -16.067 6.354 1.00 44.63 285 THR A C 1
ATOM 2131 O O . THR A 1 279 ? 11.292 -16.161 7.483 1.00 41.21 285 THR A O 1
ATOM 2135 N N . VAL A 1 280 ? 10.725 -17.107 5.529 1.00 34.78 286 VAL A N 1
ATOM 2136 C CA . VAL A 1 280 ? 11.073 -18.448 5.994 1.00 33.39 286 VAL A CA 1
ATOM 2137 C C . VAL A 1 280 ? 12.556 -18.810 5.820 1.00 37.76 286 VAL A C 1
ATOM 2138 O O . VAL A 1 280 ? 13.072 -19.641 6.558 1.00 38.59 286 VAL A O 1
ATOM 2142 N N . ILE A 1 281 ? 13.243 -18.206 4.855 1.00 36.13 287 ILE A N 1
ATOM 2143 C CA . ILE A 1 281 ? 14.649 -18.563 4.637 1.00 37.96 287 ILE A CA 1
ATOM 2144 C C . ILE A 1 281 ? 15.653 -17.477 5.038 1.00 43.51 287 ILE A C 1
ATOM 2145 O O . ILE A 1 281 ? 16.841 -17.749 5.153 1.00 41.57 287 ILE A O 1
ATOM 2150 N N . GLY A 1 282 ? 15.170 -16.258 5.251 1.00 37.97 288 GLY A N 1
ATOM 2151 C CA . GLY A 1 282 ? 16.021 -15.170 5.698 1.00 40.55 288 GLY A CA 1
ATOM 2152 C C . GLY A 1 282 ? 16.527 -14.290 4.570 1.00 43.25 288 GLY A C 1
ATOM 2153 O O . GLY A 1 282 ? 16.631 -14.735 3.424 1.00 39.87 288 GLY A O 1
ATOM 2154 N N . ARG A 1 283 ? 16.851 -13.044 4.910 1.00 41.03 289 ARG A N 1
ATOM 2155 C CA . ARG A 1 283 ? 17.284 -12.042 3.938 1.00 46.32 289 ARG A CA 1
ATOM 2156 C C . ARG A 1 283 ? 18.583 -12.414 3.212 1.00 47.48 289 ARG A C 1
ATOM 2157 O O . ARG A 1 283 ? 18.791 -12.029 2.058 1.00 41.37 289 ARG A O 1
ATOM 2165 N N . ASP A 1 284 ? 19.443 -13.170 3.888 1.00 46.41 290 ASP A N 1
ATOM 2166 C CA . ASP A 1 284 ? 20.724 -13.590 3.317 1.0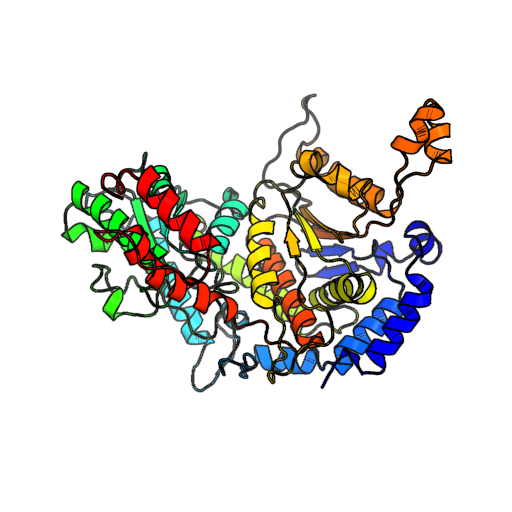0 46.02 290 ASP A CA 1
ATOM 2167 C C . ASP A 1 284 ? 20.535 -14.627 2.228 1.00 44.22 290 ASP A C 1
ATOM 2168 O O . ASP A 1 284 ? 21.077 -14.497 1.128 1.00 48.42 290 ASP A O 1
ATOM 2173 N N . ALA A 1 285 ? 19.780 -15.672 2.550 1.00 37.73 291 ALA A N 1
ATOM 2174 C CA . ALA A 1 285 ? 19.445 -16.694 1.568 1.00 40.03 291 ALA A CA 1
ATOM 2175 C C . ALA A 1 285 ? 18.636 -16.075 0.424 1.00 42.16 291 ALA A C 1
ATOM 2176 O O . ALA A 1 285 ? 18.841 -16.417 -0.742 1.00 36.82 291 ALA A O 1
ATOM 2178 N N . PHE A 1 286 ? 17.739 -15.145 0.755 1.00 40.61 292 PHE A N 1
ATOM 2179 C CA . PHE A 1 286 ? 17.007 -14.420 -0.279 1.00 38.68 292 PHE A CA 1
ATOM 2180 C C . PHE A 1 286 ? 17.968 -13.710 -1.217 1.00 41.73 292 PHE A C 1
ATOM 2181 O O . PHE A 1 286 ? 17.758 -13.697 -2.430 1.00 44.50 292 PHE A O 1
ATOM 2189 N N . ALA A 1 287 ? 19.036 -13.136 -0.663 1.00 43.44 293 ALA A N 1
ATOM 2190 C CA . ALA A 1 287 ? 20.041 -12.465 -1.487 1.00 39.97 293 ALA A CA 1
ATOM 2191 C C . ALA A 1 287 ? 20.809 -13.439 -2.386 1.00 36.90 293 ALA A C 1
ATOM 2192 O O . ALA A 1 287 ? 21.208 -13.079 -3.495 1.00 39.71 293 ALA A O 1
ATOM 2194 N N . ASP A 1 288 ? 21.029 -14.662 -1.906 1.00 34.10 294 ASP A N 1
ATOM 2195 C CA . ASP A 1 288 ? 21.664 -15.683 -2.738 1.00 38.68 294 ASP A CA 1
ATOM 2196 C C . ASP A 1 288 ? 20.743 -16.053 -3.911 1.00 49.21 294 ASP A C 1
ATOM 2197 O O . ASP A 1 288 ? 21.202 -16.302 -5.029 1.00 45.11 294 ASP A O 1
ATOM 2202 N N . PHE A 1 289 ? 19.440 -16.073 -3.637 1.00 39.95 295 PHE A N 1
ATOM 2203 C CA . PHE A 1 289 ? 18.411 -16.320 -4.644 1.00 34.82 295 PHE A CA 1
ATOM 2204 C C . PHE A 1 289 ? 18.531 -15.279 -5.757 1.00 29.34 295 PHE A C 1
ATOM 2205 O O . PHE A 1 289 ? 18.629 -15.628 -6.927 1.00 30.72 295 PHE A O 1
ATOM 2213 N N . LEU A 1 290 ? 18.559 -14.003 -5.385 1.00 32.44 296 LEU A N 1
ATOM 2214 C CA . LEU A 1 290 ? 18.686 -12.932 -6.366 1.00 41.03 296 LEU A CA 1
ATOM 2215 C C . LEU A 1 290 ? 20.000 -13.052 -7.135 1.00 42.85 296 LEU A C 1
ATOM 2216 O O . LEU A 1 290 ? 20.046 -12.810 -8.345 1.00 39.91 296 LEU A O 1
ATOM 2221 N N . ALA A 1 291 ? 21.062 -13.440 -6.433 1.00 32.58 297 ALA A N 1
ATOM 2222 C CA . ALA A 1 291 ? 22.383 -13.543 -7.057 1.00 42.14 297 ALA A CA 1
ATOM 2223 C C . ALA A 1 291 ? 22.391 -14.570 -8.184 1.00 45.40 297 ALA A C 1
ATOM 2224 O O . ALA A 1 291 ? 23.085 -14.396 -9.183 1.00 48.25 297 ALA A O 1
ATOM 2226 N N . GLY A 1 292 ? 21.603 -15.629 -8.029 1.00 42.75 298 GLY A N 1
ATOM 2227 C CA . GLY A 1 292 ? 21.515 -16.665 -9.042 1.00 34.40 298 GLY A CA 1
ATOM 2228 C C . GLY A 1 292 ? 20.882 -16.177 -10.334 1.00 38.78 298 GLY A C 1
ATOM 2229 O O . GLY A 1 292 ? 21.315 -16.561 -11.421 1.00 40.05 298 GLY A O 1
ATOM 2230 N N . PHE A 1 293 ? 19.840 -15.355 -10.221 1.00 36.38 299 PHE A N 1
ATOM 2231 C CA . PHE A 1 293 ? 19.284 -14.676 -11.388 1.00 38.61 299 PHE A CA 1
ATOM 2232 C C . PHE A 1 293 ? 20.404 -13.881 -12.067 1.00 35.50 299 PHE A C 1
ATOM 2233 O O . PHE A 1 293 ? 20.572 -13.929 -13.284 1.00 39.31 299 PHE A O 1
ATOM 2241 N N . HIS A 1 294 ? 21.164 -13.138 -11.266 1.00 38.23 300 HIS A N 1
ATOM 2242 C CA . HIS A 1 294 ? 22.153 -12.194 -11.796 1.00 42.93 300 HIS A CA 1
ATOM 2243 C C . HIS A 1 294 ? 23.272 -12.883 -12.576 1.00 41.13 300 HIS A C 1
ATOM 2244 O O . HIS A 1 294 ? 23.722 -12.387 -13.605 1.00 40.56 300 HIS A O 1
ATOM 2251 N N . ILE A 1 295 ? 23.709 -14.036 -12.083 1.00 38.39 301 ILE A N 1
ATOM 2252 C CA . ILE A 1 295 ? 24.672 -14.847 -12.803 1.00 37.98 301 ILE A CA 1
ATOM 2253 C C . ILE A 1 295 ? 24.192 -15.137 -14.220 1.00 45.69 301 ILE A C 1
ATOM 2254 O O . ILE A 1 295 ? 24.947 -14.985 -15.180 1.00 45.01 301 ILE A O 1
ATOM 2259 N N . ILE A 1 296 ? 22.933 -15.550 -14.347 1.00 40.12 302 ILE A N 1
ATOM 2260 C CA . ILE A 1 296 ? 22.366 -15.876 -15.653 1.00 35.60 302 ILE A CA 1
ATOM 2261 C C . ILE A 1 296 ? 22.117 -14.619 -16.496 1.00 38.29 302 ILE A C 1
ATOM 2262 O O . ILE A 1 296 ? 22.294 -14.637 -17.711 1.00 41.46 302 ILE A O 1
ATOM 2267 N N . ASP A 1 297 ? 21.716 -13.531 -15.844 1.00 38.43 303 ASP A N 1
ATOM 2268 C CA . ASP A 1 297 ? 21.590 -12.233 -16.513 1.00 39.68 303 ASP A CA 1
ATOM 2269 C C . ASP A 1 297 ? 22.926 -11.833 -17.130 1.00 46.41 303 ASP A C 1
ATOM 2270 O O . ASP A 1 297 ? 23.001 -11.463 -18.301 1.00 48.36 303 ASP A O 1
ATOM 2275 N N . ARG A 1 298 ? 23.972 -11.910 -16.315 1.00 45.34 304 ARG A N 1
ATOM 2276 C CA . ARG A 1 298 ? 25.321 -11.564 -16.732 1.00 56.04 304 ARG A CA 1
ATOM 2277 C C . ARG A 1 298 ? 25.705 -12.417 -17.937 1.00 53.93 304 ARG A C 1
ATOM 2278 O O . ARG A 1 298 ? 26.258 -11.910 -18.914 1.00 51.02 304 ARG A O 1
ATOM 2286 N N . HIS A 1 299 ? 25.376 -13.707 -17.873 1.00 44.64 305 HIS A N 1
ATOM 2287 C CA . HIS A 1 299 ? 25.712 -14.640 -18.944 1.00 42.50 305 HIS A CA 1
ATOM 2288 C C . HIS A 1 299 ? 24.905 -14.363 -20.207 1.00 45.74 305 HIS A C 1
ATOM 2289 O O . HIS A 1 299 ? 25.427 -14.426 -21.315 1.00 40.36 305 HIS A O 1
ATOM 2296 N N . PHE A 1 300 ? 23.627 -14.054 -20.030 1.00 37.40 306 PHE A N 1
ATOM 2297 C CA . PHE A 1 300 ? 22.750 -13.752 -21.153 1.00 36.15 306 PHE A CA 1
ATOM 2298 C C . PHE A 1 300 ? 23.259 -12.522 -21.904 1.00 45.64 306 PHE A C 1
ATOM 2299 O O . PHE A 1 300 ? 23.256 -12.483 -23.130 1.00 40.57 306 PHE A O 1
ATOM 2307 N N . ALA A 1 301 ? 23.710 -11.526 -21.152 1.00 48.19 307 ALA A N 1
ATOM 2308 C CA . ALA A 1 301 ? 24.113 -10.248 -21.720 1.00 52.36 307 ALA A CA 1
ATOM 2309 C C . ALA A 1 301 ? 25.490 -10.271 -22.398 1.00 54.12 307 ALA A C 1
ATOM 2310 O O . ALA A 1 301 ? 25.722 -9.524 -23.345 1.00 54.96 307 ALA A O 1
ATOM 2312 N N . THR A 1 302 ? 26.394 -11.127 -21.927 1.00 52.70 308 THR A N 1
ATOM 2313 C CA . THR A 1 302 ? 27.784 -11.071 -22.384 1.00 55.43 308 THR A CA 1
ATOM 2314 C C . THR A 1 302 ? 28.206 -12.218 -23.299 1.00 56.70 308 THR A C 1
ATOM 2315 O O . THR A 1 302 ? 28.986 -12.011 -24.219 1.00 54.87 308 THR A O 1
ATOM 2319 N N . ALA A 1 303 ? 27.694 -13.420 -23.057 1.00 52.18 309 ALA A N 1
ATOM 2320 C CA . ALA A 1 303 ? 28.094 -14.576 -23.855 1.00 52.81 309 ALA A CA 1
ATOM 2321 C C . ALA A 1 303 ? 27.729 -14.446 -25.336 1.00 54.75 309 ALA A C 1
ATOM 2322 O O . ALA A 1 303 ? 26.653 -13.956 -25.682 1.00 50.87 309 ALA A O 1
ATOM 2324 N N . PRO A 1 304 ? 28.637 -14.882 -26.219 1.00 50.95 310 PRO A N 1
ATOM 2325 C CA . PRO A 1 304 ? 28.332 -14.904 -27.652 1.00 57.46 310 PRO A CA 1
ATOM 2326 C C . PRO A 1 304 ? 27.188 -15.875 -27.914 1.00 56.00 310 PRO A C 1
ATOM 2327 O O . PRO A 1 304 ? 27.077 -16.880 -27.207 1.00 51.17 310 PRO A O 1
ATOM 2331 N N . LEU A 1 305 ? 26.359 -15.573 -28.912 1.00 45.71 311 LEU A N 1
ATOM 2332 C CA . LEU A 1 305 ? 25.167 -16.365 -29.205 1.00 51.49 311 LEU A CA 1
ATOM 2333 C C . LEU A 1 305 ? 25.462 -17.854 -29.355 1.00 55.25 311 LEU A C 1
ATOM 2334 O O . LEU A 1 305 ? 24.624 -18.699 -29.031 1.00 59.20 311 LEU A O 1
ATOM 2339 N N . GLU A 1 306 ? 26.658 -18.165 -29.841 1.00 47.59 312 GLU A N 1
ATOM 2340 C CA . GLU A 1 306 ? 27.058 -19.545 -30.103 1.00 46.96 312 GLU A CA 1
ATOM 2341 C C . GLU A 1 306 ? 27.195 -20.343 -28.813 1.00 42.57 312 GLU A C 1
ATOM 2342 O O . GLU A 1 306 ? 27.121 -21.573 -28.822 1.00 44.73 312 GLU A O 1
ATOM 2348 N N . SER A 1 307 ? 27.393 -19.633 -27.707 1.00 41.82 313 SER A N 1
ATOM 2349 C CA . SER A 1 307 ? 27.598 -20.266 -26.405 1.00 49.17 313 SER A CA 1
ATOM 2350 C C . SER A 1 307 ? 26.668 -19.681 -25.359 1.00 42.08 313 SER A C 1
ATOM 2351 O O . SER A 1 307 ? 26.982 -19.680 -24.168 1.00 43.19 313 SER A O 1
ATOM 2354 N N . ASN A 1 308 ? 25.528 -19.169 -25.809 1.00 44.57 314 ASN A N 1
ATOM 2355 C CA . ASN A 1 308 ? 24.619 -18.441 -24.930 1.00 40.68 314 ASN A CA 1
ATOM 2356 C C . ASN A 1 308 ? 23.413 -19.306 -24.562 1.00 39.36 314 ASN A C 1
ATOM 2357 O O . ASN A 1 308 ? 22.517 -19.497 -25.387 1.00 32.14 314 ASN A O 1
ATOM 2362 N N . ALA A 1 309 ? 23.406 -19.834 -23.339 1.00 35.97 315 ALA A N 1
ATOM 2363 C CA . ALA A 1 309 ? 22.436 -20.864 -22.964 1.00 37.38 315 ALA A CA 1
ATOM 2364 C C . ALA A 1 309 ? 20.965 -20.533 -23.220 1.00 37.01 315 ALA A C 1
ATOM 2365 O O . ALA A 1 309 ? 20.271 -21.293 -23.906 1.00 37.93 315 ALA A O 1
ATOM 2367 N N . PRO A 1 310 ? 20.473 -19.409 -22.674 1.00 33.96 316 PRO A N 1
ATOM 2368 C CA . PRO A 1 310 ? 19.034 -19.161 -22.863 1.00 35.18 316 PRO A CA 1
ATOM 2369 C C . PRO A 1 310 ? 18.667 -18.948 -24.336 1.00 44.15 316 PRO A C 1
ATOM 2370 O O . PRO A 1 310 ? 17.549 -19.280 -24.753 1.00 34.08 316 PRO A O 1
ATOM 2374 N N . VAL A 1 311 ? 19.605 -18.401 -25.108 1.00 39.53 317 VAL A N 1
ATOM 2375 C CA . VAL A 1 311 ? 19.371 -18.138 -26.519 1.00 37.45 317 VAL A CA 1
ATOM 2376 C C . VAL A 1 311 ? 19.294 -19.431 -27.317 1.00 35.61 317 VAL A C 1
ATOM 2377 O O . VAL A 1 311 ? 18.383 -19.624 -28.114 1.00 36.50 317 VAL A O 1
ATOM 2381 N N . LEU A 1 312 ? 20.262 -20.313 -27.104 1.00 38.60 318 LEU A N 1
ATOM 2382 C CA . LEU A 1 312 ? 20.304 -21.586 -27.804 1.00 37.40 318 LEU A CA 1
ATOM 2383 C C . LEU A 1 312 ? 19.053 -22.409 -27.492 1.00 37.64 318 LEU A C 1
ATOM 2384 O O . LEU A 1 312 ? 18.446 -23.016 -28.376 1.00 38.27 318 LEU A O 1
ATOM 2389 N N . LEU A 1 313 ? 18.669 -22.428 -26.224 1.00 33.52 319 LEU A N 1
ATOM 2390 C CA . LEU A 1 313 ? 17.514 -23.201 -25.799 1.00 37.31 319 LEU A CA 1
ATOM 2391 C C . LEU A 1 313 ? 16.219 -22.620 -26.376 1.00 42.22 319 LEU A C 1
ATOM 2392 O O . LEU A 1 313 ? 15.358 -23.355 -26.870 1.00 32.11 319 LEU A O 1
ATOM 2397 N N . GLY A 1 314 ? 16.088 -21.298 -26.314 1.00 32.58 320 GLY A N 1
ATOM 2398 C CA . GLY A 1 314 ? 14.940 -20.640 -26.904 1.00 37.92 320 GLY A CA 1
ATOM 2399 C C . GLY A 1 314 ? 14.824 -20.966 -28.387 1.00 40.60 320 GLY A C 1
ATOM 2400 O O . GLY A 1 314 ? 13.742 -21.278 -28.887 1.00 36.02 320 GLY A O 1
ATOM 2401 N N . LEU A 1 315 ? 15.955 -20.920 -29.084 1.00 35.85 321 LEU A N 1
ATOM 2402 C CA . LEU A 1 315 ? 15.979 -21.135 -30.522 1.00 41.37 321 LEU A CA 1
ATOM 2403 C C . LEU A 1 315 ? 15.619 -22.574 -30.861 1.00 38.89 321 LEU A C 1
ATOM 2404 O O . LEU A 1 315 ? 14.919 -22.838 -31.836 1.00 36.32 321 LEU A O 1
ATOM 2409 N N . ILE A 1 316 ? 16.094 -23.504 -30.045 1.00 32.10 322 ILE A N 1
ATOM 2410 C CA . ILE A 1 316 ? 15.810 -24.909 -30.270 1.00 30.68 322 ILE A CA 1
ATOM 2411 C C . ILE A 1 316 ? 14.316 -25.149 -30.059 1.00 38.49 322 ILE A C 1
ATOM 2412 O O . ILE A 1 316 ? 13.679 -25.872 -30.829 1.00 35.94 322 ILE A O 1
ATOM 2417 N N . GLY A 1 317 ? 13.747 -24.500 -29.046 1.00 29.51 323 GLY A N 1
ATOM 2418 C CA . GLY A 1 317 ? 12.309 -24.582 -28.829 1.00 35.21 323 GLY A CA 1
ATOM 2419 C C . GLY A 1 317 ? 11.511 -24.155 -30.048 1.00 36.89 323 GLY A C 1
ATOM 2420 O O . GLY A 1 317 ? 10.594 -24.848 -30.469 1.00 34.17 323 GLY A O 1
ATOM 2421 N N . LEU A 1 318 ? 11.887 -23.007 -30.605 1.00 39.26 324 LEU A N 1
ATOM 2422 C CA . LEU A 1 318 ? 11.280 -22.434 -31.796 1.00 37.27 324 LEU A CA 1
ATOM 2423 C C . LEU A 1 318 ? 11.414 -23.358 -33.002 1.00 41.82 324 LEU A C 1
ATOM 2424 O O . LEU A 1 318 ? 10.473 -23.500 -33.784 1.00 38.65 324 LEU A O 1
ATOM 2429 N N . TRP A 1 319 ? 12.589 -23.970 -33.150 1.00 39.89 325 TRP A N 1
ATOM 2430 C CA . TRP A 1 319 ? 12.867 -24.953 -34.195 1.00 38.16 325 TRP A CA 1
ATOM 2431 C C . TRP A 1 319 ? 11.763 -26.017 -34.222 1.00 42.33 325 TRP A C 1
ATOM 2432 O O . TRP A 1 319 ? 11.145 -26.268 -35.258 1.00 40.52 325 TRP A O 1
ATOM 2443 N N . TYR A 1 320 ? 11.487 -26.623 -33.078 1.00 36.05 326 TYR A N 1
ATOM 2444 C CA . TYR A 1 320 ? 10.448 -27.646 -33.024 1.00 39.92 326 TYR A CA 1
ATOM 2445 C C . TYR A 1 320 ? 9.047 -27.082 -33.233 1.00 41.74 326 TYR A C 1
ATOM 2446 O O . TYR A 1 320 ? 8.225 -27.676 -33.927 1.00 37.86 326 TYR A O 1
ATOM 2455 N N . SER A 1 321 ? 8.780 -25.938 -32.619 1.00 37.67 327 SER A N 1
ATOM 2456 C CA . SER A 1 321 ? 7.445 -25.362 -32.642 1.00 38.99 327 SER A CA 1
ATOM 2457 C C . SER A 1 321 ? 7.080 -24.857 -34.036 1.00 44.87 327 SER A C 1
ATOM 2458 O O . SER A 1 321 ? 6.033 -25.206 -34.590 1.00 37.36 327 SER A O 1
ATOM 2461 N N . ASN A 1 322 ? 7.956 -24.046 -34.614 1.00 43.02 328 ASN A N 1
ATOM 2462 C CA . ASN A 1 322 ? 7.658 -23.447 -35.908 1.00 44.14 328 ASN A CA 1
ATOM 2463 C C . ASN A 1 322 ? 7.943 -24.325 -37.122 1.00 43.76 328 ASN A C 1
ATOM 2464 O O . ASN A 1 322 ? 7.324 -24.149 -38.167 1.00 49.88 328 ASN A O 1
ATOM 2469 N N . PHE A 1 323 ? 8.841 -25.294 -36.987 1.00 39.69 329 PHE A N 1
ATOM 2470 C CA . PHE A 1 323 ? 9.216 -26.093 -38.149 1.00 33.48 329 PHE A CA 1
ATOM 2471 C C . PHE A 1 323 ? 8.809 -27.561 -38.063 1.00 37.92 329 PHE A C 1
ATOM 2472 O O . PHE A 1 323 ? 8.718 -28.236 -39.083 1.00 42.53 329 PHE A O 1
ATOM 2480 N N . PHE A 1 324 ? 8.549 -28.056 -36.858 1.00 34.95 330 PHE A N 1
ATOM 2481 C CA . PHE A 1 324 ? 8.052 -29.418 -36.720 1.00 39.63 330 PHE A CA 1
ATOM 2482 C C . PHE A 1 324 ? 6.577 -29.424 -36.331 1.00 39.58 330 PHE A C 1
ATOM 2483 O O . PHE A 1 324 ? 5.937 -30.474 -36.335 1.00 36.25 330 PHE A O 1
ATOM 2491 N N . GLY A 1 325 ? 6.050 -28.259 -35.961 1.00 35.10 331 GLY A N 1
ATOM 2492 C CA . GLY A 1 325 ? 4.665 -28.152 -35.520 1.00 37.41 331 GLY A CA 1
ATOM 2493 C C . GLY A 1 325 ? 4.379 -28.688 -34.124 1.00 42.94 331 GLY A C 1
ATOM 2494 O O . GLY A 1 325 ? 3.239 -29.010 -33.804 1.00 40.33 331 GLY A O 1
ATOM 2495 N N . ALA A 1 326 ? 5.402 -28.789 -33.282 1.00 37.69 332 ALA A N 1
ATOM 2496 C CA . ALA A 1 326 ? 5.191 -29.245 -31.910 1.00 37.34 332 ALA A CA 1
ATOM 2497 C C . ALA A 1 326 ? 4.442 -28.170 -31.126 1.00 36.98 332 ALA A C 1
ATOM 2498 O O . ALA A 1 326 ? 4.898 -27.033 -31.028 1.00 38.99 332 ALA A O 1
ATOM 2500 N N . GLN A 1 327 ? 3.283 -28.517 -30.578 1.00 32.36 333 GLN A N 1
ATOM 2501 C CA . GLN A 1 327 ? 2.448 -27.504 -29.931 1.00 32.15 333 GLN A CA 1
ATOM 2502 C C . GLN A 1 327 ? 2.833 -27.265 -28.484 1.00 34.84 333 GLN A C 1
ATOM 2503 O O . GLN A 1 327 ? 2.460 -26.250 -27.899 1.00 31.29 333 GLN A O 1
ATOM 2509 N N . SER A 1 328 ? 3.594 -28.188 -27.905 1.00 27.94 334 SER A N 1
ATOM 2510 C CA . SER A 1 328 ? 3.895 -28.088 -26.485 1.00 28.57 334 SER A CA 1
ATOM 2511 C C . SER A 1 328 ? 5.323 -28.485 -26.120 1.00 34.82 334 SER A C 1
ATOM 2512 O O . SER A 1 328 ? 6.011 -29.170 -26.879 1.00 34.48 334 SER A O 1
ATOM 2515 N N . ARG A 1 329 ? 5.754 -28.052 -24.940 1.00 28.90 335 ARG A N 1
ATOM 2516 C CA . ARG A 1 329 ? 7.025 -28.482 -24.379 1.00 29.68 335 ARG A CA 1
ATOM 2517 C C . ARG A 1 329 ? 6.753 -28.912 -22.953 1.00 31.34 335 ARG A C 1
ATOM 2518 O O . ARG A 1 329 ? 5.951 -28.285 -22.262 1.00 32.16 335 ARG A O 1
ATOM 2526 N N . THR A 1 330 ? 7.409 -29.987 -22.519 1.00 26.90 336 THR A N 1
ATOM 2527 C CA . THR A 1 330 ? 7.198 -30.530 -21.182 1.00 24.47 336 THR A CA 1
ATOM 2528 C C . THR A 1 330 ? 8.466 -30.336 -20.333 1.00 31.12 336 THR A C 1
ATOM 2529 O O . THR A 1 330 ? 9.592 -30.506 -20.822 1.00 33.54 336 THR A O 1
ATOM 2533 N N . VAL A 1 331 ? 8.276 -29.936 -19.079 1.00 25.95 337 VAL A N 1
ATOM 2534 C CA . VAL A 1 331 ? 9.378 -29.683 -18.161 1.00 25.20 337 VAL A CA 1
ATOM 2535 C C . VAL A 1 331 ? 9.264 -30.642 -16.992 1.00 29.59 337 VAL A C 1
ATOM 2536 O O . VAL A 1 331 ? 8.239 -30.677 -16.321 1.00 28.31 337 VAL A O 1
ATOM 2540 N N . LEU A 1 332 ? 10.324 -31.414 -16.760 1.00 23.85 338 LEU A N 1
ATOM 2541 C CA . LEU A 1 332 ? 10.281 -32.551 -15.843 1.00 22.25 338 LEU A CA 1
ATOM 2542 C C . LEU A 1 332 ? 11.414 -32.521 -14.830 1.00 30.31 338 LEU A C 1
ATOM 2543 O O . LEU A 1 332 ? 12.462 -33.138 -15.038 1.00 27.74 338 LEU A O 1
ATOM 2548 N N . PRO A 1 333 ? 11.201 -31.806 -13.719 1.00 24.53 339 PRO A N 1
ATOM 2549 C CA . PRO A 1 333 ? 12.239 -31.684 -12.698 1.00 18.32 339 PRO A CA 1
ATOM 2550 C C . PRO A 1 333 ? 12.283 -32.926 -11.817 1.00 26.75 339 PRO A C 1
ATOM 2551 O O . PRO A 1 333 ? 11.283 -33.276 -11.188 1.00 27.41 339 PRO A O 1
ATOM 2555 N N . TYR A 1 334 ? 13.432 -33.583 -11.766 1.00 29.04 340 TYR A N 1
ATOM 2556 C CA . TYR A 1 334 ? 13.591 -34.753 -10.908 1.00 27.81 340 TYR A CA 1
ATOM 2557 C C . TYR A 1 334 ? 13.883 -34.343 -9.473 1.00 28.78 340 TYR A C 1
ATOM 2558 O O . TYR A 1 334 ? 15.000 -34.487 -8.969 1.00 32.74 340 TYR A O 1
ATOM 2567 N N . SER A 1 335 ? 12.839 -33.829 -8.826 1.00 22.51 341 SER A N 1
ATOM 2568 C CA . SER A 1 335 ? 12.942 -33.281 -7.484 1.00 28.93 341 SER A CA 1
ATOM 2569 C C . SER A 1 335 ? 11.541 -33.034 -6.970 1.00 28.44 341 SER A C 1
ATOM 2570 O O . SER A 1 335 ? 10.778 -32.264 -7.574 1.00 29.25 341 SER A O 1
ATOM 2573 N N . ASN A 1 336 ? 11.189 -33.683 -5.868 1.00 27.50 342 ASN A N 1
ATOM 2574 C CA . ASN A 1 336 ? 9.872 -33.465 -5.298 1.00 31.10 342 ASN A CA 1
ATOM 2575 C C . ASN A 1 336 ? 9.685 -32.025 -4.824 1.00 31.34 342 ASN A C 1
ATOM 2576 O O . ASN A 1 336 ? 8.575 -31.499 -4.858 1.00 34.56 342 ASN A O 1
ATOM 2581 N N . ASP A 1 337 ? 10.767 -31.383 -4.390 1.00 25.84 343 ASP A N 1
ATOM 2582 C CA . ASP A 1 337 ? 10.670 -30.000 -3.926 1.00 25.91 343 ASP A CA 1
ATOM 2583 C C . ASP A 1 337 ? 10.329 -29.043 -5.074 1.00 31.67 343 ASP A C 1
ATOM 2584 O O . ASP A 1 337 ? 9.702 -28.009 -4.864 1.00 31.93 343 ASP A O 1
ATOM 2589 N N . LEU A 1 338 ? 10.740 -29.403 -6.286 1.00 28.14 344 LEU A N 1
ATOM 2590 C CA . LEU A 1 338 ? 10.420 -28.609 -7.471 1.00 31.81 344 LEU A CA 1
ATOM 2591 C C . LEU A 1 338 ? 9.075 -29.002 -8.104 1.00 33.01 344 LEU A C 1
ATOM 2592 O O . LEU A 1 338 ? 8.851 -28.734 -9.281 1.00 28.54 344 LEU A O 1
ATOM 2597 N N . SER A 1 339 ? 8.185 -29.645 -7.349 1.00 25.63 345 SER A N 1
ATOM 2598 C CA . SER A 1 339 ? 6.932 -30.130 -7.941 1.00 32.31 345 SER A CA 1
ATOM 2599 C C . SER A 1 339 ? 6.041 -29.031 -8.546 1.00 28.60 345 SER A C 1
ATOM 2600 O O . SER A 1 339 ? 5.291 -29.287 -9.492 1.00 26.92 345 SER A O 1
ATOM 2603 N N . ARG A 1 340 ? 6.125 -27.814 -8.015 1.00 26.00 346 ARG A N 1
ATOM 2604 C CA . ARG A 1 340 ? 5.363 -26.698 -8.584 1.00 24.76 346 ARG A CA 1
ATOM 2605 C C . ARG A 1 340 ? 6.140 -25.861 -9.607 1.00 29.14 346 ARG A C 1
ATOM 2606 O O . ARG A 1 340 ? 5.668 -24.812 -10.053 1.00 29.42 346 ARG A O 1
ATOM 2614 N N . PHE A 1 341 ? 7.320 -26.329 -9.995 1.00 26.39 347 PHE A N 1
ATOM 2615 C CA . PHE A 1 341 ? 8.100 -25.608 -10.994 1.00 25.04 347 PHE A CA 1
ATOM 2616 C C . PHE A 1 341 ? 7.387 -25.563 -12.362 1.00 25.99 347 PHE A C 1
ATOM 2617 O O . PHE A 1 341 ? 7.237 -24.490 -12.946 1.00 26.23 347 PHE A O 1
ATOM 2625 N N . PRO A 1 342 ? 6.927 -26.718 -12.872 1.00 28.45 348 PRO A N 1
ATOM 2626 C CA . PRO A 1 342 ? 6.248 -26.669 -14.179 1.00 28.49 348 PRO A CA 1
ATOM 2627 C C . PRO A 1 342 ? 5.035 -25.708 -14.218 1.00 30.43 348 PRO A C 1
ATOM 2628 O O . PRO A 1 342 ? 4.833 -25.003 -15.218 1.00 29.06 348 PRO A O 1
ATOM 2632 N N . ALA A 1 343 ? 4.253 -25.667 -13.143 1.00 23.37 349 ALA A N 1
ATOM 2633 C CA . ALA A 1 343 ? 3.112 -24.753 -13.064 1.00 28.83 349 ALA A CA 1
ATOM 2634 C C . ALA A 1 343 ? 3.563 -23.297 -13.079 1.00 29.68 349 ALA A C 1
ATOM 2635 O O . ALA A 1 343 ? 2.914 -22.456 -13.692 1.00 30.11 349 ALA A O 1
ATOM 2637 N N . TYR A 1 344 ? 4.674 -23.006 -12.411 1.00 28.07 350 TYR A N 1
ATOM 2638 C CA . TYR A 1 344 ? 5.286 -21.667 -12.479 1.00 24.86 350 TYR A CA 1
ATOM 2639 C C . TYR A 1 344 ? 5.673 -21.293 -13.908 1.00 24.45 350 TYR A C 1
ATOM 2640 O O . TYR A 1 344 ? 5.318 -20.225 -14.401 1.00 28.88 350 TYR A O 1
ATOM 2649 N N . LEU A 1 345 ? 6.398 -22.178 -14.578 1.00 26.83 351 LEU A N 1
ATOM 2650 C CA . LEU A 1 345 ? 6.787 -21.929 -15.966 1.00 25.19 351 LEU A CA 1
ATOM 2651 C C . LEU A 1 345 ? 5.568 -21.739 -16.877 1.00 29.64 351 LEU A C 1
ATOM 2652 O O . LEU A 1 345 ? 5.647 -21.029 -17.876 1.00 32.71 351 LEU A O 1
ATOM 2657 N N . GLN A 1 346 ? 4.444 -22.378 -16.556 1.00 25.65 352 GLN A N 1
ATOM 2658 C CA . GLN A 1 346 ? 3.253 -22.207 -17.399 1.00 30.70 352 GLN A CA 1
ATOM 2659 C C . GLN A 1 346 ? 2.878 -20.732 -17.549 1.00 34.00 352 GLN A C 1
ATOM 2660 O O . GLN A 1 346 ? 2.643 -20.247 -18.657 1.00 33.47 352 GLN A O 1
ATOM 2666 N N . GLN A 1 347 ? 2.807 -20.016 -16.433 1.00 35.43 353 GLN A N 1
ATOM 2667 C CA . GLN A 1 347 ? 2.479 -18.606 -16.523 1.00 32.32 353 GLN A CA 1
ATOM 2668 C C . GLN A 1 347 ? 3.591 -17.842 -17.210 1.00 33.92 353 GLN A C 1
ATOM 2669 O O . GLN A 1 347 ? 3.320 -17.059 -18.124 1.00 38.62 353 GLN A O 1
ATOM 2675 N N . LEU A 1 348 ? 4.836 -18.075 -16.779 1.00 32.90 354 LEU A N 1
ATOM 2676 C CA . LEU A 1 348 ? 5.983 -17.362 -17.351 1.00 26.53 354 LEU A CA 1
ATOM 2677 C C . LEU A 1 348 ? 5.939 -17.421 -18.870 1.00 31.99 354 LEU A C 1
ATOM 2678 O O . LEU A 1 348 ? 5.975 -16.390 -19.535 1.00 30.59 354 LEU A O 1
ATOM 2683 N N . THR A 1 349 ? 5.838 -18.635 -19.408 1.00 25.00 355 THR A N 1
ATOM 2684 C CA . THR A 1 349 ? 5.938 -18.863 -20.845 1.00 28.88 355 THR A CA 1
ATOM 2685 C C . THR A 1 349 ? 4.655 -18.531 -21.613 1.00 34.23 355 THR A C 1
ATOM 2686 O O . THR A 1 349 ? 4.697 -17.832 -22.623 1.00 36.42 355 THR A O 1
ATOM 2690 N N . MET A 1 350 ? 3.521 -19.051 -21.154 1.00 32.98 356 MET A N 1
ATOM 2691 C CA . MET A 1 350 ? 2.2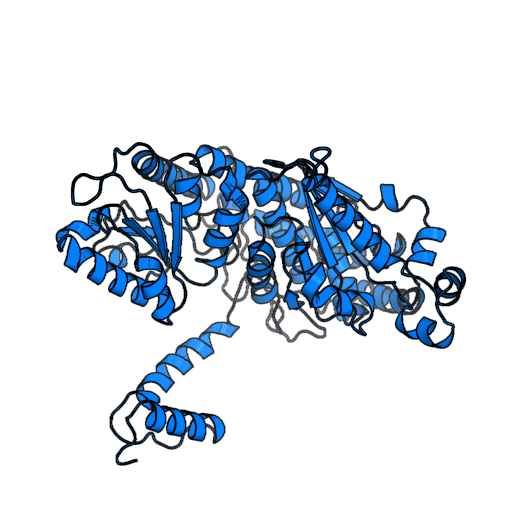87 -18.943 -21.933 1.00 33.04 356 MET A CA 1
ATOM 2692 C C . MET A 1 350 ? 1.618 -17.579 -21.841 1.00 34.24 356 MET A C 1
ATOM 2693 O O . MET A 1 350 ? 1.046 -17.100 -22.812 1.00 35.57 356 MET A O 1
ATOM 2698 N N . GLU A 1 351 ? 1.683 -16.950 -20.675 1.00 29.39 357 GLU A N 1
ATOM 2699 C CA . GLU A 1 351 ? 1.165 -15.599 -20.564 1.00 24.53 357 GLU A CA 1
ATOM 2700 C C . GLU A 1 351 ? 2.086 -14.610 -21.286 1.00 33.84 357 GLU A C 1
ATOM 2701 O O . GLU A 1 351 ? 1.626 -13.582 -21.787 1.00 31.51 357 GLU A O 1
ATOM 2707 N N . SER A 1 352 ? 3.380 -14.925 -21.362 1.00 31.36 358 SER A N 1
ATOM 2708 C CA . SER A 1 352 ? 4.292 -14.064 -22.111 1.00 33.15 358 SER A CA 1
ATOM 2709 C C . SER A 1 352 ? 4.080 -14.182 -23.624 1.00 41.30 358 SER A C 1
ATOM 2710 O O . SER A 1 352 ? 3.850 -13.182 -24.303 1.00 37.41 358 SER A O 1
ATOM 2713 N N . ASN A 1 353 ? 4.141 -15.411 -24.131 1.00 36.09 359 ASN A N 1
ATOM 2714 C CA . ASN A 1 353 ? 4.210 -15.635 -25.567 1.00 31.36 359 ASN A CA 1
ATOM 2715 C C . ASN A 1 353 ? 2.941 -16.168 -26.249 1.00 31.48 359 ASN A C 1
ATOM 2716 O O . ASN A 1 353 ? 2.956 -16.403 -27.463 1.00 39.82 359 ASN A O 1
ATOM 2721 N N . GLY A 1 354 ? 1.858 -16.342 -25.475 1.00 28.08 360 GLY A N 1
ATOM 2722 C CA . GLY A 1 354 ? 0.548 -16.640 -26.041 1.00 24.36 360 GLY A CA 1
ATOM 2723 C C . GLY A 1 354 ? -0.079 -15.412 -26.696 1.00 31.94 360 GLY A C 1
ATOM 2724 O O . GLY A 1 354 ? -1.020 -14.813 -26.148 1.00 33.05 360 GLY A O 1
ATOM 2725 N N . LYS A 1 355 ? 0.441 -15.049 -27.870 1.00 36.73 361 LYS A N 1
ATOM 2726 C CA . LYS A 1 355 ? 0.061 -13.821 -28.571 1.00 35.51 361 LYS A CA 1
ATOM 2727 C C . LYS A 1 355 ? -0.187 -14.052 -30.072 1.00 42.50 361 LYS A C 1
ATOM 2728 O O . LYS A 1 355 ? 0.350 -14.982 -30.669 1.00 38.20 361 LYS A O 1
ATOM 2734 N N . SER A 1 356 ? -0.980 -13.180 -30.680 1.00 39.42 362 SER A N 1
ATOM 2735 C CA . SER A 1 356 ? -1.334 -13.327 -32.080 1.00 41.07 362 SER A CA 1
ATOM 2736 C C . SER A 1 356 ? -0.975 -12.036 -32.801 1.00 39.93 362 SER A C 1
ATOM 2737 O O . SER A 1 356 ? -1.252 -11.858 -33.988 1.00 44.20 362 SER A O 1
ATOM 2740 N N . THR A 1 357 ? -0.370 -11.130 -32.051 1.00 40.69 363 THR A N 1
ATOM 2741 C CA . THR A 1 357 ? -0.085 -9.800 -32.541 1.00 43.88 363 THR A CA 1
ATOM 2742 C C . THR A 1 357 ? 1.407 -9.494 -32.389 1.00 46.37 363 THR A C 1
ATOM 2743 O O . THR A 1 357 ? 2.028 -9.849 -31.373 1.00 44.88 363 THR A O 1
ATOM 2747 N N . ARG A 1 358 ? 1.978 -8.839 -33.399 1.00 39.52 364 ARG A N 1
ATOM 2748 C CA . ARG A 1 358 ? 3.326 -8.319 -33.270 1.00 46.81 364 ARG A CA 1
ATOM 2749 C C . ARG A 1 358 ? 3.299 -7.053 -32.438 1.00 51.73 364 ARG A C 1
ATOM 2750 O O . ARG A 1 358 ? 2.237 -6.509 -32.147 1.00 57.25 364 ARG A O 1
ATOM 2758 N N . ALA A 1 359 ? 4.483 -6.598 -32.053 1.00 48.04 365 ALA A N 1
ATOM 2759 C CA . ALA A 1 359 ? 4.620 -5.421 -31.209 1.00 46.77 365 ALA A CA 1
ATOM 2760 C C . ALA A 1 359 ? 3.986 -4.186 -31.849 1.00 50.50 365 ALA A C 1
ATOM 2761 O O . ALA A 1 359 ? 3.456 -3.322 -31.141 1.00 55.21 365 ALA A O 1
ATOM 2763 N N . ASP A 1 360 ? 4.056 -4.103 -33.179 1.00 49.20 366 ASP A N 1
ATOM 2764 C CA . ASP A 1 360 ? 3.439 -2.993 -33.899 1.00 59.13 366 ASP A CA 1
ATOM 2765 C C . ASP A 1 360 ? 1.909 -3.107 -33.892 1.00 64.07 366 ASP A C 1
ATOM 2766 O O . ASP A 1 360 ? 1.208 -2.089 -33.819 1.00 70.34 366 ASP A O 1
ATOM 2771 N N . GLY A 1 361 ? 1.411 -4.345 -33.891 1.00 55.32 367 GLY A N 1
ATOM 2772 C CA . GLY A 1 361 ? -0.015 -4.607 -33.854 1.00 52.06 367 GLY A CA 1
ATOM 2773 C C . GLY A 1 361 ? -0.495 -5.417 -35.040 1.00 52.33 367 GLY A C 1
ATOM 2774 O O . GLY A 1 361 ? -1.678 -5.747 -35.127 1.00 48.88 367 GLY A O 1
ATOM 2775 N N . SER A 1 362 ? 0.418 -5.731 -35.955 1.00 44.08 368 SER A N 1
ATOM 2776 C CA . SER A 1 362 ? 0.093 -6.526 -37.125 1.00 45.59 368 SER A CA 1
ATOM 2777 C C . SER A 1 362 ? -0.017 -7.996 -36.738 1.00 46.58 368 SER A C 1
ATOM 2778 O O . SER A 1 362 ? 0.569 -8.437 -35.757 1.00 46.30 368 SER A O 1
ATOM 2781 N N . PRO A 1 363 ? -0.773 -8.766 -37.509 1.00 48.26 369 PRO A N 1
ATOM 2782 C CA . PRO A 1 363 ? -1.019 -10.182 -37.221 1.00 43.23 369 PRO A CA 1
ATOM 2783 C C . PRO A 1 363 ? 0.201 -11.054 -37.509 1.00 51.09 369 PRO A C 1
ATOM 2784 O O . PRO A 1 363 ? 0.924 -10.802 -38.491 1.00 46.50 369 PRO A O 1
ATOM 2788 N N . VAL A 1 364 ? 0.438 -12.054 -36.654 1.00 50.05 370 VAL A N 1
ATOM 2789 C CA . VAL A 1 364 ? 1.562 -12.981 -36.852 1.00 48.89 370 VAL A CA 1
ATOM 2790 C C . VAL A 1 364 ? 1.265 -13.918 -38.021 1.00 52.57 370 VAL A C 1
ATOM 2791 O O . VAL A 1 364 ? 0.102 -14.174 -38.326 1.00 49.48 370 VAL A O 1
ATOM 2795 N N . SER A 1 365 ? 2.313 -14.414 -38.678 1.00 54.92 371 SER A N 1
ATOM 2796 C CA . SER A 1 365 ? 2.145 -15.261 -39.855 1.00 58.83 371 SER A CA 1
ATOM 2797 C C . SER A 1 365 ? 2.433 -16.715 -39.510 1.00 56.48 371 SER A C 1
ATOM 2798 O O . SER A 1 365 ? 2.273 -17.601 -40.355 1.00 59.78 371 SER A O 1
ATOM 2801 N N . ALA A 1 366 ? 2.841 -16.950 -38.262 1.00 49.69 372 ALA A N 1
ATOM 2802 C CA . ALA A 1 366 ? 3.199 -18.285 -37.783 1.00 43.84 372 ALA A CA 1
ATOM 2803 C C . ALA A 1 366 ? 2.848 -18.432 -36.305 1.00 40.54 372 ALA A C 1
ATOM 2804 O O . ALA A 1 366 ? 2.513 -17.425 -35.660 1.00 38.36 372 ALA A O 1
ATOM 2806 N N . ASP A 1 367 ? 2.944 -19.665 -35.786 1.00 37.59 373 ASP A N 1
ATOM 2807 C CA . ASP A 1 367 ? 2.637 -19.979 -34.379 1.00 39.53 373 ASP A CA 1
ATOM 2808 C C . ASP A 1 367 ? 3.547 -19.193 -33.443 1.00 41.82 373 ASP A C 1
ATOM 2809 O O . ASP A 1 367 ? 4.690 -18.874 -33.806 1.00 37.18 373 ASP A O 1
ATOM 2814 N N . THR A 1 368 ? 3.036 -18.857 -32.266 1.00 44.38 374 THR A N 1
ATOM 2815 C CA . THR A 1 368 ? 3.834 -18.039 -31.377 1.00 49.94 374 THR A CA 1
ATOM 2816 C C . THR A 1 368 ? 4.360 -18.742 -30.114 1.00 51.34 374 THR A C 1
ATOM 2817 O O . THR A 1 368 ? 5.542 -18.876 -29.906 1.00 86.92 374 THR A O 1
ATOM 2821 N N . GLY A 1 369 ? 3.486 -19.093 -29.203 1.00 39.44 375 GLY A N 1
ATOM 2822 C CA . GLY A 1 369 ? 3.955 -19.542 -27.896 1.00 36.91 375 GLY A CA 1
ATOM 2823 C C . GLY A 1 369 ? 3.463 -20.942 -27.618 1.00 36.37 375 GLY A C 1
ATOM 2824 O O . GLY A 1 369 ? 2.274 -21.226 -27.840 1.00 30.49 375 GLY A O 1
ATOM 2825 N N . GLU A 1 370 ? 4.370 -21.798 -27.154 1.00 30.16 376 GLU A N 1
ATOM 2826 C CA . GLU A 1 370 ? 4.079 -23.203 -26.949 1.00 33.21 376 GLU A CA 1
ATOM 2827 C C . GLU A 1 370 ? 3.284 -23.446 -25.659 1.00 33.72 376 GLU A C 1
ATOM 2828 O O . GLU A 1 370 ? 3.307 -22.620 -24.740 1.00 32.33 376 GLU A O 1
ATOM 2834 N N . ILE A 1 371 ? 2.585 -24.579 -25.591 1.00 33.91 377 ILE A N 1
ATOM 2835 C CA . ILE A 1 371 ? 1.941 -24.999 -24.354 1.00 32.43 377 ILE A CA 1
ATOM 2836 C C . ILE A 1 371 ? 3.021 -25.608 -23.469 1.00 27.57 377 ILE A C 1
ATOM 2837 O O . ILE A 1 371 ? 3.753 -26.494 -23.905 1.00 31.24 377 ILE A O 1
ATOM 2842 N N . PHE A 1 372 ? 3.123 -25.155 -22.227 1.00 28.50 378 PHE A N 1
ATOM 2843 C CA . PHE A 1 372 ? 4.107 -25.744 -21.311 1.00 30.90 378 PHE A CA 1
ATOM 2844 C C . PHE A 1 372 ? 3.358 -26.552 -20.255 1.00 32.38 378 PHE A C 1
ATOM 2845 O O . PHE A 1 372 ? 2.313 -26.107 -19.774 1.00 31.94 378 PHE A O 1
ATOM 2853 N N . TRP A 1 373 ? 3.881 -27.729 -19.909 1.00 27.23 379 TRP A N 1
ATOM 2854 C CA . TRP A 1 373 ? 3.237 -28.598 -18.924 1.00 28.40 379 TRP A CA 1
ATOM 2855 C C . TRP A 1 373 ? 4.258 -29.598 -18.391 1.00 36.10 379 TRP A C 1
ATOM 2856 O O . TRP A 1 373 ? 5.223 -29.906 -19.081 1.00 42.30 379 TRP A O 1
ATOM 2867 N N . GLY A 1 374 ? 4.037 -30.117 -17.184 1.00 27.77 380 GLY A N 1
ATOM 2868 C CA . GLY A 1 374 ? 4.839 -31.214 -16.672 1.00 21.01 380 GLY A CA 1
ATOM 2869 C C . GLY A 1 374 ? 4.550 -31.537 -15.225 1.00 25.95 380 GLY A C 1
ATOM 2870 O O . GLY A 1 374 ? 3.692 -30.915 -14.597 1.00 28.29 380 GLY A O 1
ATOM 2871 N N . GLU A 1 375 ? 5.275 -32.529 -14.711 1.00 29.44 381 GLU A N 1
ATOM 2872 C CA . GLU A 1 375 ? 5.205 -32.941 -13.308 1.00 20.75 381 GLU A CA 1
ATOM 2873 C C . GLU A 1 375 ? 6.601 -33.418 -12.895 1.00 28.73 381 GLU A C 1
ATOM 2874 O O . GLU A 1 375 ? 7.372 -33.863 -13.743 1.00 27.42 381 GLU A O 1
ATOM 2880 N N . PRO A 1 376 ? 6.921 -33.356 -11.594 1.00 28.56 382 PRO A N 1
ATOM 2881 C CA . PRO A 1 376 ? 8.246 -33.769 -11.113 1.00 24.97 382 PRO A CA 1
ATOM 2882 C C . PRO A 1 376 ? 8.562 -35.214 -11.468 1.00 28.58 382 PRO A C 1
ATOM 2883 O O . PRO A 1 376 ? 7.675 -36.055 -11.542 1.00 28.60 382 PRO A O 1
ATOM 2887 N N . GLY A 1 377 ? 9.846 -35.487 -11.657 1.00 32.61 383 GLY A N 1
ATOM 2888 C CA . GLY A 1 377 ? 10.308 -36.775 -12.103 1.00 29.97 383 GLY A CA 1
ATOM 2889 C C . GLY A 1 377 ? 10.187 -37.903 -11.110 1.00 46.38 383 GLY A C 1
ATOM 2890 O O . GLY A 1 377 ? 10.499 -37.767 -9.923 1.00 31.81 383 GLY A O 1
ATOM 2891 N N . THR A 1 378 ? 9.768 -39.029 -11.685 1.00 63.72 384 THR A N 1
ATOM 2892 C CA . THR A 1 378 ? 9.389 -40.263 -11.028 1.00 54.51 384 THR A CA 1
ATOM 2893 C C . THR A 1 378 ? 7.939 -40.224 -10.542 1.00 59.99 384 THR A C 1
ATOM 2894 O O . THR A 1 378 ? 7.427 -41.215 -10.027 1.00 88.23 384 THR A O 1
ATOM 2898 N N . ASN A 1 379 ? 7.270 -39.090 -10.702 1.00 34.46 385 ASN A N 1
ATOM 2899 C CA . ASN A 1 379 ? 5.813 -39.119 -10.635 1.00 33.45 385 ASN A CA 1
ATOM 2900 C C . ASN A 1 379 ? 5.306 -39.155 -12.067 1.00 35.51 385 ASN A C 1
ATOM 2901 O O . ASN A 1 379 ? 4.577 -40.061 -12.452 1.00 40.17 385 ASN A O 1
ATOM 2906 N N . GLY A 1 380 ? 5.754 -38.184 -12.862 1.00 29.11 386 GLY A N 1
ATOM 2907 C CA . GLY A 1 380 ? 5.326 -38.060 -14.241 1.00 32.66 386 GLY A CA 1
ATOM 2908 C C . GLY A 1 380 ? 5.652 -39.321 -15.008 1.00 36.46 386 GLY A C 1
ATOM 2909 O O . GLY A 1 380 ? 4.895 -39.758 -15.876 1.00 35.35 386 GLY A O 1
ATOM 2910 N N . GLN A 1 381 ? 6.792 -39.906 -14.670 1.00 33.36 387 GLN A N 1
ATOM 2911 C CA . GLN A 1 381 ? 7.266 -41.128 -15.292 1.00 35.53 387 GLN A CA 1
ATOM 2912 C C . GLN A 1 381 ? 6.180 -42.190 -15.301 1.00 33.31 387 GLN A C 1
ATOM 2913 O O . GLN A 1 381 ? 5.978 -42.886 -16.303 1.00 41.45 387 GLN A O 1
ATOM 2919 N N . HIS A 1 382 ? 5.481 -42.312 -14.177 1.00 36.40 388 HIS A N 1
ATOM 2920 C CA . HIS A 1 382 ? 4.425 -43.317 -14.016 1.00 41.66 388 HIS A CA 1
ATOM 2921 C C . HIS A 1 382 ? 3.045 -42.815 -14.443 1.00 44.10 388 HIS A C 1
ATOM 2922 O O . HIS A 1 382 ? 2.066 -43.550 -14.372 1.00 51.80 388 HIS A O 1
ATOM 2929 N N . ALA A 1 383 ? 2.963 -41.564 -14.877 1.00 33.55 389 ALA A N 1
ATOM 2930 C CA . ALA A 1 383 ? 1.676 -40.991 -15.247 1.00 36.11 389 ALA A CA 1
ATOM 2931 C C . ALA A 1 383 ? 1.495 -40.853 -16.755 1.00 32.11 389 ALA A C 1
ATOM 2932 O O . ALA A 1 383 ? 0.475 -41.297 -17.297 1.00 41.10 389 ALA A O 1
ATOM 2934 N N . PHE A 1 384 ? 2.479 -40.256 -17.432 1.00 28.55 390 PHE A N 1
ATOM 2935 C CA . PHE A 1 384 ? 2.312 -39.896 -18.840 1.00 26.44 390 PHE A CA 1
ATOM 2936 C C . PHE A 1 384 ? 3.477 -40.168 -19.773 1.00 33.71 390 PHE A C 1
ATOM 2937 O O . PHE A 1 384 ? 3.400 -39.836 -20.958 1.00 37.49 390 PHE A O 1
ATOM 2945 N N . TYR A 1 385 ? 4.551 -40.760 -19.266 1.00 27.74 391 TYR A N 1
ATOM 2946 C CA . TYR A 1 385 ? 5.693 -41.051 -20.128 1.00 28.45 391 TYR A CA 1
ATOM 2947 C C . TYR A 1 385 ? 5.309 -42.102 -21.163 1.00 26.27 391 TYR A C 1
ATOM 2948 O O . TYR A 1 385 ? 5.919 -42.168 -22.227 1.00 35.09 391 TYR A O 1
ATOM 2957 N N . GLN A 1 386 ? 4.296 -42.919 -20.861 1.00 31.44 392 GLN A N 1
ATOM 2958 C CA . GLN A 1 386 ? 3.805 -43.887 -21.849 1.00 28.67 392 GLN A CA 1
ATOM 2959 C C . GLN A 1 386 ? 3.585 -43.179 -23.174 1.00 30.28 392 GLN A C 1
ATOM 2960 O O . GLN A 1 386 ? 4.009 -43.655 -24.230 1.00 29.57 392 GLN A O 1
ATOM 2966 N N . LEU A 1 387 ? 2.938 -42.022 -23.102 1.00 22.13 393 LEU A N 1
ATOM 2967 C CA . LEU A 1 387 ? 2.647 -41.240 -24.297 1.00 30.15 393 LEU A CA 1
ATOM 2968 C C . LEU A 1 387 ? 3.910 -40.593 -24.858 1.00 30.30 393 LEU A C 1
ATOM 2969 O O . LEU A 1 387 ? 4.104 -40.555 -26.070 1.00 35.67 393 LEU A O 1
ATOM 2974 N N . LEU A 1 388 ? 4.771 -40.089 -23.978 1.00 33.77 394 LEU A N 1
ATOM 2975 C CA . LEU A 1 388 ? 6.055 -39.533 -24.412 1.00 34.51 394 LEU A CA 1
ATOM 2976 C C . LEU A 1 388 ? 6.826 -40.549 -25.262 1.00 31.53 394 LEU A C 1
ATOM 2977 O O . LEU A 1 388 ? 7.369 -40.207 -26.316 1.00 28.54 394 LEU A O 1
ATOM 2982 N N . HIS A 1 389 ? 6.840 -41.802 -24.812 1.00 32.25 395 HIS A N 1
ATOM 2983 C CA . HIS A 1 389 ? 7.576 -42.855 -25.501 1.00 38.05 395 HIS A CA 1
ATOM 2984 C C . HIS A 1 389 ? 6.8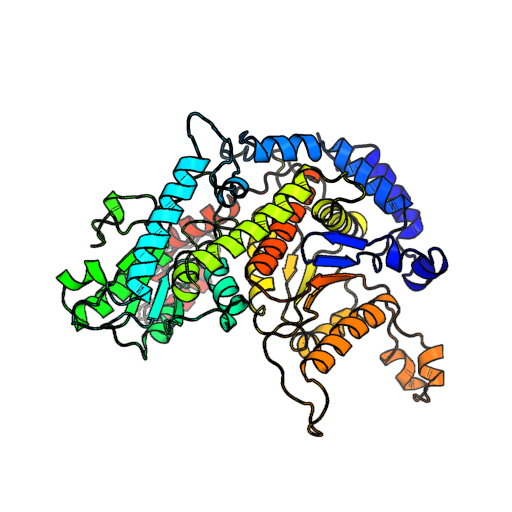61 -43.408 -26.738 1.00 40.48 395 HIS A C 1
ATOM 2985 O O . HIS A 1 389 ? 7.455 -43.482 -27.810 1.00 39.88 395 HIS A O 1
ATOM 2992 N N . GLN A 1 390 ? 5.596 -43.792 -26.587 1.00 36.20 396 GLN A N 1
ATOM 2993 C CA . GLN A 1 390 ? 4.927 -44.545 -27.641 1.00 41.06 396 GLN A CA 1
ATOM 2994 C C . GLN A 1 390 ? 3.789 -43.787 -28.275 1.00 40.11 396 GLN A C 1
ATOM 2995 O O . GLN A 1 390 ? 3.053 -44.336 -29.105 1.00 44.79 396 GLN A O 1
ATOM 3001 N N . GLY A 1 391 ? 3.653 -42.520 -27.904 1.00 37.28 397 GLY A N 1
ATOM 3002 C CA . GLY A 1 391 ? 2.601 -41.686 -28.454 1.00 28.48 397 GLY A CA 1
ATOM 3003 C C . GLY A 1 391 ? 2.944 -41.188 -29.852 1.00 42.32 397 GLY A C 1
ATOM 3004 O O . GLY A 1 391 ? 3.950 -41.563 -30.467 1.00 36.14 397 GLY A O 1
ATOM 3005 N N . THR A 1 392 ? 2.113 -40.284 -30.327 1.00 37.23 398 THR A N 1
ATOM 3006 C CA . THR A 1 392 ? 2.114 -39.902 -31.707 1.00 38.01 398 THR A CA 1
ATOM 3007 C C . THR A 1 392 ? 2.484 -38.435 -31.748 1.00 36.90 398 THR A C 1
ATOM 3008 O O . THR A 1 392 ? 2.471 -37.822 -32.806 1.00 33.49 398 THR A O 1
ATOM 3012 N N . ARG A 1 393 ? 2.788 -37.879 -30.576 1.00 37.55 399 ARG A N 1
ATOM 3013 C CA . ARG A 1 393 ? 3.036 -36.449 -30.426 1.00 38.44 399 ARG A CA 1
ATOM 3014 C C . ARG A 1 393 ? 4.522 -36.151 -30.232 1.00 39.51 399 ARG A C 1
ATOM 3015 O O . ARG A 1 393 ? 5.190 -36.835 -29.467 1.00 35.41 399 ARG A O 1
ATOM 3023 N N . LEU A 1 394 ? 5.028 -35.125 -30.912 1.00 39.13 400 LEU A N 1
ATOM 3024 C CA . LEU A 1 394 ? 6.362 -34.602 -30.645 1.00 35.69 400 LEU A CA 1
ATOM 3025 C C . LEU A 1 394 ? 6.269 -33.597 -29.489 1.00 35.99 400 LEU A C 1
ATOM 3026 O O . LEU A 1 394 ? 5.599 -32.569 -29.601 1.00 27.41 400 LEU A O 1
ATOM 3031 N N . VAL A 1 395 ? 6.911 -33.928 -28.367 1.00 32.04 401 VAL A N 1
ATOM 3032 C CA . VAL A 1 395 ? 6.930 -33.087 -27.163 1.00 32.75 401 VAL A CA 1
ATOM 3033 C C . VAL A 1 395 ? 8.357 -32.874 -26.650 1.00 33.17 401 VAL A C 1
ATOM 3034 O O . VAL A 1 395 ? 8.822 -33.616 -25.787 1.00 29.64 401 VAL A O 1
ATOM 3038 N N . PRO A 1 396 ? 9.057 -31.863 -27.197 1.00 29.36 402 PRO A N 1
ATOM 3039 C CA . PRO A 1 396 ? 10.413 -31.636 -26.672 1.00 29.70 402 PRO A CA 1
ATOM 3040 C C . PRO A 1 396 ? 10.402 -31.557 -25.149 1.00 29.45 402 PRO A C 1
ATOM 3041 O O . PRO A 1 396 ? 9.489 -30.956 -24.582 1.00 31.02 402 PRO A O 1
ATOM 3045 N N . ALA A 1 397 ? 11.385 -32.171 -24.492 1.00 29.24 403 ALA A N 1
ATOM 3046 C CA . ALA A 1 397 ? 11.344 -32.296 -23.032 1.00 27.20 403 ALA A CA 1
ATOM 3047 C C . ALA A 1 397 ? 12.570 -31.712 -22.340 1.00 32.85 403 ALA A C 1
ATOM 3048 O O . ALA A 1 397 ? 13.699 -31.930 -22.784 1.00 33.53 403 ALA A O 1
ATOM 3050 N N . ASP A 1 398 ? 12.341 -30.979 -21.249 1.00 34.55 404 ASP A N 1
ATOM 3051 C CA . ASP A 1 398 ? 13.437 -30.467 -20.421 1.00 32.91 404 ASP A CA 1
ATOM 3052 C C . ASP A 1 398 ? 13.552 -31.307 -19.161 1.00 35.56 404 ASP A C 1
ATOM 3053 O O . ASP A 1 398 ? 12.669 -31.275 -18.297 1.00 32.59 404 ASP A O 1
ATOM 3058 N N . PHE A 1 399 ? 14.638 -32.057 -19.041 1.00 27.68 405 PHE A N 1
ATOM 3059 C CA . PHE A 1 399 ? 14.901 -32.746 -17.790 1.00 31.84 405 PHE A CA 1
ATOM 3060 C C . PHE A 1 399 ? 15.765 -31.868 -16.895 1.00 35.10 405 PHE A C 1
ATOM 3061 O O . PHE A 1 399 ? 16.855 -31.437 -17.290 1.00 32.86 405 PHE A O 1
ATOM 3069 N N . ILE A 1 400 ? 15.265 -31.582 -15.698 1.00 27.48 406 ILE A N 1
ATOM 3070 C CA . ILE A 1 400 ? 16.045 -30.829 -14.722 1.00 28.37 406 ILE A CA 1
ATOM 3071 C C . ILE A 1 400 ? 16.384 -31.711 -13.524 1.00 27.21 406 ILE A C 1
ATOM 3072 O O . ILE A 1 400 ? 15.499 -32.347 -12.952 1.00 33.33 406 ILE A O 1
ATOM 3077 N N . GLY A 1 401 ? 17.657 -31.741 -13.134 1.00 30.88 407 GLY A N 1
ATOM 3078 C CA . GLY A 1 401 ? 18.084 -32.593 -12.035 1.00 26.06 407 GLY A CA 1
ATOM 3079 C C . GLY A 1 401 ? 19.211 -32.019 -11.203 1.00 30.66 407 GLY A C 1
ATOM 3080 O O . GLY A 1 401 ? 19.884 -31.076 -11.612 1.00 32.99 407 GLY A O 1
ATOM 3081 N N . PHE A 1 402 ? 19.421 -32.598 -10.028 1.00 30.50 408 PHE A N 1
ATOM 3082 C CA . PHE A 1 402 ? 20.450 -32.130 -9.113 1.00 32.03 408 PHE A CA 1
ATOM 3083 C C . PHE A 1 402 ? 21.374 -33.274 -8.757 1.00 38.33 408 PHE A C 1
ATOM 3084 O O . PHE A 1 402 ? 20.915 -34.359 -8.385 1.00 34.27 408 PHE A O 1
ATOM 3092 N N . ALA A 1 403 ? 22.676 -33.027 -8.893 1.00 32.74 409 ALA A N 1
ATOM 3093 C CA . ALA A 1 403 ? 23.690 -34.039 -8.623 1.00 30.08 409 ALA A CA 1
ATOM 3094 C C . ALA A 1 403 ? 23.729 -34.418 -7.153 1.00 30.76 409 ALA A C 1
ATOM 3095 O O . ALA A 1 403 ? 23.611 -35.590 -6.810 1.00 37.71 409 ALA A O 1
ATOM 3097 N N . GLN A 1 404 ? 23.911 -33.421 -6.290 1.00 30.91 410 GLN A N 1
ATOM 3098 C CA . GLN A 1 404 ? 24.002 -33.641 -4.848 1.00 35.20 410 GLN A CA 1
ATOM 3099 C C . GLN A 1 404 ? 22.614 -33.520 -4.226 1.00 38.22 410 GLN A C 1
ATOM 3100 O O . GLN A 1 404 ? 21.901 -32.554 -4.491 1.00 39.22 410 GLN A O 1
ATOM 3106 N N . PRO A 1 405 ? 22.225 -34.496 -3.393 1.00 39.69 411 PRO A N 1
ATOM 3107 C CA . PRO A 1 405 ? 20.955 -34.380 -2.667 1.00 41.72 411 PRO A CA 1
ATOM 3108 C C . PRO A 1 405 ? 21.132 -33.543 -1.413 1.00 37.42 411 PRO A C 1
ATOM 3109 O O . PRO A 1 405 ? 22.252 -33.407 -0.927 1.00 43.96 411 PRO A O 1
ATOM 3113 N N . LEU A 1 406 ? 20.042 -32.981 -0.903 1.00 37.26 412 LEU A N 1
ATOM 3114 C CA . LEU A 1 406 ? 20.082 -32.181 0.315 1.00 40.74 412 LEU A CA 1
ATOM 3115 C C . LEU A 1 406 ? 20.120 -33.093 1.526 1.00 46.52 412 LEU A C 1
ATOM 3116 O O . LEU A 1 406 ? 20.847 -32.853 2.489 1.00 57.23 412 LEU A O 1
ATOM 3121 N N . ASP A 1 407 ? 19.303 -34.135 1.461 1.00 45.52 413 ASP A N 1
ATOM 3122 C CA . ASP A 1 407 ? 19.259 -35.195 2.451 1.00 46.66 413 ASP A CA 1
ATOM 3123 C C . ASP A 1 407 ? 19.067 -36.477 1.668 1.00 41.11 413 ASP A C 1
ATOM 3124 O O . ASP A 1 407 ? 18.508 -36.456 0.573 1.00 39.20 413 ASP A O 1
ATOM 3129 N N . ASP A 1 408 ? 19.524 -37.592 2.216 1.00 33.32 414 ASP A N 1
ATOM 3130 C CA . ASP A 1 408 ? 19.444 -38.840 1.491 1.00 29.56 414 ASP A CA 1
ATOM 3131 C C . ASP A 1 408 ? 19.095 -39.990 2.431 1.00 34.86 414 ASP A C 1
ATOM 3132 O O . ASP A 1 408 ? 19.208 -39.875 3.654 1.00 29.86 414 ASP A O 1
ATOM 3137 N N . LEU A 1 409 ? 18.660 -41.091 1.826 1.00 28.50 415 LEU A N 1
ATOM 3138 C CA . LEU A 1 409 ? 18.234 -42.304 2.516 1.00 39.64 415 LEU A CA 1
ATOM 3139 C C . LEU A 1 409 ? 18.846 -43.485 1.770 1.00 37.42 415 LEU A C 1
ATOM 3140 O O . LEU A 1 409 ? 19.089 -43.402 0.563 1.00 36.99 415 LEU A O 1
ATOM 3145 N N . PRO A 1 410 ? 19.098 -44.595 2.479 1.00 39.66 416 PRO A N 1
ATOM 3146 C CA . PRO A 1 410 ? 19.574 -45.806 1.804 1.00 42.82 416 PRO A CA 1
ATOM 3147 C C . PRO A 1 410 ? 18.475 -46.508 0.998 1.00 44.81 416 PRO A C 1
ATOM 3148 O O . PRO A 1 410 ? 17.279 -46.288 1.233 1.00 37.55 416 PRO A O 1
ATOM 3152 N N . THR A 1 411 ? 18.890 -47.354 0.058 1.00 42.68 417 THR A N 1
ATOM 3153 C CA . THR A 1 411 ? 17.959 -48.192 -0.689 1.00 42.64 417 THR A CA 1
ATOM 3154 C C . THR A 1 411 ? 17.362 -49.250 0.225 1.00 48.35 417 THR A C 1
ATOM 3155 O O . THR A 1 411 ? 17.563 -49.205 1.446 1.00 46.13 417 THR A O 1
ATOM 3159 N N . ALA A 1 412 ? 16.650 -50.208 -0.359 1.00 43.87 418 ALA A N 1
ATOM 3160 C CA . ALA A 1 412 ? 15.907 -51.166 0.446 1.00 47.36 418 ALA A CA 1
ATOM 3161 C C . ALA A 1 412 ? 16.771 -52.220 1.117 1.00 52.47 418 ALA A C 1
ATOM 3162 O O . ALA A 1 412 ? 16.297 -52.945 1.986 1.00 62.48 418 ALA A O 1
ATOM 3164 N N . GLU A 1 413 ? 18.032 -52.326 0.719 1.00 57.17 419 GLU A N 1
ATOM 3165 C CA . GLU A 1 413 ? 18.935 -53.271 1.376 1.00 62.72 419 GLU A CA 1
ATOM 3166 C C . GLU A 1 413 ? 19.779 -52.610 2.467 1.00 59.60 419 GLU A C 1
ATOM 3167 O O . GLU A 1 413 ? 20.633 -53.249 3.087 1.00 63.36 419 GLU A O 1
ATOM 3173 N N . GLY A 1 414 ? 19.528 -51.327 2.697 1.00 50.86 420 GLY A N 1
ATOM 3174 C CA . GLY A 1 414 ? 20.206 -50.603 3.754 1.00 52.43 420 GLY A CA 1
ATOM 3175 C C . GLY A 1 414 ? 21.572 -50.095 3.340 1.00 52.01 420 GLY A C 1
ATOM 3176 O O . GLY A 1 414 ? 22.386 -49.715 4.181 1.00 51.50 420 GLY A O 1
ATOM 3177 N N . THR A 1 415 ? 21.826 -50.100 2.038 1.00 46.15 421 THR A N 1
ATOM 3178 C CA . THR A 1 415 ? 23.038 -49.515 1.487 1.00 44.67 421 THR A CA 1
ATOM 3179 C C . THR A 1 415 ? 22.668 -48.565 0.348 1.00 50.13 421 THR A C 1
ATOM 3180 O O . THR A 1 415 ? 21.491 -48.422 0.000 1.00 52.25 421 THR A O 1
ATOM 3184 N N . GLY A 1 416 ? 23.670 -47.911 -0.228 1.00 42.45 422 GLY A N 1
ATOM 3185 C CA . GLY A 1 416 ? 23.447 -47.084 -1.399 1.00 46.38 422 GLY A CA 1
ATOM 3186 C C . GLY A 1 416 ? 22.662 -45.813 -1.130 1.00 46.05 422 GLY A C 1
ATOM 3187 O O . GLY A 1 416 ? 22.736 -45.247 -0.042 1.00 42.19 422 GLY A O 1
ATOM 3188 N N . SER A 1 417 ? 21.896 -45.373 -2.125 1.00 40.44 423 SER A N 1
ATOM 3189 C CA . SER A 1 417 ? 21.318 -44.038 -2.098 1.00 36.10 423 SER A CA 1
ATOM 3190 C C . SER A 1 417 ? 20.009 -43.956 -2.881 1.00 32.61 423 SER A C 1
ATOM 3191 O O . SER A 1 417 ? 19.961 -44.304 -4.064 1.00 32.54 423 SER A O 1
ATOM 3194 N N . MET A 1 418 ? 18.952 -43.472 -2.231 1.00 33.27 424 MET A N 1
ATOM 3195 C CA . MET A 1 418 ? 17.682 -43.254 -2.928 1.00 34.29 424 MET A CA 1
ATOM 3196 C C . MET A 1 418 ? 17.862 -42.178 -3.987 1.00 31.44 424 MET A C 1
ATOM 3197 O O . MET A 1 418 ? 17.311 -42.281 -5.074 1.00 32.79 424 MET A O 1
ATOM 3202 N N . HIS A 1 419 ? 18.670 -41.168 -3.678 1.00 27.40 425 HIS A N 1
ATOM 3203 C CA . HIS A 1 419 ? 18.941 -40.123 -4.651 1.00 33.21 425 HIS A CA 1
ATOM 3204 C C . HIS A 1 419 ? 19.579 -40.668 -5.938 1.00 36.22 425 HIS A C 1
ATOM 3205 O O . HIS A 1 419 ? 19.227 -40.227 -7.035 1.00 34.74 425 HIS A O 1
ATOM 3212 N N . ASP A 1 420 ? 20.505 -41.618 -5.808 1.00 32.61 426 ASP A N 1
ATOM 3213 C CA . ASP A 1 420 ? 21.106 -42.259 -6.981 1.00 30.22 426 ASP A CA 1
ATOM 3214 C C . ASP A 1 420 ? 20.061 -43.075 -7.748 1.00 34.22 426 ASP A C 1
ATOM 3215 O O . ASP A 1 420 ? 20.150 -43.222 -8.969 1.00 38.64 426 ASP A O 1
ATOM 3220 N N . LEU A 1 421 ? 19.075 -43.612 -7.032 1.00 31.84 427 LEU A N 1
ATOM 3221 C CA . LEU A 1 421 ? 17.968 -44.308 -7.688 1.00 39.46 427 LEU A CA 1
ATOM 3222 C C . LEU A 1 421 ? 17.220 -43.324 -8.574 1.00 30.30 427 LEU A C 1
ATOM 3223 O O . LEU A 1 421 ? 16.956 -43.602 -9.743 1.00 30.39 427 LEU A O 1
ATOM 3228 N N . LEU A 1 422 ? 16.894 -42.172 -7.993 1.00 28.05 428 LEU A N 1
ATOM 3229 C CA . LEU A 1 422 ? 16.189 -41.094 -8.680 1.00 38.13 428 LEU A CA 1
ATOM 3230 C C . LEU A 1 422 ? 16.928 -40.760 -9.967 1.00 40.09 428 LEU A C 1
ATOM 3231 O O . LEU A 1 422 ? 16.353 -40.746 -11.064 1.00 38.15 428 LEU A O 1
ATOM 3236 N N . MET A 1 423 ? 18.220 -40.491 -9.816 1.00 30.03 429 MET A N 1
ATOM 3237 C CA . MET A 1 423 ? 19.024 -39.962 -10.917 1.00 29.21 429 MET A CA 1
ATOM 3238 C C . MET A 1 423 ? 19.331 -40.996 -11.996 1.00 29.06 429 MET A C 1
ATOM 3239 O O . MET A 1 423 ? 19.597 -40.632 -13.143 1.00 32.23 429 MET A O 1
ATOM 3244 N N . SER A 1 424 ? 19.286 -42.281 -11.642 1.00 23.96 430 SER A N 1
ATOM 3245 C CA . SER A 1 424 ? 19.465 -43.317 -12.656 1.00 31.35 430 SER A CA 1
ATOM 3246 C C . SER A 1 424 ? 18.315 -43.226 -13.655 1.00 33.25 430 SER A C 1
ATOM 3247 O O . SER A 1 424 ? 18.500 -43.458 -14.842 1.00 32.25 430 SER A O 1
ATOM 3250 N N . ASN A 1 425 ? 17.130 -42.863 -13.164 1.00 26.70 431 ASN A N 1
ATOM 3251 C CA . ASN A 1 425 ? 15.984 -42.639 -14.033 1.00 35.12 431 ASN A CA 1
ATOM 3252 C C . ASN A 1 425 ? 16.198 -41.399 -14.871 1.00 37.31 431 ASN A C 1
ATOM 3253 O O . ASN A 1 425 ? 15.869 -41.366 -16.060 1.00 33.36 431 ASN A O 1
ATOM 3258 N N . PHE A 1 426 ? 16.734 -40.367 -14.229 1.00 30.72 432 PHE A N 1
ATOM 3259 C CA . PHE A 1 426 ? 16.960 -39.098 -14.890 1.00 26.84 432 PHE A CA 1
ATOM 3260 C C . PHE A 1 426 ? 17.810 -39.311 -16.147 1.00 38.28 432 PHE A C 1
ATOM 3261 O O . PHE A 1 426 ? 17.490 -38.784 -17.210 1.00 33.89 432 PHE A O 1
ATOM 3269 N N . PHE A 1 427 ? 18.864 -40.119 -16.041 1.00 30.82 433 PHE A N 1
ATOM 3270 C CA . PHE A 1 427 ? 19.758 -40.316 -17.182 1.00 33.02 433 PHE A CA 1
ATOM 3271 C C . PHE A 1 427 ? 19.197 -41.300 -18.211 1.00 36.99 433 PHE A C 1
ATOM 3272 O O . PHE A 1 427 ? 19.366 -41.117 -19.418 1.00 37.46 433 PHE A O 1
ATOM 3280 N N . ALA A 1 428 ? 18.523 -42.335 -17.730 1.00 32.95 434 ALA A N 1
ATOM 3281 C CA . ALA A 1 428 ? 18.002 -43.375 -18.609 1.00 37.49 434 ALA A CA 1
ATOM 3282 C C . ALA A 1 428 ? 16.853 -42.877 -19.498 1.00 42.07 434 ALA A C 1
ATOM 3283 O O . ALA A 1 428 ? 16.793 -43.201 -20.681 1.00 38.97 434 ALA A O 1
ATOM 3285 N N . GLN A 1 429 ? 15.959 -42.073 -18.930 1.00 33.13 435 GLN A N 1
ATOM 3286 C CA . GLN A 1 429 ? 14.759 -41.637 -19.644 1.00 32.79 435 GLN A CA 1
ATOM 3287 C C . GLN A 1 429 ? 15.087 -40.857 -20.922 1.00 31.76 435 GLN A C 1
ATOM 3288 O O . GLN A 1 429 ? 14.520 -41.129 -21.983 1.00 29.95 435 GLN A O 1
ATOM 3294 N N . THR A 1 430 ? 16.004 -39.897 -20.818 1.00 28.21 436 THR A N 1
ATOM 3295 C CA . THR A 1 430 ? 16.414 -39.104 -21.970 1.00 28.51 436 THR A CA 1
ATOM 3296 C C . THR A 1 430 ? 17.086 -40.001 -23.005 1.00 36.09 436 THR A C 1
ATOM 3297 O O . THR A 1 430 ? 16.889 -39.829 -24.204 1.00 41.59 436 THR A O 1
ATOM 3301 N N . GLN A 1 431 ? 17.871 -40.963 -22.530 1.00 36.91 437 GLN A N 1
ATOM 3302 C CA . GLN A 1 431 ? 18.565 -41.891 -23.411 1.00 40.41 437 GLN A CA 1
ATOM 3303 C C . GLN A 1 431 ? 17.544 -42.714 -24.182 1.00 39.48 437 GLN A C 1
ATOM 3304 O O . GLN A 1 431 ? 17.624 -42.850 -25.404 1.00 38.23 437 GLN A O 1
ATOM 3310 N N . VAL A 1 432 ? 16.578 -43.257 -23.458 1.00 39.22 438 VAL A N 1
ATOM 3311 C CA . VAL A 1 432 ? 15.539 -44.066 -24.068 1.00 36.16 438 VAL A CA 1
ATOM 3312 C C . VAL A 1 432 ? 14.645 -43.239 -24.998 1.00 32.20 438 VAL A C 1
ATOM 3313 O O . VAL A 1 432 ? 14.295 -43.692 -26.083 1.00 37.16 438 VAL A O 1
ATOM 3317 N N . LEU A 1 433 ? 14.292 -42.026 -24.586 1.00 36.61 439 LEU A N 1
ATOM 3318 C CA . LEU A 1 433 ? 13.468 -41.164 -25.428 1.00 35.08 439 LEU A CA 1
ATOM 3319 C C . LEU A 1 433 ? 14.169 -40.881 -26.748 1.00 36.86 439 LEU A C 1
ATOM 3320 O O . LEU A 1 433 ? 13.553 -40.905 -27.812 1.00 32.58 439 LEU A O 1
ATOM 3325 N N . ALA A 1 434 ? 15.468 -40.621 -26.678 1.00 32.68 440 ALA A N 1
ATOM 3326 C CA . ALA A 1 434 ? 16.222 -40.272 -27.874 1.00 39.04 440 ALA A CA 1
ATOM 3327 C C . ALA A 1 434 ? 16.327 -41.427 -28.867 1.00 34.68 440 ALA A C 1
ATOM 3328 O O . ALA A 1 434 ? 16.011 -41.269 -30.040 1.00 36.15 440 ALA A O 1
ATOM 3330 N N . PHE A 1 435 ? 16.769 -42.586 -28.394 1.00 32.17 441 PHE A N 1
ATOM 3331 C CA . PHE A 1 435 ? 17.229 -43.625 -29.308 1.00 42.85 441 PHE A CA 1
ATOM 3332 C C . PHE A 1 435 ? 16.276 -44.808 -29.454 1.00 46.29 441 PHE A C 1
ATOM 3333 O O . PHE A 1 435 ? 16.318 -45.521 -30.454 1.00 48.32 441 PHE A O 1
ATOM 3341 N N . GLY A 1 436 ? 15.411 -45.003 -28.467 1.00 38.44 442 GLY A N 1
ATOM 3342 C CA . GLY A 1 436 ? 14.379 -46.017 -28.564 1.00 36.17 442 GLY A CA 1
ATOM 3343 C C . GLY A 1 436 ? 14.915 -47.429 -28.683 1.00 40.67 442 GLY A C 1
ATOM 3344 O O . GLY A 1 436 ? 16.020 -47.732 -28.230 1.00 40.44 442 GLY A O 1
ATOM 3345 N N . LYS A 1 437 ? 14.116 -48.296 -29.295 1.00 39.12 443 LYS A N 1
ATOM 3346 C CA . LYS A 1 437 ? 14.452 -49.703 -29.426 1.00 40.73 443 LYS A CA 1
ATOM 3347 C C . LYS A 1 437 ? 13.669 -50.312 -30.586 1.00 54.36 443 LYS A C 1
ATOM 3348 O O . LYS A 1 437 ? 12.448 -50.155 -30.671 1.00 52.17 443 LYS A O 1
ATOM 3354 N N . THR A 1 438 ? 14.372 -51.005 -31.478 1.00 54.64 444 THR A N 1
ATOM 3355 C CA . THR A 1 438 ? 13.756 -51.526 -32.697 1.00 47.59 444 THR A CA 1
ATOM 3356 C C . THR A 1 438 ? 13.091 -52.883 -32.500 1.00 44.56 444 THR A C 1
ATOM 3357 O O . THR A 1 438 ? 13.311 -53.566 -31.499 1.00 46.14 444 THR A O 1
ATOM 3361 N N . ALA A 1 439 ? 12.286 -53.269 -33.480 1.00 45.55 445 ALA A N 1
ATOM 3362 C CA . ALA A 1 439 ? 11.660 -54.580 -33.501 1.00 41.41 445 ALA A CA 1
ATOM 3363 C C . ALA A 1 439 ? 12.707 -55.677 -33.388 1.00 47.19 445 ALA A C 1
ATOM 3364 O O . ALA A 1 439 ? 12.553 -56.622 -32.614 1.00 48.40 445 ALA A O 1
ATOM 3366 N N . GLU A 1 440 ? 13.777 -55.546 -34.166 1.00 46.62 446 GLU A N 1
ATOM 3367 C CA . GLU A 1 440 ? 14.853 -56.528 -34.148 1.00 44.64 446 GLU A CA 1
ATOM 3368 C C . GLU A 1 440 ? 15.494 -56.634 -32.769 1.00 48.95 446 GLU A C 1
ATOM 3369 O O . GLU A 1 440 ? 15.816 -57.730 -32.306 1.00 50.02 446 GLU A O 1
ATOM 3375 N N . GLU A 1 441 ? 15.669 -55.488 -32.117 1.00 48.39 447 GLU A N 1
ATOM 3376 C CA . GLU A 1 441 ? 16.312 -55.438 -30.810 1.00 45.23 447 GLU A CA 1
ATOM 3377 C C . GLU A 1 441 ? 15.425 -56.047 -29.730 1.00 45.29 447 GLU A C 1
ATOM 3378 O O . GLU A 1 441 ? 15.917 -56.653 -28.779 1.00 46.74 447 GLU A O 1
ATOM 3384 N N . ILE A 1 442 ? 14.113 -55.890 -29.892 1.00 43.28 448 ILE A N 1
ATOM 3385 C CA . ILE A 1 442 ? 13.149 -56.458 -28.957 1.00 47.56 448 ILE A CA 1
ATOM 3386 C C . ILE A 1 442 ? 13.019 -57.965 -29.170 1.00 53.75 448 ILE A C 1
ATOM 3387 O O . ILE A 1 442 ? 12.986 -58.734 -28.207 1.00 51.82 448 ILE A O 1
ATOM 3392 N N . ALA A 1 443 ? 12.958 -58.381 -30.435 1.00 44.21 449 ALA A N 1
ATOM 3393 C CA . ALA A 1 443 ? 12.924 -59.802 -30.772 1.00 51.38 449 ALA A CA 1
ATOM 3394 C C . ALA A 1 443 ? 14.140 -60.556 -30.217 1.00 59.47 449 ALA A C 1
ATOM 3395 O O . ALA A 1 443 ? 14.027 -61.716 -29.823 1.00 63.23 449 ALA A O 1
ATOM 3397 N N . ALA A 1 444 ? 15.297 -59.898 -30.187 1.00 52.61 450 ALA A N 1
ATOM 3398 C CA . ALA A 1 444 ? 16.517 -60.511 -29.658 1.00 56.42 450 ALA A CA 1
ATOM 3399 C C . ALA A 1 444 ? 16.430 -60.707 -28.148 1.00 67.19 450 ALA A C 1
ATOM 3400 O O . ALA A 1 444 ? 17.206 -61.461 -27.562 1.00 71.67 450 ALA A O 1
ATOM 3402 N N . ASP A 1 445 ? 15.480 -60.016 -27.527 1.00 61.25 451 ASP A N 1
ATOM 3403 C CA . ASP A 1 445 ? 15.251 -60.107 -26.091 1.00 69.73 451 ASP A CA 1
ATOM 3404 C C . ASP A 1 445 ? 14.539 -61.409 -25.718 1.00 61.53 451 ASP A C 1
ATOM 3405 O O . ASP A 1 445 ? 14.637 -61.880 -24.586 1.00 66.67 451 ASP A O 1
ATOM 3410 N N . GLY A 1 446 ? 13.826 -61.989 -26.678 1.00 56.45 452 GLY A N 1
ATOM 3411 C CA . GLY A 1 446 ? 13.065 -63.201 -26.430 1.00 57.14 452 GLY A CA 1
ATOM 3412 C C . GLY A 1 446 ? 11.564 -62.984 -26.363 1.00 56.57 452 GLY A C 1
ATOM 3413 O O . GLY A 1 446 ? 10.814 -63.910 -26.070 1.00 57.05 452 GLY A O 1
ATOM 3414 N N . THR A 1 447 ? 11.135 -61.753 -26.629 1.00 52.16 453 THR A N 1
ATOM 3415 C CA . THR A 1 447 ? 9.718 -61.408 -26.651 1.00 51.55 453 THR A CA 1
ATOM 3416 C C . THR A 1 447 ? 8.978 -62.219 -27.711 1.00 50.40 453 THR A C 1
ATOM 3417 O O . THR A 1 447 ? 9.486 -62.415 -28.812 1.00 56.06 453 THR A O 1
ATOM 3421 N N . PRO A 1 448 ? 7.780 -62.714 -27.368 1.00 52.27 454 PRO A N 1
ATOM 3422 C CA . PRO A 1 448 ? 6.963 -63.390 -28.376 1.00 55.71 454 PRO A CA 1
ATOM 3423 C C . PRO A 1 448 ? 6.764 -62.478 -29.579 1.00 54.14 454 PRO A C 1
ATOM 3424 O O . PRO A 1 448 ? 6.535 -61.279 -29.408 1.00 47.54 454 PRO A O 1
ATOM 3428 N N . ALA A 1 449 ? 6.868 -63.048 -30.775 1.00 48.53 455 ALA A N 1
ATOM 3429 C CA . ALA A 1 449 ? 6.884 -62.277 -32.010 1.00 44.67 455 ALA A CA 1
ATOM 3430 C C . ALA A 1 449 ? 5.669 -61.367 -32.160 1.00 43.55 455 ALA A C 1
ATOM 3431 O O . ALA A 1 449 ? 5.794 -60.233 -32.605 1.00 53.48 455 ALA A O 1
ATOM 3433 N N . HIS A 1 450 ? 4.496 -61.866 -31.789 1.00 43.28 456 HIS A N 1
ATOM 3434 C CA . HIS A 1 450 ? 3.259 -61.121 -31.996 1.00 43.75 456 HIS A CA 1
ATOM 3435 C C . HIS A 1 450 ? 3.103 -59.975 -30.999 1.00 44.34 456 HIS A C 1
ATOM 3436 O O . HIS A 1 450 ? 2.271 -59.090 -31.188 1.00 39.83 456 HIS A O 1
ATOM 3443 N N . VAL A 1 451 ? 3.911 -60.000 -29.943 1.00 42.77 457 VAL A N 1
ATOM 3444 C CA . VAL A 1 451 ? 3.902 -58.940 -28.940 1.00 49.73 457 VAL A CA 1
ATOM 3445 C C . VAL A 1 451 ? 4.912 -57.850 -29.284 1.00 54.21 457 VAL A C 1
ATOM 3446 O O . VAL A 1 451 ? 4.777 -56.711 -28.841 1.00 54.91 457 VAL A O 1
ATOM 3450 N N . VAL A 1 452 ? 5.914 -58.200 -30.088 1.00 55.60 458 VAL A N 1
ATOM 3451 C CA . VAL A 1 452 ? 7.012 -57.286 -30.385 1.00 50.28 458 VAL A CA 1
ATOM 3452 C C . VAL A 1 452 ? 6.564 -55.872 -30.767 1.00 50.99 458 VAL A C 1
ATOM 3453 O O . VAL A 1 452 ? 7.041 -54.890 -30.196 1.00 47.69 458 VAL A O 1
ATOM 3457 N N . ALA A 1 453 ? 5.649 -55.773 -31.724 1.00 45.65 459 ALA A N 1
ATOM 3458 C CA . ALA A 1 453 ? 5.221 -54.481 -32.254 1.00 42.66 459 ALA A CA 1
ATOM 3459 C C . ALA A 1 453 ? 4.716 -53.512 -31.174 1.00 49.41 459 ALA A C 1
ATOM 3460 O O . ALA A 1 453 ? 4.883 -52.297 -31.290 1.00 56.66 459 ALA A O 1
ATOM 3462 N N . HIS A 1 454 ? 4.098 -54.056 -30.130 1.00 39.13 460 HIS A N 1
ATOM 3463 C CA . HIS A 1 454 ? 3.524 -53.240 -29.067 1.00 44.63 460 HIS A CA 1
ATOM 3464 C C . HIS A 1 454 ? 4.601 -52.671 -28.151 1.00 46.49 460 HIS A C 1
ATOM 3465 O O . HIS A 1 454 ? 4.369 -51.699 -27.434 1.00 43.70 460 HIS A O 1
ATOM 3472 N N . LYS A 1 455 ? 5.780 -53.283 -28.197 1.00 48.50 461 LYS A N 1
ATOM 3473 C CA . LYS A 1 455 ? 6.903 -52.888 -27.364 1.00 39.38 461 LYS A CA 1
ATOM 3474 C C . LYS A 1 455 ? 7.867 -51.956 -28.099 1.00 43.88 461 LYS A C 1
ATOM 3475 O O . LYS A 1 455 ? 8.737 -51.351 -27.477 1.00 46.21 461 LYS A O 1
ATOM 3481 N N . VAL A 1 456 ? 7.723 -51.843 -29.417 1.00 41.26 462 VAL A N 1
ATOM 3482 C CA . VAL A 1 456 ? 8.652 -51.022 -30.193 1.00 47.26 462 VAL A CA 1
ATOM 3483 C C . VAL A 1 456 ? 8.709 -49.580 -29.681 1.00 48.15 462 VAL A C 1
ATOM 3484 O O . VAL A 1 456 ? 7.680 -48.938 -29.456 1.00 41.71 462 VAL A O 1
ATOM 3488 N N . MET A 1 457 ? 9.924 -49.082 -29.481 1.00 37.44 463 MET A N 1
ATOM 3489 C CA . MET A 1 457 ? 10.109 -47.708 -29.049 1.00 40.88 463 MET A CA 1
ATOM 3490 C C . MET A 1 457 ? 10.744 -46.917 -30.179 1.00 41.06 463 MET A C 1
ATOM 3491 O O . MET A 1 457 ? 11.950 -46.999 -30.400 1.00 46.41 463 MET A O 1
ATOM 3496 N N . PRO A 1 458 ? 9.926 -46.144 -30.901 1.00 42.89 464 PRO A N 1
ATOM 3497 C CA . PRO A 1 458 ? 10.391 -45.431 -32.099 1.00 45.06 464 PRO A CA 1
ATOM 3498 C C . PRO A 1 458 ? 11.471 -44.388 -31.808 1.00 44.97 464 PRO A C 1
ATOM 3499 O O . PRO A 1 458 ? 12.237 -44.059 -32.706 1.00 43.80 464 PRO A O 1
ATOM 3503 N N . GLY A 1 459 ? 11.542 -43.888 -30.577 1.00 43.50 465 GLY A N 1
ATOM 3504 C CA . GLY A 1 459 ? 12.545 -42.895 -30.219 1.00 34.87 465 GLY A CA 1
ATOM 3505 C C . GLY A 1 459 ? 12.413 -41.598 -31.005 1.00 36.10 465 GLY A C 1
ATOM 3506 O O . GLY A 1 459 ? 11.325 -41.229 -31.450 1.00 33.48 465 GLY A O 1
ATOM 3507 N N . ASN A 1 460 ? 13.535 -40.912 -31.188 1.00 36.42 466 ASN A N 1
ATOM 3508 C CA . ASN A 1 460 ? 13.562 -39.602 -31.836 1.00 39.84 466 ASN A CA 1
ATOM 3509 C C . ASN A 1 460 ? 12.783 -38.534 -31.051 1.00 41.16 466 ASN A C 1
ATOM 3510 O O . ASN A 1 460 ? 12.295 -37.556 -31.621 1.00 40.58 466 ASN A O 1
ATOM 3515 N N . ARG A 1 461 ? 12.688 -38.725 -29.739 1.00 32.44 467 ARG A N 1
ATOM 3516 C CA . ARG A 1 461 ? 11.993 -37.794 -28.858 1.00 31.86 467 ARG A CA 1
ATOM 3517 C C . ARG A 1 461 ? 13.028 -36.984 -28.112 1.00 26.82 467 ARG A C 1
ATOM 3518 O O . ARG A 1 461 ? 13.748 -37.511 -27.272 1.00 29.98 467 ARG A O 1
ATOM 3526 N N . PRO A 1 462 ? 13.128 -35.698 -28.437 1.00 33.90 468 PRO A N 1
ATOM 3527 C CA . PRO A 1 462 ? 14.307 -34.917 -28.043 1.00 32.38 468 PRO A CA 1
ATOM 3528 C C . PRO A 1 462 ? 14.219 -34.329 -26.647 1.00 38.69 468 PRO A C 1
ATOM 3529 O O . PRO A 1 462 ? 13.117 -34.136 -26.117 1.00 37.10 468 PRO A O 1
ATOM 3533 N N . SER A 1 463 ? 15.380 -34.035 -26.067 1.00 33.98 469 SER A N 1
ATOM 3534 C CA . SER A 1 463 ? 15.424 -33.456 -24.734 1.00 32.81 469 SER A CA 1
ATOM 3535 C C . SER A 1 463 ? 16.692 -32.639 -24.482 1.00 38.98 469 SER A C 1
ATOM 3536 O O . SER A 1 463 ? 17.745 -32.867 -25.094 1.00 35.19 469 SER A O 1
ATOM 3539 N N . THR A 1 464 ? 16.539 -31.662 -23.596 1.00 34.89 470 THR A N 1
ATOM 3540 C CA . THR A 1 464 ? 17.638 -30.983 -22.937 1.00 34.69 470 THR A CA 1
ATOM 3541 C C . THR A 1 464 ? 17.743 -31.580 -21.541 1.00 36.29 470 THR A C 1
ATOM 3542 O O . THR A 1 464 ? 16.721 -31.806 -20.881 1.00 30.34 470 THR A O 1
ATOM 3546 N N . SER A 1 465 ? 18.961 -31.843 -21.087 1.00 27.77 471 SER A N 1
ATOM 3547 C CA . SER A 1 465 ? 19.172 -32.204 -19.689 1.00 25.69 471 SER A CA 1
ATOM 3548 C C . SER A 1 465 ? 19.897 -31.062 -19.012 1.00 32.79 471 SER A C 1
ATOM 3549 O O . SER A 1 465 ? 20.939 -30.611 -19.490 1.00 33.23 471 SER A O 1
ATOM 3552 N N . ILE A 1 466 ? 19.331 -30.578 -17.912 1.00 21.80 472 ILE A N 1
ATOM 3553 C CA . ILE A 1 466 ? 19.989 -29.569 -17.102 1.00 25.28 472 ILE A CA 1
ATOM 3554 C C . ILE A 1 466 ? 20.355 -30.219 -15.780 1.00 32.10 472 ILE A C 1
ATOM 3555 O O . ILE A 1 466 ? 19.474 -30.583 -14.989 1.00 28.74 472 ILE A O 1
ATOM 3560 N N . LEU A 1 467 ? 21.652 -30.380 -15.545 1.00 26.88 473 LEU A N 1
ATOM 3561 C CA . LEU A 1 467 ? 22.133 -30.986 -14.316 1.00 24.66 473 LEU A CA 1
ATOM 3562 C C . LEU A 1 467 ? 22.756 -29.907 -13.442 1.00 35.13 473 LEU A C 1
ATOM 3563 O O . LEU A 1 467 ? 23.879 -29.461 -13.690 1.00 35.33 473 LEU A O 1
ATOM 3568 N N . ALA A 1 468 ? 22.005 -29.453 -12.446 1.00 32.52 474 ALA A N 1
ATOM 3569 C CA . ALA A 1 468 ? 22.522 -28.482 -11.500 1.00 33.20 474 ALA A CA 1
ATOM 3570 C C . ALA A 1 468 ? 23.312 -29.234 -10.445 1.00 36.91 474 ALA A C 1
ATOM 3571 O O . ALA A 1 468 ? 23.018 -30.400 -10.160 1.00 35.52 474 ALA A O 1
ATOM 3573 N N . SER A 1 469 ? 24.305 -28.567 -9.862 1.00 32.36 475 SER A N 1
ATOM 3574 C CA . SER A 1 469 ? 25.155 -29.193 -8.854 1.00 44.40 475 SER A CA 1
ATOM 3575 C C . SER A 1 469 ? 24.374 -29.575 -7.603 1.00 40.78 475 SER A C 1
ATOM 3576 O O . SER A 1 469 ? 24.605 -30.634 -7.016 1.00 40.32 475 SER A O 1
ATOM 3579 N N . ARG A 1 470 ? 23.446 -28.712 -7.201 1.00 31.99 476 ARG A N 1
ATOM 3580 C CA . ARG A 1 470 ? 22.765 -28.870 -5.924 1.00 36.18 476 ARG A CA 1
ATOM 3581 C C . ARG A 1 470 ? 21.578 -27.904 -5.874 1.00 37.57 476 ARG A C 1
ATOM 3582 O O . ARG A 1 470 ? 21.658 -26.804 -6.415 1.00 37.05 476 ARG A O 1
ATOM 3590 N N . LEU A 1 471 ? 20.475 -28.297 -5.240 1.00 29.11 477 LEU A N 1
ATOM 3591 C CA . LEU A 1 471 ? 19.337 -27.380 -5.140 1.00 30.34 477 LEU A CA 1
ATOM 3592 C C . LEU A 1 471 ? 19.558 -26.365 -4.027 1.00 34.58 477 LEU A C 1
ATOM 3593 O O . LEU A 1 471 ? 19.443 -26.678 -2.847 1.00 37.85 477 LEU A O 1
ATOM 3598 N N . THR A 1 472 ? 19.887 -25.147 -4.425 1.00 32.29 478 THR A N 1
ATOM 3599 C CA . THR A 1 472 ? 20.149 -24.065 -3.492 1.00 30.17 478 THR A CA 1
ATOM 3600 C C . THR A 1 472 ? 19.345 -22.851 -3.948 1.00 36.71 478 THR A C 1
ATOM 3601 O O . THR A 1 472 ? 18.877 -22.801 -5.083 1.00 33.70 478 THR A O 1
ATOM 3605 N N . PRO A 1 473 ? 19.193 -21.857 -3.070 1.00 34.54 479 PRO A N 1
ATOM 3606 C CA . PRO A 1 473 ? 18.508 -20.633 -3.490 1.00 30.75 479 PRO A CA 1
ATOM 3607 C C . PRO A 1 473 ? 19.113 -20.035 -4.765 1.00 39.74 479 PRO A C 1
ATOM 3608 O O . PRO A 1 473 ? 18.362 -19.640 -5.661 1.00 38.58 479 PRO A O 1
ATOM 3612 N N . SER A 1 474 ? 20.443 -19.971 -4.851 1.00 34.62 480 SER A N 1
ATOM 3613 C CA . SER A 1 474 ? 21.089 -19.430 -6.041 1.00 28.90 480 SER A CA 1
ATOM 3614 C C . SER A 1 474 ? 20.732 -20.237 -7.277 1.00 30.78 480 SER A C 1
ATOM 3615 O O . SER A 1 474 ? 20.387 -19.673 -8.317 1.00 33.59 480 SER A O 1
ATOM 3618 N N . VAL A 1 475 ? 20.838 -21.558 -7.171 1.00 29.60 481 VAL A N 1
ATOM 3619 C CA . VAL A 1 475 ? 20.506 -22.424 -8.298 1.00 31.64 481 VAL A CA 1
ATOM 3620 C C . VAL A 1 475 ? 19.049 -22.275 -8.750 1.00 36.53 481 VAL A C 1
ATOM 3621 O O . VAL A 1 475 ? 18.754 -22.317 -9.950 1.00 37.04 481 VAL A O 1
ATOM 3625 N N . LEU A 1 476 ? 18.134 -22.089 -7.805 1.00 32.61 482 LEU A N 1
ATOM 3626 C CA . LEU A 1 476 ? 16.745 -21.851 -8.189 1.00 37.50 482 LEU A CA 1
ATOM 3627 C C . LEU A 1 476 ? 16.664 -20.554 -8.999 1.00 38.37 482 LEU A C 1
ATOM 3628 O O . LEU A 1 476 ? 16.023 -20.499 -10.052 1.00 32.19 482 LEU A O 1
ATOM 3633 N N . GLY A 1 477 ? 17.326 -19.511 -8.505 1.00 33.13 483 GLY A N 1
ATOM 3634 C CA . GLY A 1 477 ? 17.359 -18.239 -9.204 1.00 30.96 483 GLY A CA 1
ATOM 3635 C C . GLY A 1 477 ? 17.948 -18.389 -10.601 1.00 37.82 483 GLY A C 1
ATOM 3636 O O . GLY A 1 477 ? 17.452 -17.793 -11.559 1.00 36.98 483 GLY A O 1
ATOM 3637 N N . GLN A 1 478 ? 19.002 -19.194 -10.722 1.00 33.69 484 GLN A N 1
ATOM 3638 C CA . GLN A 1 478 ? 19.603 -19.456 -12.031 1.00 39.68 484 GLN A CA 1
ATOM 3639 C C . GLN A 1 478 ? 18.592 -20.104 -13.002 1.00 37.99 484 GLN A C 1
ATOM 3640 O O . GLN A 1 478 ? 18.505 -19.713 -14.169 1.00 30.56 484 GLN A O 1
ATOM 3646 N N . LEU A 1 479 ? 17.828 -21.084 -12.518 1.00 30.16 485 LEU A N 1
ATOM 3647 C CA . LEU A 1 479 ? 16.849 -21.776 -13.360 1.00 31.01 485 LEU A CA 1
ATOM 3648 C C . LEU A 1 479 ? 15.734 -20.848 -13.836 1.00 32.63 485 LEU A C 1
ATOM 3649 O O . LEU A 1 479 ? 15.389 -20.835 -15.020 1.00 33.77 485 LEU A O 1
ATOM 3654 N N . ILE A 1 480 ? 15.174 -20.065 -12.923 1.00 25.48 486 ILE A N 1
ATOM 3655 C CA . ILE A 1 480 ? 14.128 -19.122 -13.306 1.00 32.49 486 ILE A CA 1
ATOM 3656 C C . ILE A 1 480 ? 14.633 -18.161 -14.385 1.00 34.56 486 ILE A C 1
ATOM 3657 O O . ILE A 1 480 ? 13.986 -17.977 -15.418 1.00 36.50 486 ILE A O 1
ATOM 3662 N N . ALA A 1 481 ? 15.798 -17.564 -14.148 1.00 34.59 487 ALA A N 1
ATOM 3663 C CA . ALA A 1 481 ? 16.362 -16.609 -15.088 1.00 34.53 487 ALA A CA 1
ATOM 3664 C C . ALA A 1 481 ? 16.619 -17.277 -16.437 1.00 36.16 487 ALA A C 1
ATOM 3665 O O . ALA A 1 481 ? 16.370 -16.693 -17.495 1.00 33.26 487 ALA A O 1
ATOM 3667 N N . LEU A 1 482 ? 17.101 -18.515 -16.393 1.00 34.64 488 LEU A N 1
ATOM 3668 C CA . LEU A 1 482 ? 17.336 -19.265 -17.617 1.00 31.68 488 LEU A CA 1
ATOM 3669 C C . LEU A 1 482 ? 16.079 -19.300 -18.485 1.00 33.62 488 LEU A C 1
ATOM 3670 O O . LEU A 1 482 ? 16.152 -19.076 -19.695 1.00 39.24 488 LEU A O 1
ATOM 3675 N N . TYR A 1 483 ? 14.926 -19.563 -17.863 1.00 32.15 489 TYR A N 1
ATOM 3676 C CA . TYR A 1 483 ? 13.664 -19.655 -18.605 1.00 32.62 489 TYR A CA 1
ATOM 3677 C C . TYR A 1 483 ? 13.140 -18.282 -19.007 1.00 28.09 489 TYR A C 1
ATOM 3678 O O . TYR A 1 483 ? 12.640 -18.106 -20.114 1.00 29.16 489 TYR A O 1
ATOM 3687 N N . GLU A 1 484 ? 13.280 -17.304 -18.119 1.00 25.45 490 GLU A N 1
ATOM 3688 C CA . GLU A 1 484 ? 12.898 -15.933 -18.456 1.00 33.69 490 GLU A CA 1
ATOM 3689 C C . GLU A 1 484 ? 13.564 -15.487 -19.756 1.00 40.05 490 GLU A C 1
ATOM 3690 O O . GLU A 1 484 ? 12.938 -14.827 -20.583 1.00 40.88 490 GLU A O 1
ATOM 3696 N N . HIS A 1 485 ? 14.823 -15.869 -19.955 1.00 38.50 491 HIS A N 1
ATOM 3697 C CA . HIS A 1 485 ? 15.549 -15.407 -21.136 1.00 36.60 491 HIS A CA 1
ATOM 3698 C C . HIS A 1 485 ? 15.284 -16.237 -22.395 1.00 36.67 491 HIS A C 1
ATOM 3699 O O . HIS A 1 485 ? 15.355 -15.716 -23.506 1.00 37.11 491 HIS A O 1
ATOM 3706 N N . GLN A 1 486 ? 14.948 -17.512 -22.229 1.00 36.70 492 GLN A N 1
ATOM 3707 C CA . GLN A 1 486 ? 14.425 -18.277 -23.357 1.00 38.31 492 GLN A CA 1
ATOM 3708 C C . GLN A 1 486 ? 13.132 -17.627 -23.858 1.00 33.64 492 GLN A C 1
ATOM 3709 O O . GLN A 1 486 ? 12.967 -17.393 -25.054 1.00 40.56 492 GLN A O 1
ATOM 3715 N N . VAL A 1 487 ? 12.219 -17.344 -22.936 1.00 33.55 493 VAL A N 1
ATOM 3716 C CA . VAL A 1 487 ? 10.959 -16.698 -23.293 1.00 30.37 493 VAL A CA 1
ATOM 3717 C C . VAL A 1 487 ? 11.239 -15.413 -24.066 1.00 39.60 493 VAL A C 1
ATOM 3718 O O . VAL A 1 487 ? 10.585 -15.115 -25.074 1.00 35.07 493 VAL A O 1
ATOM 3722 N N . PHE A 1 488 ? 12.224 -14.658 -23.593 1.00 40.48 494 PHE A N 1
ATOM 3723 C CA . PHE A 1 488 ? 12.618 -13.429 -24.264 1.00 40.37 494 PHE A CA 1
ATOM 3724 C C . PHE A 1 488 ? 13.100 -13.691 -25.692 1.00 43.37 494 PHE A C 1
ATOM 3725 O O . PHE A 1 488 ? 12.661 -13.015 -26.627 1.00 38.21 494 PHE A O 1
ATOM 3733 N N . THR A 1 489 ? 13.979 -14.675 -25.879 1.00 37.30 495 THR A N 1
ATOM 3734 C CA . THR A 1 489 ? 14.507 -14.877 -27.225 1.00 46.68 495 THR A CA 1
ATOM 3735 C C . THR A 1 489 ? 13.430 -15.336 -28.219 1.00 43.54 495 THR A C 1
ATOM 3736 O O . THR A 1 489 ? 13.394 -14.857 -29.352 1.00 40.17 495 THR A O 1
ATOM 3740 N N . GLU A 1 490 ? 12.539 -16.230 -27.801 1.00 35.21 496 GLU A N 1
ATOM 3741 C CA . GLU A 1 490 ? 11.481 -16.667 -28.711 1.00 39.98 496 GLU A CA 1
ATOM 3742 C C . GLU A 1 490 ? 10.554 -15.499 -29.065 1.00 41.65 496 GLU A C 1
ATOM 3743 O O . GLU A 1 490 ? 10.149 -15.344 -30.208 1.00 44.19 496 GLU A O 1
ATOM 3749 N N . GLY A 1 491 ? 10.240 -14.670 -28.081 1.00 39.89 497 GLY A N 1
ATOM 3750 C CA . GLY A 1 491 ? 9.400 -13.510 -28.307 1.00 36.85 497 GLY A CA 1
ATOM 3751 C C . GLY A 1 491 ? 9.993 -12.547 -29.316 1.00 41.72 497 GLY A C 1
ATOM 3752 O O . GLY A 1 491 ? 9.329 -12.140 -30.273 1.00 37.33 497 GLY A O 1
ATOM 3753 N N . VAL A 1 492 ? 11.252 -12.183 -29.108 1.00 46.00 498 VAL A N 1
ATOM 3754 C CA . VAL A 1 492 ? 11.928 -11.264 -30.019 1.00 44.18 498 VAL A CA 1
ATOM 3755 C C . VAL A 1 492 ? 11.938 -11.808 -31.448 1.00 48.49 498 VAL A C 1
ATOM 3756 O O . VAL A 1 492 ? 11.603 -11.097 -32.397 1.00 43.80 498 VAL A O 1
ATOM 3760 N N . VAL A 1 493 ? 12.304 -13.074 -31.603 1.00 38.37 499 VAL A N 1
ATOM 3761 C CA . VAL A 1 493 ? 12.272 -13.680 -32.925 1.00 42.66 499 VAL A CA 1
ATOM 3762 C C . VAL A 1 493 ? 10.897 -13.555 -33.607 1.00 45.79 499 VAL A C 1
ATOM 3763 O O . VAL A 1 493 ? 10.819 -13.233 -34.791 1.00 42.87 499 VAL A O 1
ATOM 3767 N N . TRP A 1 494 ? 9.818 -13.822 -32.870 1.00 43.25 500 TRP A N 1
ATOM 3768 C CA . TRP A 1 494 ? 8.472 -13.720 -33.443 1.00 45.30 500 TRP A CA 1
ATOM 3769 C C . TRP A 1 494 ? 8.031 -12.267 -33.605 1.00 48.49 500 TRP A C 1
ATOM 3770 O O . TRP A 1 494 ? 7.076 -11.978 -34.327 1.00 49.17 500 TRP A O 1
ATOM 3781 N N . GLY A 1 495 ? 8.724 -11.366 -32.917 1.00 42.83 501 GLY A N 1
ATOM 3782 C CA . GLY A 1 495 ? 8.418 -9.951 -32.975 1.00 45.09 501 GLY A CA 1
ATOM 3783 C C . GLY A 1 495 ? 7.178 -9.579 -32.183 1.00 49.16 501 GLY A C 1
ATOM 3784 O O . GLY A 1 495 ? 6.546 -8.561 -32.460 1.00 51.90 501 GLY A O 1
ATOM 3785 N N . ILE A 1 496 ? 6.828 -10.400 -31.197 1.00 42.02 502 ILE A N 1
ATOM 3786 C CA . ILE A 1 496 ? 5.676 -10.117 -30.343 1.00 40.49 502 ILE A CA 1
ATOM 3787 C C . ILE A 1 496 ? 6.082 -9.330 -29.099 1.00 35.55 502 ILE A C 1
ATOM 3788 O O . ILE A 1 496 ? 7.272 -9.166 -28.814 1.00 40.24 502 ILE A O 1
ATOM 3793 N N . ASP A 1 497 ? 5.083 -8.848 -28.366 1.00 33.05 503 ASP A N 1
ATOM 3794 C CA . ASP A 1 497 ? 5.294 -8.176 -27.087 1.00 34.57 503 ASP A CA 1
ATOM 3795 C C . ASP A 1 497 ? 5.043 -9.179 -25.968 1.00 44.12 503 ASP A C 1
ATOM 3796 O O . ASP A 1 497 ? 3.895 -9.423 -25.596 1.00 47.43 503 ASP A O 1
ATOM 3801 N N . SER A 1 498 ? 6.098 -9.767 -25.418 1.00 44.75 504 SER A N 1
ATOM 3802 C CA . SER A 1 498 ? 5.885 -10.819 -24.428 1.00 49.27 504 SER A CA 1
ATOM 3803 C C . SER A 1 498 ? 5.765 -10.330 -22.981 1.00 44.21 504 SER A C 1
ATOM 3804 O O . SER A 1 498 ? 5.878 -11.118 -22.046 1.00 42.80 504 SER A O 1
ATOM 3807 N N . PHE A 1 499 ? 5.506 -9.041 -22.800 1.00 41.91 505 PHE A N 1
ATOM 3808 C CA . PHE A 1 499 ? 5.423 -8.477 -21.459 1.00 42.14 505 PHE A CA 1
ATOM 3809 C C . PHE A 1 499 ? 4.079 -7.821 -21.142 1.00 40.18 505 PHE A C 1
ATOM 3810 O O . PHE A 1 499 ? 3.918 -7.199 -20.093 1.00 47.51 505 PHE A O 1
ATOM 3818 N N . ASP A 1 500 ? 3.116 -7.976 -22.042 1.00 42.81 506 ASP A N 1
ATOM 3819 C CA . ASP A 1 500 ? 1.756 -7.521 -21.777 1.00 48.14 506 ASP A CA 1
ATOM 3820 C C . ASP A 1 500 ? 0.828 -8.735 -21.650 1.00 43.24 506 ASP A C 1
ATOM 3821 O O . ASP A 1 500 ? 1.258 -9.869 -21.852 1.00 40.12 506 ASP A O 1
ATOM 3826 N N . GLN A 1 501 ? -0.436 -8.501 -21.308 1.00 40.77 507 GLN A N 1
ATOM 3827 C CA . GLN A 1 501 ? -1.390 -9.595 -21.132 1.00 40.53 507 GLN A CA 1
ATOM 3828 C C . GLN A 1 501 ? -2.825 -9.087 -21.259 1.00 41.76 507 GLN A C 1
ATOM 3829 O O . GLN A 1 501 ? -3.625 -9.184 -20.329 1.00 39.76 507 GLN A O 1
ATOM 3835 N N . TRP A 1 502 ? -3.135 -8.534 -22.425 1.00 45.66 508 TRP A N 1
ATOM 3836 C CA . TRP A 1 502 ? -4.429 -7.922 -22.676 1.00 38.77 508 TRP A CA 1
ATOM 3837 C C . TRP A 1 502 ? -5.538 -8.968 -22.704 1.00 42.08 508 TRP A C 1
ATOM 3838 O O . TRP A 1 502 ? -6.699 -8.660 -22.439 1.00 45.89 508 TRP A O 1
ATOM 3849 N N . GLY A 1 503 ? -5.169 -10.208 -23.008 1.00 42.82 509 GLY A N 1
ATOM 3850 C CA . GLY A 1 503 ? -6.141 -11.265 -23.217 1.00 35.71 509 GLY A CA 1
ATOM 3851 C C . GLY A 1 503 ? -6.964 -11.662 -22.007 1.00 38.50 509 GLY A C 1
ATOM 3852 O O . GLY A 1 503 ? -7.894 -12.469 -22.123 1.00 39.86 509 GLY A O 1
ATOM 3853 N N . VAL A 1 504 ? -6.636 -11.105 -20.847 1.00 37.00 510 VAL A N 1
ATOM 3854 C CA . VAL A 1 504 ? -7.352 -11.470 -19.627 0.94 44.11 510 VAL A CA 1
ATOM 3855 C C . VAL A 1 504 ? -8.430 -10.470 -19.194 1.00 49.70 510 VAL A C 1
ATOM 3856 O O . VAL A 1 504 ? -9.305 -10.808 -18.396 1.00 52.16 510 VAL A O 1
ATOM 3860 N N . GLU A 1 505 ? -8.375 -9.254 -19.730 1.00 45.25 511 GLU A N 1
ATOM 3861 C CA . GLU A 1 505 ? -9.284 -8.196 -19.310 1.00 42.30 511 GLU A CA 1
ATOM 3862 C C . GLU A 1 505 ? -10.751 -8.559 -19.535 1.00 47.99 511 GLU A C 1
ATOM 3863 O O . GLU A 1 505 ? -11.558 -8.489 -18.611 1.00 48.42 511 GLU A O 1
ATOM 3869 N N . LEU A 1 506 ? -11.092 -8.924 -20.767 1.00 46.33 512 LEU A N 1
ATOM 3870 C CA . LEU A 1 506 ? -12.479 -9.179 -21.133 1.00 43.59 512 LEU A CA 1
ATOM 3871 C C . LEU A 1 506 ? -13.152 -10.219 -20.227 1.00 45.96 512 LEU A C 1
ATOM 3872 O O . LEU A 1 506 ? -14.328 -10.078 -19.880 1.00 45.38 512 LEU A O 1
ATOM 3877 N N . GLY A 1 507 ? -12.408 -11.254 -19.848 1.00 39.82 513 GLY A N 1
ATOM 3878 C CA . GLY A 1 507 ? -12.930 -12.294 -18.979 1.00 38.34 513 GLY A CA 1
ATOM 3879 C C . GLY A 1 507 ? -13.356 -11.745 -17.629 0.70 40.64 513 GLY A C 1
ATOM 3880 O O . GLY A 1 507 ? -14.341 -12.195 -17.041 1.00 40.38 513 GLY A O 1
ATOM 3881 N N . LYS A 1 508 ? -12.611 -10.762 -17.140 1.00 42.82 514 LYS A N 1
ATOM 3882 C CA . LYS A 1 508 ? -12.915 -10.127 -15.866 1.00 43.54 514 LYS A CA 1
ATOM 3883 C C . LYS A 1 508 ? -14.183 -9.281 -15.947 1.00 49.25 514 LYS A C 1
ATOM 3884 O O . LYS A 1 508 ? -15.083 -9.418 -15.110 1.00 45.86 514 LYS A O 1
ATOM 3890 N N . THR A 1 509 ? -14.258 -8.413 -16.953 1.00 40.15 515 THR A N 1
ATOM 3891 C CA . THR A 1 509 ? -15.413 -7.532 -17.106 1.00 42.54 515 THR A CA 1
ATOM 3892 C C . THR A 1 509 ? -16.682 -8.320 -17.437 1.00 38.80 515 THR A C 1
ATOM 3893 O O . THR A 1 509 ? -17.764 -7.985 -16.968 1.00 42.90 515 THR A O 1
ATOM 3897 N N . GLN A 1 510 ? -16.545 -9.385 -18.221 1.00 42.69 516 GLN A N 1
ATOM 3898 C CA . GLN A 1 510 ? -17.688 -10.248 -18.513 1.00 41.76 516 GLN A CA 1
ATOM 3899 C C . GLN A 1 510 ? -18.173 -11.027 -17.278 1.00 44.03 516 GLN A C 1
ATOM 3900 O O . GLN A 1 510 ? -19.364 -11.271 -17.134 1.00 41.39 516 GLN A O 1
ATOM 3906 N N . ALA A 1 511 ? -17.260 -11.407 -16.386 1.00 42.60 517 ALA A N 1
ATOM 3907 C CA . ALA A 1 511 ? -17.663 -12.049 -15.132 1.00 37.55 517 ALA A CA 1
ATOM 3908 C C . ALA A 1 511 ? -18.420 -11.073 -14.226 1.00 39.69 517 ALA A C 1
ATOM 3909 O O . ALA A 1 511 ? -19.417 -11.441 -13.599 1.00 39.11 517 ALA A O 1
ATOM 3911 N N . LYS A 1 512 ? -17.949 -9.832 -14.156 1.00 38.49 518 LYS A N 1
ATOM 3912 C CA . LYS A 1 512 ? -18.642 -8.810 -13.387 1.00 42.95 518 LYS A CA 1
ATOM 3913 C C . LYS A 1 512 ? -20.070 -8.606 -13.907 1.00 46.20 518 LYS A C 1
ATOM 3914 O O . LYS A 1 512 ? -21.000 -8.422 -13.128 1.00 49.44 518 LYS A O 1
ATOM 3920 N N . ALA A 1 513 ? -20.231 -8.653 -15.226 1.00 39.27 519 ALA A N 1
ATOM 3921 C CA . ALA A 1 513 ? -21.536 -8.452 -15.855 1.00 46.86 519 ALA A CA 1
ATOM 3922 C C . ALA A 1 513 ? -22.477 -9.650 -15.670 1.00 47.74 519 ALA A C 1
ATOM 3923 O O . ALA A 1 513 ? -23.686 -9.483 -15.533 1.00 48.49 519 ALA A O 1
ATOM 3925 N N . LEU A 1 514 ? -21.919 -10.856 -15.670 1.00 43.03 520 LEU A N 1
ATOM 3926 C CA . LEU A 1 514 ? -22.726 -12.061 -15.525 1.00 42.06 520 LEU A CA 1
ATOM 3927 C C . LEU A 1 514 ? -23.155 -12.337 -14.081 1.00 41.55 520 LEU A C 1
ATOM 3928 O O . LEU A 1 514 ? -24.098 -13.086 -13.848 1.00 41.06 520 LEU A O 1
ATOM 3933 N N . LEU A 1 515 ? -22.470 -11.724 -13.118 1.00 37.77 521 LEU A N 1
ATOM 3934 C CA . LEU A 1 515 ? -22.739 -11.963 -11.699 1.00 36.35 521 LEU A CA 1
ATOM 3935 C C . LEU A 1 515 ? -24.192 -11.666 -11.269 1.00 45.10 521 LEU A C 1
ATOM 3936 O O . LEU A 1 515 ? -24.813 -12.478 -10.581 1.00 40.71 521 LEU A O 1
ATOM 3941 N N . PRO A 1 516 ? -24.738 -10.504 -11.671 1.00 41.81 522 PRO A N 1
ATOM 3942 C CA . PR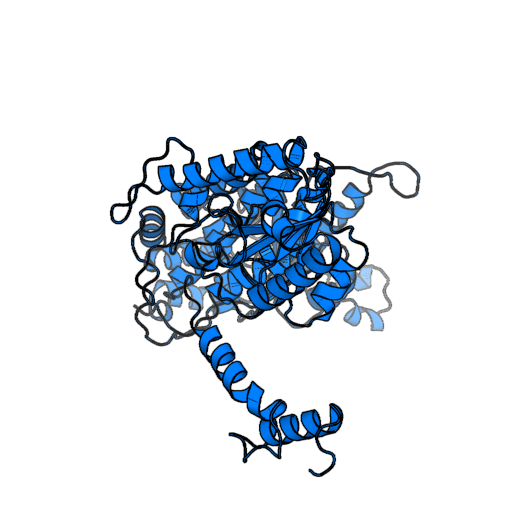O A 1 516 ? -26.114 -10.156 -11.285 1.00 40.67 522 PRO A CA 1
ATOM 3943 C C . PRO A 1 516 ? -27.103 -11.106 -11.933 1.00 41.16 522 PRO A C 1
ATOM 3944 O O . PRO A 1 516 ? -28.191 -11.354 -11.408 1.00 43.04 522 PRO A O 1
ATOM 3948 N N . VAL A 1 517 ? -26.715 -11.625 -13.088 1.00 40.05 523 VAL A N 1
ATOM 3949 C CA . VAL A 1 517 ? -27.547 -12.556 -13.829 1.00 42.01 523 VAL A CA 1
ATOM 3950 C C . VAL A 1 517 ? -27.764 -13.835 -13.022 1.00 46.73 523 VAL A C 1
ATOM 3951 O O . VAL A 1 517 ? -28.890 -14.320 -12.916 1.00 42.87 523 VAL A O 1
ATOM 3955 N N . ILE A 1 518 ? -26.692 -14.379 -12.444 1.00 37.86 524 ILE A N 1
ATOM 3956 C CA . ILE A 1 518 ? -26.816 -15.621 -11.686 1.00 41.01 524 ILE A CA 1
ATOM 3957 C C . ILE A 1 518 ? -27.232 -15.376 -10.234 1.00 36.83 524 ILE A C 1
ATOM 3958 O O . ILE A 1 518 ? -27.599 -16.312 -9.529 1.00 33.27 524 ILE A O 1
ATOM 3963 N N . THR A 1 519 ? -27.197 -14.118 -9.806 1.00 37.06 525 THR A N 1
ATOM 3964 C CA . THR A 1 519 ? -27.406 -13.767 -8.402 1.00 40.16 525 THR A CA 1
ATOM 3965 C C . THR A 1 519 ? -28.719 -13.024 -8.088 1.00 44.70 525 THR A C 1
ATOM 3966 O O . THR A 1 519 ? -29.280 -13.180 -7.004 1.00 36.75 525 THR A O 1
ATOM 3970 N N . GLY A 1 520 ? -29.194 -12.205 -9.020 1.00 45.58 526 GLY A N 1
ATOM 3971 C CA . GLY A 1 520 ? -30.300 -11.307 -8.737 1.00 43.21 526 GLY A CA 1
ATOM 3972 C C . GLY A 1 520 ? -31.654 -11.977 -8.605 1.00 40.22 526 GLY A C 1
ATOM 3973 O O . GLY A 1 520 ? -31.833 -13.124 -8.993 1.00 40.10 526 GLY A O 1
ATOM 3974 N N . ALA A 1 521 ? -32.616 -11.257 -8.042 1.00 36.33 527 ALA A N 1
ATOM 3975 C CA . ALA A 1 521 ? -33.988 -11.745 -7.969 1.00 38.87 527 ALA A CA 1
ATOM 3976 C C . ALA A 1 521 ? -34.593 -11.822 -9.363 1.00 42.46 527 ALA A C 1
ATOM 3977 O O . ALA A 1 521 ? -34.270 -11.016 -10.234 1.00 50.61 527 ALA A O 1
ATOM 3979 N N . GLY A 1 522 ? -35.470 -12.790 -9.580 1.00 42.58 528 GLY A N 1
ATOM 3980 C CA . GLY A 1 522 ? -36.210 -12.846 -10.829 1.00 55.61 528 GLY A CA 1
ATOM 3981 C C . GLY A 1 522 ? -35.394 -13.368 -11.997 1.00 56.93 528 GLY A C 1
ATOM 3982 O O . GLY A 1 522 ? -34.165 -13.224 -12.024 1.00 48.98 528 GLY A O 1
ATOM 3983 N N . SER A 1 523 ? -36.082 -13.973 -12.964 1.00 51.34 529 SER A N 1
ATOM 3984 C CA . SER A 1 523 ? -35.415 -14.629 -14.083 1.00 57.04 529 SER A CA 1
ATOM 3985 C C . SER A 1 523 ? -34.630 -13.656 -14.957 1.00 53.67 529 SER A C 1
ATOM 3986 O O . SER A 1 523 ? -35.097 -12.564 -15.267 1.00 55.75 529 SER A O 1
ATOM 3989 N N . PRO A 1 524 ? -33.416 -14.060 -15.339 1.00 56.49 530 PRO A N 1
ATOM 3990 C CA . PRO A 1 524 ? -32.514 -13.319 -16.223 1.00 53.43 530 PRO A CA 1
ATOM 3991 C C . PRO A 1 524 ? -33.146 -13.105 -17.590 1.00 48.53 530 PRO A C 1
ATOM 3992 O O . PRO A 1 524 ? -33.865 -13.987 -18.063 1.00 40.25 530 PRO A O 1
ATOM 3996 N N . PRO A 1 525 ? -32.864 -11.953 -18.219 1.00 49.36 531 PRO A N 1
ATOM 3997 C CA . PRO A 1 525 ? -33.237 -11.682 -19.611 1.00 53.30 531 PRO A CA 1
ATOM 3998 C C . PRO A 1 525 ? -32.496 -12.640 -20.532 1.00 60.15 531 PRO A C 1
ATOM 3999 O O . PRO A 1 525 ? -31.522 -13.254 -20.094 1.00 67.63 531 PRO A O 1
ATOM 4003 N N . PRO A 1 526 ? -32.935 -12.759 -21.795 1.00 58.12 532 PRO A N 1
ATOM 4004 C CA . PRO A 1 526 ? -32.195 -13.597 -22.746 1.00 54.23 532 PRO A CA 1
ATOM 4005 C C . PRO A 1 526 ? -30.722 -13.191 -22.788 1.00 53.77 532 PRO A C 1
ATOM 4006 O O . PRO A 1 526 ? -30.408 -12.009 -22.946 1.00 54.37 532 PRO A O 1
ATOM 4010 N N . GLN A 1 527 ? -29.830 -14.162 -22.631 1.00 48.47 533 GLN A N 1
ATOM 4011 C CA . GLN A 1 527 ? -28.393 -13.893 -22.681 1.00 46.18 533 GLN A CA 1
ATOM 4012 C C . GLN A 1 527 ? -27.869 -13.796 -24.128 1.00 48.35 533 GLN A C 1
ATOM 4013 O O . GLN A 1 527 ? -28.612 -14.034 -25.082 1.00 44.75 533 GLN A O 1
ATOM 4019 N N . SER A 1 528 ? -26.590 -13.449 -24.271 1.00 46.99 534 SER A N 1
ATOM 4020 C CA . SER A 1 528 ? -25.931 -13.264 -25.572 1.00 49.77 534 SER A CA 1
ATOM 4021 C C . SER A 1 528 ? -25.952 -14.493 -26.477 1.00 53.65 534 SER A C 1
ATOM 4022 O O . SER A 1 528 ? -25.826 -14.376 -27.697 1.00 52.26 534 SER A O 1
ATOM 4025 N N . ASP A 1 529 ? -26.073 -15.673 -25.880 1.00 43.86 535 ASP A N 1
ATOM 4026 C CA . ASP A 1 529 ? -26.055 -16.902 -26.656 1.00 41.94 535 ASP A CA 1
ATOM 4027 C C . ASP A 1 529 ? -26.794 -17.988 -25.894 1.00 35.73 535 ASP A C 1
ATOM 4028 O O . ASP A 1 529 ? -26.891 -17.932 -24.671 1.00 35.97 535 ASP A O 1
ATOM 4033 N N . SER A 1 530 ? -27.325 -18.967 -26.617 1.00 39.09 536 SER A N 1
ATOM 4034 C CA . SER A 1 530 ? -28.173 -19.984 -26.002 1.00 43.82 536 SER A CA 1
ATOM 4035 C C . SER A 1 530 ? -27.428 -20.909 -25.031 1.00 39.13 536 SER A C 1
ATOM 4036 O O . SER A 1 530 ? -28.047 -21.558 -24.186 1.00 36.56 536 SER A O 1
ATOM 4039 N N . SER A 1 531 ? -26.104 -20.977 -25.132 1.00 39.45 537 SER A N 1
ATOM 4040 C CA . SER A 1 531 ? -25.369 -21.853 -24.220 1.00 36.51 537 SER A CA 1
ATOM 4041 C C . SER A 1 531 ? -25.265 -21.238 -22.830 1.00 34.54 537 SER A C 1
ATOM 4042 O O . SER A 1 531 ? -25.646 -21.872 -21.837 1.00 31.00 537 SER A O 1
ATOM 4045 N N . THR A 1 532 ? -24.773 -20.003 -22.744 1.00 29.68 538 THR A N 1
ATOM 4046 C CA . THR A 1 532 ? -24.697 -19.376 -21.430 1.00 34.88 538 THR A CA 1
ATOM 4047 C C . THR A 1 532 ? -26.119 -19.152 -20.900 1.00 38.20 538 THR A C 1
ATOM 4048 O O . THR A 1 532 ? -26.350 -19.160 -19.686 1.00 38.31 538 THR A O 1
ATOM 4052 N N . ASP A 1 533 ? -27.074 -18.995 -21.809 1.00 40.23 539 ASP A N 1
ATOM 4053 C CA . ASP A 1 533 ? -28.477 -18.846 -21.409 1.00 42.57 539 ASP A CA 1
ATOM 4054 C C . ASP A 1 533 ? -29.000 -20.093 -20.686 1.00 39.46 539 ASP A C 1
ATOM 4055 O O . ASP A 1 533 ? -29.551 -19.999 -19.588 1.00 38.39 539 ASP A O 1
ATOM 4060 N N . GLY A 1 534 ? -28.820 -21.260 -21.299 1.00 36.54 540 GLY A N 1
ATOM 4061 C CA . GLY A 1 534 ? -29.152 -22.517 -20.645 1.00 32.73 540 GLY A CA 1
ATOM 4062 C C . GLY A 1 534 ? -28.343 -22.788 -19.378 1.00 38.63 540 GLY A C 1
ATOM 4063 O O . GLY A 1 534 ? -28.878 -23.269 -18.378 1.00 46.08 540 GLY A O 1
ATOM 4064 N N . LEU A 1 535 ? -27.053 -22.477 -19.404 1.00 37.75 541 LEU A N 1
ATOM 4065 C CA . LEU A 1 535 ? -26.196 -22.751 -18.247 1.00 37.20 541 LEU A CA 1
ATOM 4066 C C . LEU A 1 535 ? -26.579 -21.919 -17.031 1.00 33.73 541 LEU A C 1
ATOM 4067 O O . LEU A 1 535 ? -26.692 -22.437 -15.924 1.00 32.88 541 LEU A O 1
ATOM 4072 N N . VAL A 1 536 ? -26.762 -20.621 -17.240 1.00 29.26 542 VAL A N 1
ATOM 4073 C CA . VAL A 1 536 ? -27.194 -19.731 -16.166 1.00 38.73 542 VAL A CA 1
ATOM 4074 C C . VAL A 1 536 ? -28.526 -20.163 -15.535 1.00 38.33 542 VAL A C 1
ATOM 4075 O O . VAL A 1 536 ? -28.710 -20.032 -14.327 1.00 44.41 542 VAL A O 1
ATOM 4079 N N . ARG A 1 537 ? -29.446 -20.683 -16.346 1.00 40.64 543 ARG A N 1
ATOM 4080 C CA . ARG A 1 537 ? -30.760 -21.107 -15.845 1.00 41.49 543 ARG A CA 1
ATOM 4081 C C . ARG A 1 537 ? -30.636 -22.367 -15.010 1.00 41.67 543 ARG A C 1
ATOM 4082 O O . ARG A 1 537 ? -31.234 -22.480 -13.938 1.00 32.13 543 ARG A O 1
ATOM 4090 N N . ARG A 1 538 ? -29.865 -23.322 -15.516 1.00 32.82 544 ARG A N 1
ATOM 4091 C CA . ARG A 1 538 ? -29.608 -24.539 -14.766 1.00 33.03 544 ARG A CA 1
ATOM 4092 C C . ARG A 1 538 ? -28.913 -24.196 -13.449 1.00 37.97 544 ARG A C 1
ATOM 4093 O O . ARG A 1 538 ? -29.203 -24.802 -12.407 1.00 36.90 544 ARG A O 1
ATOM 4101 N N . TYR A 1 539 ? -28.016 -23.210 -13.489 1.00 34.29 545 TYR A N 1
ATOM 4102 C CA . TYR A 1 539 ? -27.265 -22.818 -12.293 1.00 30.25 545 TYR A CA 1
ATOM 4103 C C . TYR A 1 539 ? -28.247 -22.298 -11.255 1.00 36.11 545 TYR A C 1
ATOM 4104 O O . TYR A 1 539 ? -28.222 -22.706 -10.091 1.00 36.80 545 TYR A O 1
ATOM 4113 N N . ARG A 1 540 ? -29.130 -21.404 -11.686 1.00 35.39 546 ARG A N 1
ATOM 4114 C CA . ARG A 1 540 ? -30.151 -20.874 -10.786 1.00 40.98 546 ARG A CA 1
ATOM 4115 C C . ARG A 1 540 ? -31.003 -21.957 -10.138 1.00 39.77 546 ARG A C 1
ATOM 4116 O O . ARG A 1 540 ? -31.146 -21.987 -8.921 1.00 44.24 546 ARG A O 1
ATOM 4124 N N . THR A 1 541 ? -31.571 -22.852 -10.937 1.00 41.10 547 THR A N 1
ATOM 4125 C CA . THR A 1 541 ? -32.400 -23.894 -10.347 1.00 43.15 547 THR A CA 1
ATOM 4126 C C . THR A 1 541 ? -31.583 -24.689 -9.318 1.00 43.44 547 THR A C 1
ATOM 4127 O O . THR A 1 541 ? -32.035 -24.943 -8.197 1.00 36.36 547 THR A O 1
ATOM 4131 N N . GLU A 1 542 ? -30.354 -25.033 -9.685 1.00 42.40 548 GLU A N 1
ATOM 4132 C CA . GLU A 1 542 ? -29.526 -25.903 -8.854 1.00 37.23 548 GLU A CA 1
ATOM 4133 C C . GLU A 1 542 ? -29.098 -25.240 -7.541 1.00 32.83 548 GLU A C 1
ATOM 4134 O O . GLU A 1 542 ? -29.004 -25.912 -6.509 1.00 43.52 548 GLU A O 1
ATOM 4140 N N . ARG A 1 543 ? -28.884 -23.925 -7.556 1.00 31.94 549 ARG A N 1
ATOM 4141 C CA . ARG A 1 543 ? -28.607 -23.194 -6.305 1.00 39.30 549 ARG A CA 1
ATOM 4142 C C . ARG A 1 543 ? -29.839 -22.892 -5.432 1.00 44.61 549 ARG A C 1
ATOM 4143 O O . ARG A 1 543 ? -29.724 -22.191 -4.433 1.00 56.40 549 ARG A O 1
ATOM 4151 N N . GLY A 1 544 ? -31.007 -23.407 -5.805 1.00 48.01 550 GLY A N 1
ATOM 4152 C CA . GLY A 1 544 ? -32.219 -23.199 -5.023 1.00 59.75 550 GLY A CA 1
ATOM 4153 C C . GLY A 1 544 ? -32.835 -21.815 -5.182 1.00 64.30 550 GLY A C 1
ATOM 4154 O O . GLY A 1 544 ? -33.281 -21.207 -4.207 1.00 67.64 550 GLY A O 1
ATOM 4155 N N . ARG A 1 545 ? -32.884 -21.331 -6.421 1.00 49.27 551 ARG A N 1
ATOM 4156 C CA . ARG A 1 545 ? -33.195 -19.929 -6.685 1.00 50.78 551 ARG A CA 1
ATOM 4157 C C . ARG A 1 545 ? -34.310 -19.819 -7.692 1.00 48.15 551 ARG A C 1
ATOM 4158 O O . ARG A 1 545 ? -34.885 -18.757 -7.870 1.00 48.17 551 ARG A O 1
ATOM 4166 N N . ALA A 1 546 ? -34.586 -20.927 -8.366 1.00 55.79 552 ALA A N 1
ATOM 4167 C CA . ALA A 1 546 ? -35.498 -20.927 -9.495 1.00 55.12 552 ALA A CA 1
ATOM 4168 C C . ALA A 1 546 ? -36.820 -21.573 -9.143 1.00 61.68 552 ALA A C 1
ATOM 4169 O O . ALA A 1 546 ? -37.559 -22.004 -10.032 1.00 63.74 552 ALA A O 1
ATOM 4171 N N . GLY A 1 547 ? -37.116 -21.669 -7.850 1.00 60.91 553 GLY A N 1
ATOM 4172 C CA . GLY A 1 547 ? -38.486 -21.935 -7.469 1.00 43.09 553 GLY A CA 1
ATOM 4173 C C . GLY A 1 547 ? -39.134 -20.701 -8.051 1.00 52.97 553 GLY A C 1
ATOM 4174 O O . GLY A 1 547 ? -38.630 -19.594 -7.839 1.00 73.49 553 GLY A O 1
ATOM 4175 N N . LEU A 1 548 ? -40.196 -20.880 -8.825 1.00 44.81 554 LEU A N 1
ATOM 4176 C CA . LEU A 1 548 ? -40.867 -19.757 -9.487 1.00 53.68 554 LEU A CA 1
ATOM 4177 C C . LEU A 1 548 ? -40.243 -19.368 -10.838 1.00 58.05 554 LEU A C 1
ATOM 4178 O O . LEU A 1 548 ? -40.659 -18.389 -11.464 1.00 64.62 554 LEU A O 1
ATOM 4183 N N . GLU A 1 549 ? -39.253 -20.130 -11.289 1.00 51.35 555 GLU A N 1
ATOM 4184 C CA . GLU A 1 549 ? -38.680 -19.898 -12.610 1.00 55.22 555 GLU A CA 1
ATOM 4185 C C . GLU A 1 549 ? -38.784 -21.140 -13.495 1.00 61.91 555 GLU A C 1
ATOM 4186 O O . GLU A 1 549 ? -37.871 -21.967 -13.529 1.00 66.52 555 GLU A O 1
#

Organism: Mycobacterium tuberculosis (strain ATCC 25618 / H37Rv) (NCBI:txid83332)

B-factor: mean 46.57, std 16.36, range [18.32, 446.08]

Sequence (549 aa):
PDITATPAWDALARHHDQIGNTHLRQFFADDPGRGRELTVSVGDLYIDYSKHRVTRETLALLIDLARTAHLEERRDQMFAGVHINTSEDRAVLHTALRLPRDAELVVDGQDVVTDVHAVLDAMGAFTDRLRSGEWTGATGKRISTVVNIGIGGSDLGPVMVYQALRHYADAGISARFVSNVDPADLIATLADLDPATTLFIVASKTFSTLETLTNATAARRWLTDALGDAAVSRHFVAVSTNKRLVDDFGINTDNMFGFWDWVGGRYSVDSAIGLSLMTVIGRDAFADFLAGFHIIDRHFATAPLESNAPVLLGLIGLWYSNFFGAQSRTVLPYSNDLSRFPAYLQQLTMESNGKSTRADGSPVSADTGEIFWGEPGTNGQHAFYQLLHQGTRLVPADFIGFAQPLDDLPTAEGTGSMHDLLMSNFFAQTQVLAFGKTAEEIAADGTPAHVVAHKVMPGNRPSTSILASRLTPSVLGQLIALYEHQVFTEGVVWGIDSFDQWGVELGKTQAKALLPVITGAGSPPPQSDSSTDGLVRRYRTERGRAGLE